Protein AF-0000000070783748 (afdb_homodimer)

Solvent-accessible surface area (backbone atoms only — not comparable to full-atom values): 42188 Å² total; per-residue (Å²): 139,89,70,96,73,90,89,76,92,73,92,82,89,91,77,92,77,88,89,78,91,78,78,80,72,80,79,80,81,73,82,75,85,83,78,79,72,76,80,73,76,73,76,75,72,74,82,68,81,72,72,71,76,71,72,65,71,73,69,68,69,67,64,60,71,68,70,72,66,63,48,68,62,53,62,58,68,60,25,49,51,22,44,52,49,21,51,51,25,51,51,48,35,44,50,44,36,57,57,34,33,66,60,41,56,55,61,86,59,29,52,49,64,55,36,52,64,60,71,77,44,71,72,36,85,67,29,42,57,51,20,51,50,38,37,50,50,47,49,49,51,39,53,56,52,47,71,30,31,60,60,33,39,55,53,48,23,52,50,24,42,50,56,17,52,53,36,44,52,32,39,52,36,25,60,33,29,44,50,53,55,56,41,86,82,64,71,61,60,81,73,64,88,81,46,62,68,61,50,50,52,51,37,54,43,23,59,75,35,69,59,29,60,87,66,64,34,48,38,71,43,38,73,41,45,37,30,63,66,40,34,52,29,49,51,43,40,52,51,47,53,69,64,36,43,61,86,48,49,69,60,44,48,52,44,48,50,41,29,52,52,20,48,51,17,34,52,38,31,37,69,44,51,58,42,17,45,51,51,19,48,49,55,46,51,50,51,52,25,52,51,48,26,36,51,34,35,73,74,56,67,43,86,44,95,61,34,41,66,51,70,44,90,59,33,68,59,48,43,68,73,44,66,66,45,59,50,68,82,76,43,43,61,46,66,87,62,87,78,65,63,71,74,62,68,47,60,34,69,78,73,76,74,81,70,80,78,72,74,76,75,78,73,84,117,135,83,86,82,81,77,83,72,88,73,87,85,79,82,88,76,85,72,86,77,78,83,69,79,76,79,79,80,79,67,80,73,82,82,77,85,72,78,81,73,76,74,77,75,72,77,85,68,81,73,71,71,76,72,71,62,71,72,69,65,69,67,64,60,72,68,70,72,66,63,48,70,64,54,61,58,68,58,26,49,50,22,42,50,49,20,52,50,25,52,53,48,33,44,49,43,36,57,58,34,33,67,61,40,57,54,62,87,60,28,51,49,64,54,36,52,65,62,74,77,43,72,74,37,84,66,30,40,57,51,20,52,50,39,37,50,50,47,51,49,53,40,52,56,51,46,71,30,33,59,60,34,39,54,54,47,25,51,50,24,42,50,54,16,51,52,36,44,52,34,42,51,36,25,58,33,30,44,48,54,56,55,41,87,82,66,72,62,59,81,75,63,89,82,46,63,70,61,49,51,52,50,37,52,42,23,60,74,34,68,59,29,60,88,65,64,34,46,39,71,42,36,74,41,44,38,30,62,66,40,35,53,29,50,51,44,41,52,50,46,55,70,64,36,43,62,86,47,50,67,61,46,48,52,44,49,50,42,30,51,51,20,50,51,18,34,51,38,32,36,69,43,50,59,44,17,46,52,51,20,50,50,54,47,52,49,52,52,24,51,51,48,24,37,52,35,33,71,74,56,66,43,85,44,95,59,34,40,65,51,71,44,89,60,33,68,60,47,42,67,74,43,66,66,44,60,50,68,82,75,42,43,61,46,66,86,62,87,78,64,64,71,73,61,67,48,61,34,68,78,73,78,73,81,71,82,78,73,73,74,76,78,71,86,116

InterPro domains:
  IPR025749 Sphingomyelin synthase-like domain [PF14360] (221-293)
  IPR045221 Sphingomyelin synthase-like [PTHR21290] (53-350)

Structure (mmCIF, N/CA/C/O backbone):
data_AF-0000000070783748-model_v1
#
loop_
_entity.id
_entity.type
_entity.pdbx_description
1 polymer 'Sphingomyelin synthase 2'
#
loop_
_atom_site.group_PDB
_atom_site.id
_atom_site.type_symbol
_atom_site.label_atom_id
_atom_site.label_alt_id
_atom_site.label_comp_id
_atom_site.label_asym_id
_atom_site.label_entity_id
_atom_site.label_seq_id
_atom_site.pdbx_PDB_ins_code
_atom_site.Cartn_x
_atom_site.Cartn_y
_atom_site.Cartn_z
_atom_site.occupancy
_atom_site.B_iso_or_equiv
_atom_site.auth_seq_id
_atom_site.auth_comp_id
_atom_site.auth_asym_id
_atom_site.auth_atom_id
_atom_site.pdbx_PDB_model_num
ATOM 1 N N . MET A 1 1 ? -62.812 -31.984 22.031 1 17 1 MET A N 1
ATOM 2 C CA . MET A 1 1 ? -62.844 -32.125 23.5 1 17 1 MET A CA 1
ATOM 3 C C . MET A 1 1 ? -62.562 -30.781 24.156 1 17 1 MET A C 1
ATOM 5 O O . MET A 1 1 ? -61.969 -29.875 23.531 1 17 1 MET A O 1
ATOM 9 N N . ASP A 1 2 ? -62.094 -30.828 25.5 1 16.88 2 ASP A N 1
ATOM 10 C CA . ASP A 1 2 ? -62.406 -30.359 26.844 1 16.88 2 ASP A CA 1
ATOM 11 C C . ASP A 1 2 ? -61.844 -28.969 27.094 1 16.88 2 ASP A C 1
ATOM 13 O O . ASP A 1 2 ? -61 -28.484 26.328 1 16.88 2 ASP A O 1
ATOM 17 N N . THR A 1 3 ? -61.281 -28.75 28.422 1 16.17 3 THR A N 1
ATOM 18 C CA . THR A 1 3 ? -61.438 -28.141 29.734 1 16.17 3 THR A CA 1
ATOM 19 C C . THR A 1 3 ? -60.438 -27.016 29.938 1 16.17 3 THR A C 1
ATOM 21 O O . THR A 1 3 ? -60.656 -26.125 30.766 1 16.17 3 THR A O 1
ATOM 24 N N . ILE A 1 4 ? -59.219 -27.016 29.5 1 17.45 4 ILE A N 1
ATOM 25 C CA . ILE A 1 4 ? -58.344 -26.734 30.625 1 17.45 4 ILE A CA 1
ATOM 26 C C . ILE A 1 4 ? -58.656 -25.344 31.172 1 17.45 4 ILE A C 1
ATOM 28 O O . ILE A 1 4 ? -58.688 -24.359 30.406 1 17.45 4 ILE A O 1
ATOM 32 N N . GLU A 1 5 ? -58.875 -24.922 32.594 1 15.82 5 GLU A N 1
ATOM 33 C CA . GLU A 1 5 ? -59.281 -24.391 33.875 1 15.82 5 GLU A CA 1
ATOM 34 C C . GLU A 1 5 ? -58.406 -23.219 34.312 1 15.82 5 GLU A C 1
ATOM 36 O O . GLU A 1 5 ? -58.875 -22.266 34.938 1 15.82 5 GLU A O 1
ATOM 41 N N . THR A 1 6 ? -57.094 -23.328 34.344 1 15.38 6 THR A N 1
ATOM 42 C CA . THR A 1 6 ? -56.531 -23.094 35.688 1 15.38 6 THR A CA 1
ATOM 43 C C . THR A 1 6 ? -56.844 -21.672 36.125 1 15.38 6 THR A C 1
ATOM 45 O O . THR A 1 6 ? -57.094 -20.781 35.312 1 15.38 6 THR A O 1
ATOM 48 N N . ALA A 1 7 ? -55.938 -21.062 37.25 1 15.86 7 ALA A N 1
ATOM 49 C CA . ALA A 1 7 ? -55.75 -20.75 38.688 1 15.86 7 ALA A CA 1
ATOM 50 C C . ALA A 1 7 ? -55.781 -19.25 38.906 1 15.86 7 ALA A C 1
ATOM 52 O O . ALA A 1 7 ? -55.125 -18.484 38.188 1 15.86 7 ALA A O 1
ATOM 53 N N . LYS A 1 8 ? -56.531 -18.688 39.969 1 17.33 8 LYS A N 1
ATOM 54 C CA . LYS A 1 8 ? -57.094 -17.688 40.875 1 17.33 8 LYS A CA 1
ATOM 55 C C . LYS A 1 8 ? -56.031 -17.078 41.75 1 17.33 8 LYS A C 1
ATOM 57 O O . LYS A 1 8 ? -56.312 -16.281 42.656 1 17.33 8 LYS A O 1
ATOM 62 N N . LEU A 1 9 ? -54.781 -17.406 41.719 1 15.7 9 LEU A N 1
ATOM 63 C CA . LEU A 1 9 ? -54.156 -17.281 43.031 1 15.7 9 LEU A CA 1
ATOM 64 C C . LEU A 1 9 ? -54.438 -15.898 43.625 1 15.7 9 LEU A C 1
ATOM 66 O O . LEU A 1 9 ? -54.312 -14.891 42.938 1 15.7 9 LEU A O 1
ATOM 70 N N . GLU A 1 10 ? -54.875 -15.688 45.062 1 15.94 10 GLU A N 1
ATOM 71 C CA . GLU A 1 10 ? -55.344 -15.062 46.281 1 15.94 10 GLU A CA 1
ATOM 72 C C . GLU A 1 10 ? -54.312 -14.094 46.875 1 15.94 10 GLU A C 1
ATOM 74 O O . GLU A 1 10 ? -54.656 -13.188 47.625 1 15.94 10 GLU A O 1
ATOM 79 N N . GLU A 1 11 ? -53.031 -14.383 46.969 1 16.33 11 GLU A N 1
ATOM 80 C CA . GLU A 1 11 ? -52.5 -14.227 48.344 1 16.33 11 GLU A CA 1
ATOM 81 C C . GLU A 1 11 ? -52.75 -12.82 48.844 1 16.33 11 GLU A C 1
ATOM 83 O O . GLU A 1 11 ? -52.844 -11.867 48.094 1 16.33 11 GLU A O 1
ATOM 88 N N . HIS A 1 12 ? -52.719 -12.602 50.312 1 16.48 12 HIS A N 1
ATOM 89 C CA . HIS A 1 12 ? -53.062 -12.133 51.656 1 16.48 12 HIS A CA 1
ATOM 90 C C . HIS A 1 12 ? -52.375 -10.797 51.938 1 16.48 12 HIS A C 1
ATOM 92 O O . HIS A 1 12 ? -53.031 -9.836 52.344 1 16.48 12 HIS A O 1
ATOM 98 N N . MET A 1 13 ? -51.219 -10.867 52.781 1 15.8 13 MET A N 1
ATOM 99 C CA . MET A 1 13 ? -51.188 -10.492 54.188 1 15.8 13 MET A CA 1
ATOM 100 C C . MET A 1 13 ? -51.031 -8.977 54.344 1 15.8 13 MET A C 1
ATOM 102 O O . MET A 1 13 ? -50.719 -8.281 53.375 1 15.8 13 MET A O 1
ATOM 106 N N . GLU A 1 14 ? -50 -8.508 55.312 1 16.17 14 GLU A N 1
ATOM 107 C CA . GLU A 1 14 ? -49.938 -8 56.688 1 16.17 14 GLU A CA 1
ATOM 108 C C . GLU A 1 14 ? -49.719 -6.492 56.719 1 16.17 14 GLU A C 1
ATOM 110 O O . GLU A 1 14 ? -49.312 -5.902 55.719 1 16.17 14 GLU A O 1
ATOM 115 N N . GLU A 1 15 ? -49.469 -5.852 58.094 1 16.39 15 GLU A N 1
ATOM 116 C CA . GLU A 1 15 ? -49.844 -4.895 59.125 1 16.39 15 GLU A CA 1
ATOM 117 C C . GLU A 1 15 ? -48.906 -3.691 59.156 1 16.39 15 GLU A C 1
ATOM 119 O O . GLU A 1 15 ? -49.281 -2.611 59.625 1 16.39 15 GLU A O 1
ATOM 124 N N . GLN A 1 16 ? -47.656 -3.732 58.781 1 16.8 16 GLN A N 1
ATOM 125 C CA . GLN A 1 16 ? -46.812 -3.146 59.812 1 16.8 16 GLN A CA 1
ATOM 126 C C . GLN A 1 16 ? -47.125 -1.661 60 1 16.8 16 GLN A C 1
ATOM 128 O O . GLN A 1 16 ? -47.344 -0.949 59 1 16.8 16 GLN A O 1
ATOM 133 N N . ASN A 1 17 ? -47.125 -1.056 61.312 1 16.53 17 ASN A N 1
ATOM 134 C CA . ASN A 1 17 ? -47.5 -0.061 62.312 1 16.53 17 ASN A CA 1
ATOM 135 C C . ASN A 1 17 ? -46.719 1.233 62.156 1 16.53 17 ASN A C 1
ATOM 137 O O . ASN A 1 17 ? -47.25 2.324 62.344 1 16.53 17 ASN A O 1
ATOM 141 N N . ASN A 1 18 ? -45.344 1.199 62.156 1 16.98 18 ASN A N 1
ATOM 142 C CA . ASN A 1 18 ? -44.688 1.984 63.219 1 16.98 18 ASN A CA 1
ATOM 143 C C . ASN A 1 18 ? -44.969 3.475 63.031 1 16.98 18 ASN A C 1
ATOM 145 O O . ASN A 1 18 ? -45.312 3.932 61.938 1 16.98 18 ASN A O 1
ATOM 149 N N . GLU A 1 19 ? -44.438 4.414 64.062 1 17.27 19 GLU A N 1
ATOM 150 C CA . GLU A 1 19 ? -44.594 5.43 65.125 1 17.27 19 GLU A CA 1
ATOM 151 C C . GLU A 1 19 ? -44.312 6.828 64.562 1 17.27 19 GLU A C 1
ATOM 153 O O . GLU A 1 19 ? -43.875 6.977 63.406 1 17.27 19 GLU A O 1
ATOM 158 N N . THR A 1 20 ? -43.375 7.641 65.312 1 17.27 20 THR A N 1
ATOM 159 C CA . THR A 1 20 ? -43.5 8.758 66.25 1 17.27 20 THR A CA 1
ATOM 160 C C . THR A 1 20 ? -43.031 10.062 65.562 1 17.27 20 THR A C 1
ATOM 162 O O . THR A 1 20 ? -43.656 11.109 65.812 1 17.27 20 THR A O 1
ATOM 165 N N . ALA A 1 21 ? -41.875 10.258 64.812 1 19.36 21 ALA A N 1
ATOM 166 C CA . ALA A 1 21 ? -41 11.273 65.375 1 19.36 21 ALA A CA 1
ATOM 167 C C . ALA A 1 21 ? -41.562 12.672 65.188 1 19.36 21 ALA A C 1
ATOM 169 O O . ALA A 1 21 ? -42.156 12.969 64.125 1 19.36 21 ALA A O 1
ATOM 170 N N . ASN A 1 22 ? -41.531 13.516 66.312 1 18.28 22 ASN A N 1
ATOM 171 C CA . ASN A 1 22 ? -41.906 14.742 67 1 18.28 22 ASN A CA 1
ATOM 172 C C . ASN A 1 22 ? -41.375 15.977 66.312 1 18.28 22 ASN A C 1
ATOM 174 O O . ASN A 1 22 ? -40.219 15.992 65.875 1 18.28 22 ASN A O 1
ATOM 178 N N . GLY A 1 23 ? -42.094 16.906 65.688 1 19.36 23 GLY A N 1
ATOM 179 C CA . GLY A 1 23 ? -42.125 18.125 64.938 1 19.36 23 GLY A CA 1
ATOM 180 C C . GLY A 1 23 ? -41.469 19.297 65.625 1 19.36 23 GLY A C 1
ATOM 181 O O . GLY A 1 23 ? -42.125 20.25 66.062 1 19.36 23 GLY A O 1
ATOM 182 N N . TYR A 1 24 ? -40.219 19.062 66.25 1 19.11 24 TYR A N 1
ATOM 183 C CA . TYR A 1 24 ? -39.781 20.109 67.125 1 19.11 24 TYR A CA 1
ATOM 184 C C . TYR A 1 24 ? -39.844 21.484 66.5 1 19.11 24 TYR A C 1
ATOM 186 O O . TYR A 1 24 ? -39.406 21.641 65.312 1 19.11 24 TYR A O 1
ATOM 194 N N . VAL A 1 25 ? -40.781 22.328 66.938 1 21.56 25 VAL A N 1
ATOM 195 C CA . VAL A 1 25 ? -41.312 23.656 66.688 1 21.56 25 VAL A CA 1
ATOM 196 C C . VAL A 1 25 ? -40.219 24.703 66.875 1 21.56 25 VAL A C 1
ATOM 198 O O . VAL A 1 25 ? -39.688 24.859 67.938 1 21.56 25 VAL A O 1
ATOM 201 N N . ARG A 1 26 ? -39.188 24.828 66.062 1 21.06 26 ARG A N 1
ATOM 202 C CA . ARG A 1 26 ? -38.062 25.719 66.375 1 21.06 26 ARG A CA 1
ATOM 203 C C . ARG A 1 26 ? -38.531 27.156 66.562 1 21.06 26 ARG A C 1
ATOM 205 O O . ARG A 1 26 ? -39.25 27.703 65.688 1 21.06 26 ARG A O 1
ATOM 212 N N . PRO A 1 27 ? -38.531 27.688 67.875 1 20.09 27 PRO A N 1
ATOM 213 C CA . PRO A 1 27 ? -39.094 28.938 68.438 1 20.09 27 PRO A CA 1
ATOM 214 C C . PRO A 1 27 ? -38.531 30.188 67.75 1 20.09 27 PRO A C 1
ATOM 216 O O . PRO A 1 27 ? -37.406 30.141 67.188 1 20.09 27 PRO A O 1
ATOM 219 N N . ALA A 1 28 ? -39.344 31.141 67.375 1 23.27 28 ALA A N 1
ATOM 220 C CA . ALA A 1 28 ? -39.406 32.406 66.625 1 23.27 28 ALA A CA 1
ATOM 221 C C . ALA A 1 28 ? -38.594 33.5 67.375 1 23.27 28 ALA A C 1
ATOM 223 O O . ALA A 1 28 ? -39 33.969 68.438 1 23.27 28 ALA A O 1
ATOM 224 N N . LEU A 1 29 ? -37.281 33.25 67.75 1 19.95 29 LEU A N 1
ATOM 225 C CA . LEU A 1 29 ? -36.688 34.125 68.75 1 19.95 29 LEU A CA 1
ATOM 226 C C . LEU A 1 29 ? -36.781 35.594 68.25 1 19.95 29 LEU A C 1
ATOM 228 O O . LEU A 1 29 ? -36.438 35.938 67.125 1 19.95 29 LEU A O 1
ATOM 232 N N . THR A 1 30 ? -37.625 36.438 68.938 1 23.3 30 THR A N 1
ATOM 233 C CA . THR A 1 30 ? -38.094 37.812 68.875 1 23.3 30 THR A CA 1
ATOM 234 C C . THR A 1 30 ? -36.969 38.781 69.125 1 23.3 30 THR A C 1
ATOM 236 O O . THR A 1 30 ? -37.188 40 69.188 1 23.3 30 THR A O 1
ATOM 239 N N . VAL A 1 31 ? -35.781 38.625 68.625 1 22.62 31 VAL A N 1
ATOM 240 C CA . VAL A 1 31 ? -34.719 39.406 69.25 1 22.62 31 VAL A CA 1
ATOM 241 C C . VAL A 1 31 ? -35.031 40.906 69.125 1 22.62 31 VAL A C 1
ATOM 243 O O . VAL A 1 31 ? -35.344 41.375 68 1 22.62 31 VAL A O 1
ATOM 246 N N . SER A 1 32 ? -35.312 41.656 70.188 1 21.94 32 SER A N 1
ATOM 247 C CA . SER A 1 32 ? -35.812 43 70.562 1 21.94 32 SER A CA 1
ATOM 248 C C . SER A 1 32 ? -34.781 44.062 70.188 1 21.94 32 SER A C 1
ATOM 250 O O . SER A 1 32 ? -35.031 45.25 70.375 1 21.94 32 SER A O 1
ATOM 252 N N . GLU A 1 33 ? -33.562 43.844 69.688 1 22.22 33 GLU A N 1
ATOM 253 C CA . GLU A 1 33 ? -32.562 44.75 70.25 1 22.22 33 GLU A CA 1
ATOM 254 C C . GLU A 1 33 ? -32.906 46.219 69.875 1 22.22 33 GLU A C 1
ATOM 256 O O . GLU A 1 33 ? -33.594 46.469 68.875 1 22.22 33 GLU A O 1
ATOM 261 N N . GLU A 1 34 ? -32.375 47.188 70.75 1 23.17 34 GLU A N 1
ATOM 262 C CA . GLU A 1 34 ? -32.438 48.562 71.312 1 23.17 34 GLU A CA 1
ATOM 263 C C . GLU A 1 34 ? -32.031 49.562 70.188 1 23.17 34 GLU A C 1
ATOM 265 O O . GLU A 1 34 ? -31.203 49.281 69.375 1 23.17 34 GLU A O 1
ATOM 270 N N . SER A 1 35 ? -32.781 50.688 70.062 1 25.08 35 SER A N 1
ATOM 271 C CA . SER A 1 35 ? -33.125 51.781 69.188 1 25.08 35 SER A CA 1
ATOM 272 C C . SER A 1 35 ? -32 52.812 69.188 1 25.08 35 SER A C 1
ATOM 274 O O . SER A 1 35 ? -32.188 53.938 68.688 1 25.08 35 SER A O 1
ATOM 276 N N . LYS A 1 36 ? -30.703 52.469 69.5 1 24.3 36 LYS A N 1
ATOM 277 C CA . LYS A 1 36 ? -29.938 53.656 69.875 1 24.3 36 LYS A CA 1
ATOM 278 C C . LYS A 1 36 ? -29.891 54.625 68.75 1 24.3 36 LYS A C 1
ATOM 280 O O . LYS A 1 36 ? -29.734 54.25 67.562 1 24.3 36 LYS A O 1
ATOM 285 N N . ASN A 1 37 ? -30.312 55.844 69 1 24.89 37 ASN A N 1
ATOM 286 C CA . ASN A 1 37 ? -30.703 57.062 68.312 1 24.89 37 ASN A CA 1
ATOM 287 C C . ASN A 1 37 ? -29.516 57.719 67.562 1 24.89 37 ASN A C 1
ATOM 289 O O . ASN A 1 37 ? -29.609 58.875 67.125 1 24.89 37 ASN A O 1
ATOM 293 N N . GLY A 1 38 ? -28.344 57.031 67.5 1 23.19 38 GLY A N 1
ATOM 294 C CA . GLY A 1 38 ? -27.219 57.938 67.312 1 23.19 38 GLY A CA 1
ATOM 295 C C . GLY A 1 38 ? -27.375 58.781 66.062 1 23.19 38 GLY A C 1
ATOM 296 O O . GLY A 1 38 ? -28.047 58.375 65.062 1 23.19 38 GLY A O 1
ATOM 297 N N . SER A 1 39 ? -27.359 60.094 66.188 1 26.5 39 SER A N 1
ATOM 298 C CA . SER A 1 39 ? -27.609 61.25 65.312 1 26.5 39 SER A CA 1
ATOM 299 C C . SER A 1 39 ? -26.672 61.25 64.125 1 26.5 39 SER A C 1
ATOM 301 O O . SER A 1 39 ? -25.453 61.344 64.25 1 26.5 39 SER A O 1
ATOM 303 N N . ASN A 1 40 ? -26.734 60.312 63.219 1 23.89 40 ASN A N 1
ATOM 304 C CA . ASN A 1 40 ? -25.812 60.062 62.125 1 23.89 40 ASN A CA 1
ATOM 305 C C . ASN A 1 40 ? -25.75 61.281 61.188 1 23.89 40 ASN A C 1
ATOM 307 O O . ASN A 1 40 ? -26.75 61.688 60.594 1 23.89 40 ASN A O 1
ATOM 311 N N . LYS A 1 41 ? -24.969 62.25 61.656 1 28.05 41 LYS A N 1
ATOM 312 C CA . LYS A 1 41 ? -24.75 63.438 60.844 1 28.05 41 LYS A CA 1
ATOM 313 C C . LYS A 1 41 ? -24.422 63.062 59.406 1 28.05 41 LYS A C 1
ATOM 315 O O . LYS A 1 41 ? -23.547 62.25 59.156 1 28.05 41 LYS A O 1
ATOM 320 N N . THR A 1 42 ? -25.406 63.219 58.531 1 27.8 42 THR A N 1
ATOM 321 C CA . THR A 1 42 ? -25.469 62.875 57.125 1 27.8 42 THR A CA 1
ATOM 322 C C . THR A 1 42 ? -24.438 63.656 56.312 1 27.8 42 THR A C 1
ATOM 324 O O . THR A 1 42 ? -24.5 64.875 56.25 1 27.8 42 THR A O 1
ATOM 327 N N . LYS A 1 43 ? -23.156 63.375 56.656 1 29.05 43 LYS A N 1
ATOM 328 C CA . LYS A 1 43 ? -22.172 64.125 55.875 1 29.05 43 LYS A CA 1
ATOM 329 C C . LYS A 1 43 ? -22.516 64.062 54.375 1 29.05 43 LYS A C 1
ATOM 331 O O . LYS A 1 43 ? -22.672 62.969 53.812 1 29.05 43 LYS A O 1
ATOM 336 N N . ALA A 1 44 ? -23.203 65.125 53.906 1 27.16 44 ALA A N 1
ATOM 337 C CA . ALA A 1 44 ? -23.656 65.438 52.531 1 27.16 44 ALA A CA 1
ATOM 338 C C . ALA A 1 44 ? -22.516 65.375 51.531 1 27.16 44 ALA A C 1
ATOM 340 O O . ALA A 1 44 ? -21.547 66.125 51.625 1 27.16 44 ALA A O 1
ATOM 341 N N . LEU A 1 45 ? -21.953 64.188 51.344 1 28.38 45 LEU A N 1
ATOM 342 C CA . LEU A 1 45 ? -20.891 64.062 50.344 1 28.38 45 LEU A CA 1
ATOM 343 C C . LEU A 1 45 ? -21.25 64.812 49.062 1 28.38 45 LEU A C 1
ATOM 345 O O . LEU A 1 45 ? -22.391 64.75 48.594 1 28.38 45 LEU A O 1
ATOM 349 N N . SER A 1 46 ? -20.547 65.938 48.781 1 28.95 46 SER A N 1
ATOM 350 C CA . SER A 1 46 ? -20.672 66.812 47.656 1 28.95 46 SER A CA 1
ATOM 351 C C . SER A 1 46 ? -20.906 66.062 46.375 1 28.95 46 SER A C 1
ATOM 353 O O . SER A 1 46 ? -20.516 64.938 46.25 1 28.95 46 SER A O 1
ATOM 355 N N . ASN A 1 47 ? -21.922 66.5 45.531 1 27.3 47 ASN A N 1
ATOM 356 C CA . ASN A 1 47 ? -22.516 66.062 44.281 1 27.3 47 ASN A CA 1
ATOM 357 C C . ASN A 1 47 ? -21.453 65.875 43.219 1 27.3 47 ASN A C 1
ATOM 359 O O . ASN A 1 47 ? -20.812 66.812 42.781 1 27.3 47 ASN A O 1
ATOM 363 N N . GLY A 1 48 ? -20.5 64.938 43.438 1 26.19 48 GLY A N 1
ATOM 364 C CA . GLY A 1 48 ? -19.5 64.688 42.406 1 26.19 48 GLY A CA 1
ATOM 365 C C . GLY A 1 48 ? -20.078 64.688 41 1 26.19 48 GLY A C 1
ATOM 366 O O . GLY A 1 48 ? -21.266 64.375 40.812 1 26.19 48 GLY A O 1
ATOM 367 N N . LEU A 1 49 ? -19.531 65.562 40.094 1 31.77 49 LEU A N 1
ATOM 368 C CA . LEU A 1 49 ? -19.859 65.812 38.688 1 31.77 49 LEU A CA 1
ATOM 369 C C . LEU A 1 49 ? -20.078 64.5 37.969 1 31.77 49 LEU A C 1
ATOM 371 O O . LEU A 1 49 ? -19.188 63.625 37.938 1 31.77 49 LEU A O 1
ATOM 375 N N . ARG A 1 50 ? -21.25 63.906 38.062 1 30.14 50 ARG A N 1
ATOM 376 C CA . ARG A 1 50 ? -21.625 62.75 37.281 1 30.14 50 ARG A CA 1
ATOM 377 C C . ARG A 1 50 ? -21.25 62.906 35.812 1 30.14 50 ARG A C 1
ATOM 379 O O . ARG A 1 50 ? -21.797 63.781 35.125 1 30.14 50 ARG A O 1
ATOM 386 N N . LYS A 1 51 ? -19.969 62.969 35.531 1 30.11 51 LYS A N 1
ATOM 387 C CA . LYS A 1 51 ? -19.641 62.969 34.094 1 30.11 51 LYS A CA 1
ATOM 388 C C . LYS A 1 51 ? -20.578 62.031 33.312 1 30.11 51 LYS A C 1
ATOM 390 O O . LYS A 1 51 ? -20.906 60.938 33.781 1 30.11 51 LYS A O 1
ATOM 395 N N . GLY A 1 52 ? -21.469 62.625 32.531 1 28.81 52 GLY A N 1
ATOM 396 C CA . GLY A 1 52 ? -22.406 62 31.594 1 28.81 52 GLY A CA 1
ATOM 397 C C . GLY A 1 52 ? -21.844 60.75 30.938 1 28.81 52 GLY A C 1
ATOM 398 O O . GLY A 1 52 ? -20.625 60.594 30.812 1 28.81 52 GLY A O 1
ATOM 399 N N . ALA A 1 53 ? -22.547 59.656 31.125 1 31.77 53 ALA A N 1
ATOM 400 C CA . ALA A 1 53 ? -22.281 58.375 30.5 1 31.77 53 ALA A CA 1
ATOM 401 C C . ALA A 1 53 ? -21.906 58.531 29.031 1 31.77 53 ALA A C 1
ATOM 403 O O . ALA A 1 53 ? -22.719 59 28.234 1 31.77 53 ALA A O 1
ATOM 404 N N . LYS A 1 54 ? -20.672 58.969 28.844 1 34.09 54 LYS A N 1
ATOM 405 C CA . LYS A 1 54 ? -20.328 58.906 27.422 1 34.09 54 LYS A CA 1
ATOM 406 C C . LYS A 1 54 ? -20.906 57.656 26.766 1 34.09 54 LYS A C 1
ATOM 408 O O . LYS A 1 54 ? -20.703 56.562 27.25 1 34.09 54 LYS A O 1
ATOM 413 N N . LYS A 1 55 ? -22.094 57.844 26.141 1 33.84 55 LYS A N 1
ATOM 414 C CA . LYS A 1 55 ? -22.656 56.844 25.25 1 33.84 55 LYS A CA 1
ATOM 415 C C . LYS A 1 55 ? -21.562 56.188 24.406 1 33.84 55 LYS A C 1
ATOM 417 O O . LYS A 1 55 ? -20.906 56.875 23.609 1 33.84 55 LYS A O 1
ATOM 422 N N . PHE A 1 56 ? -20.812 55.344 25 1 33.59 56 PHE A N 1
ATOM 423 C CA . PHE A 1 56 ? -19.953 54.562 24.094 1 33.59 56 PHE A CA 1
ATOM 424 C C . PHE A 1 56 ? -20.688 54.219 22.812 1 33.59 56 PHE A C 1
ATOM 426 O O . PHE A 1 56 ? -21.891 53.938 22.844 1 33.59 56 PHE A O 1
ATOM 433 N N . PRO A 1 57 ? -20.312 54.875 21.734 1 35.75 57 PRO A N 1
ATOM 434 C CA . PRO A 1 57 ? -21 54.5 20.5 1 35.75 57 PRO A CA 1
ATOM 435 C C . PRO A 1 57 ? -21.391 53.031 20.484 1 35.75 57 PRO A C 1
ATOM 437 O O . PRO A 1 57 ? -20.75 52.188 21.141 1 35.75 57 PRO A O 1
ATOM 440 N N . ASP A 1 58 ? -22.688 52.812 20.375 1 35.41 58 ASP A N 1
ATOM 441 C CA . ASP A 1 58 ? -23.203 51.469 20.141 1 35.41 58 ASP A CA 1
ATOM 442 C C . ASP A 1 58 ? -22.234 50.656 19.281 1 35.41 58 ASP A C 1
ATOM 444 O O . ASP A 1 58 ? -21.844 51.062 18.188 1 35.41 58 ASP A O 1
ATOM 448 N N . TYR A 1 59 ? -21.219 50.125 19.969 1 34.84 59 TYR A N 1
ATOM 449 C CA . TYR A 1 59 ? -20.516 49.125 19.172 1 34.84 59 TYR A CA 1
ATOM 450 C C . TYR A 1 59 ? -21.484 48.375 18.266 1 34.84 59 TYR A C 1
ATOM 452 O O . TYR A 1 59 ? -22.469 47.812 18.734 1 34.84 59 TYR A O 1
ATOM 460 N N . ILE A 1 60 ? -21.859 49.094 17.156 1 35.88 60 ILE A N 1
ATOM 461 C CA . ILE A 1 60 ? -22.562 48.25 16.188 1 35.88 60 ILE A CA 1
ATOM 462 C C . ILE A 1 60 ? -21.969 46.844 16.203 1 35.88 60 ILE A C 1
ATOM 464 O O . ILE A 1 60 ? -20.781 46.656 15.961 1 35.88 60 ILE A O 1
ATOM 468 N N . GLN A 1 61 ? -22.469 46.094 17.188 1 35.62 61 GLN A N 1
ATOM 469 C CA . GLN A 1 61 ? -22.188 44.688 16.953 1 35.62 61 GLN A CA 1
ATOM 470 C C . GLN A 1 61 ? -22.188 44.344 15.461 1 35.62 61 GLN A C 1
ATOM 472 O O . GLN A 1 61 ? -23.234 44.406 14.805 1 35.62 61 GLN A O 1
ATOM 477 N N . ILE A 1 62 ? -21.219 44.969 14.75 1 37.31 62 ILE A N 1
ATOM 478 C CA . ILE A 1 62 ? -21.109 44.312 13.445 1 37.31 62 ILE A CA 1
ATOM 479 C C . ILE A 1 62 ? -21.359 42.812 13.594 1 37.31 62 ILE A C 1
ATOM 481 O O . ILE A 1 62 ? -20.578 42.125 14.258 1 37.31 62 ILE A O 1
ATOM 485 N N . SER A 1 63 ? -22.625 42.531 13.789 1 35.22 63 SER A N 1
ATOM 486 C CA . SER A 1 63 ? -22.859 41.094 13.578 1 35.22 63 SER A CA 1
ATOM 487 C C . SER A 1 63 ? -21.953 40.531 12.477 1 35.22 63 SER A C 1
ATOM 489 O O . SER A 1 63 ? -22.016 41 11.336 1 35.22 63 SER A O 1
ATOM 491 N N . MET A 1 64 ? -20.672 40.469 12.734 1 38.5 64 MET A N 1
ATOM 492 C CA . MET A 1 64 ? -20.047 39.625 11.703 1 38.5 64 MET A CA 1
ATOM 493 C C . MET A 1 64 ? -21.047 38.656 11.117 1 38.5 64 MET A C 1
ATOM 495 O O . MET A 1 64 ? -21.812 38 11.859 1 38.5 64 MET A O 1
ATOM 499 N N . PRO A 1 65 ? -21.594 39.031 9.969 1 38.38 65 PRO A N 1
ATOM 500 C CA . PRO A 1 65 ? -22.469 37.938 9.492 1 38.38 65 PRO A CA 1
ATOM 501 C C . PRO A 1 65 ? -22.016 36.562 9.938 1 38.38 65 PRO A C 1
ATOM 503 O O . PRO A 1 65 ? -20.812 36.25 9.898 1 38.38 65 PRO A O 1
ATOM 506 N N . THR A 1 66 ? -22.422 36.125 11.125 1 41.59 66 THR A N 1
ATOM 507 C CA . THR A 1 66 ? -22.297 34.688 11.227 1 41.59 66 THR A CA 1
ATOM 508 C C . THR A 1 66 ? -22.312 34.031 9.844 1 41.59 66 THR A C 1
ATOM 510 O O . THR A 1 66 ? -23.328 34.062 9.148 1 41.59 66 THR A O 1
ATOM 513 N N . ASP A 1 67 ? -21.531 34.406 8.922 1 43.53 67 ASP A N 1
ATOM 514 C CA . ASP A 1 67 ? -21.578 33.594 7.711 1 43.53 67 ASP A CA 1
ATOM 515 C C . ASP A 1 67 ? -22.156 32.219 8 1 43.53 67 ASP A C 1
ATOM 517 O O . ASP A 1 67 ? -21.469 31.328 8.531 1 43.53 67 ASP A O 1
ATOM 521 N N . SER A 1 68 ? -23.297 32.094 8.477 1 45.06 68 SER A N 1
ATOM 522 C CA . SER A 1 68 ? -24.188 30.938 8.688 1 45.06 68 SER A CA 1
ATOM 523 C C . SER A 1 68 ? -24 29.891 7.594 1 45.06 68 SER A C 1
ATOM 525 O O . SER A 1 68 ? -24.922 29.141 7.285 1 45.06 68 SER A O 1
ATOM 527 N N . ARG A 1 69 ? -23.109 30.109 6.703 1 52.97 69 ARG A N 1
ATOM 528 C CA . ARG A 1 69 ? -22.953 29.094 5.672 1 52.97 69 ARG A CA 1
ATOM 529 C C . ARG A 1 69 ? -22.734 27.719 6.293 1 52.97 69 ARG A C 1
ATOM 531 O O . ARG A 1 69 ? -21.969 27.578 7.246 1 52.97 69 ARG A O 1
ATOM 538 N N . ASN A 1 70 ? -23.688 26.875 6.066 1 63.81 70 ASN A N 1
ATOM 539 C CA . ASN A 1 70 ? -23.719 25.484 6.539 1 63.81 70 ASN A CA 1
ATOM 540 C C . ASN A 1 70 ? -22.359 24.812 6.383 1 63.81 70 ASN A C 1
ATOM 542 O O . ASN A 1 70 ? -21.828 24.719 5.273 1 63.81 70 ASN A O 1
ATOM 546 N N . LYS A 1 71 ? -21.688 24.75 7.492 1 77.06 71 LYS A N 1
ATOM 547 C CA . LYS A 1 71 ? -20.359 24.156 7.578 1 77.06 71 LYS A CA 1
ATOM 548 C C . LYS A 1 71 ? -20.344 22.75 7.016 1 77.06 71 LYS A C 1
ATOM 550 O O . LYS A 1 71 ? -19.312 22.266 6.547 1 77.06 71 LYS A O 1
ATOM 555 N N . LEU A 1 72 ? -21.5 22.141 6.934 1 84.56 72 LEU A N 1
ATOM 556 C CA . LEU A 1 72 ? -21.594 20.766 6.453 1 84.56 72 LEU A CA 1
ATOM 557 C C . LEU A 1 72 ? -22.75 20.609 5.469 1 84.56 72 LEU A C 1
ATOM 559 O O . LEU A 1 72 ? -23.75 19.969 5.773 1 84.56 72 LEU A O 1
ATOM 563 N N . PRO A 1 73 ? -22.547 21.25 4.32 1 85.75 73 PRO A N 1
ATOM 564 C CA . PRO A 1 73 ? -23.594 21.109 3.318 1 85.75 73 PRO A CA 1
ATOM 565 C C . PRO A 1 73 ? -23.781 19.672 2.84 1 85.75 73 PRO A C 1
ATOM 567 O O . PRO A 1 73 ? -22.797 18.969 2.592 1 85.75 73 PRO A O 1
ATOM 570 N N . LEU A 1 74 ? -24.984 19.141 2.736 1 82.19 74 LEU A N 1
ATOM 571 C CA . LEU A 1 74 ? -25.25 17.75 2.387 1 82.19 74 LEU A CA 1
ATOM 572 C C . LEU A 1 74 ? -25.016 17.516 0.901 1 82.19 74 LEU A C 1
ATOM 574 O O . LEU A 1 74 ? -24.531 16.438 0.51 1 82.19 74 LEU A O 1
ATOM 578 N N . GLU A 1 75 ? -24.953 18.375 -0.001 1 90.12 75 GLU A N 1
ATOM 579 C CA . GLU A 1 75 ? -24.734 18.328 -1.445 1 90.12 75 GLU A CA 1
ATOM 580 C C . GLU A 1 75 ? -24.922 16.906 -1.981 1 90.12 75 GLU A C 1
ATOM 582 O O . GLU A 1 75 ? -23.953 16.25 -2.375 1 90.12 75 GLU A O 1
ATOM 587 N N . TRP A 1 76 ? -26.156 16.391 -2.271 1 93.06 76 TRP A N 1
ATOM 588 C CA . TRP A 1 76 ? -26.5 15.023 -2.645 1 93.06 76 TRP A CA 1
ATOM 589 C C . TRP A 1 76 ? -26.047 14.711 -4.066 1 93.06 76 TRP A C 1
ATOM 591 O O . TRP A 1 76 ? -25.797 13.555 -4.398 1 93.06 76 TRP A O 1
ATOM 601 N N . TRP A 1 77 ? -25.938 15.711 -4.891 1 94.19 77 TRP A N 1
ATOM 602 C CA . TRP A 1 77 ? -25.5 15.453 -6.258 1 94.19 77 TRP A CA 1
ATOM 603 C C . TRP A 1 77 ? -24.062 14.938 -6.293 1 94.19 77 TRP A C 1
ATOM 605 O O . TRP A 1 77 ? -23.719 14.078 -7.109 1 94.19 77 TRP A O 1
ATOM 615 N N . LYS A 1 78 ? -23.234 15.438 -5.398 1 96 78 LYS A N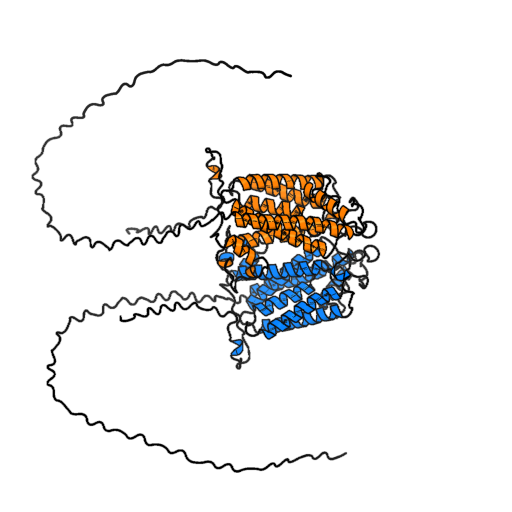 1
ATOM 616 C CA . LYS A 1 78 ? -21.859 14.938 -5.297 1 96 78 LYS A CA 1
ATOM 617 C C . LYS A 1 78 ? -21.844 13.492 -4.805 1 96 78 LYS A C 1
ATOM 619 O O . LYS A 1 78 ? -21 12.695 -5.23 1 96 78 LYS A O 1
ATOM 624 N N . THR A 1 79 ? -22.75 13.188 -3.896 1 95.94 79 THR A N 1
ATOM 625 C CA . THR A 1 79 ? -22.875 11.812 -3.418 1 95.94 79 THR A CA 1
ATOM 626 C C . THR A 1 79 ? -23.281 10.883 -4.555 1 95.94 79 THR A C 1
ATOM 628 O O . THR A 1 79 ? -22.797 9.758 -4.645 1 95.94 79 THR A O 1
ATOM 631 N N . GLY A 1 80 ? -24.188 11.414 -5.41 1 96.56 80 GLY A N 1
ATOM 632 C CA . GLY A 1 80 ? -24.562 10.648 -6.586 1 96.56 80 GLY A CA 1
ATOM 633 C C . GLY A 1 80 ? -23.391 10.352 -7.512 1 96.56 80 GLY A C 1
ATOM 634 O O . GLY A 1 80 ? -23.266 9.234 -8.016 1 96.56 80 GLY A O 1
ATOM 635 N N . VAL A 1 81 ? -22.531 11.25 -7.707 1 97.38 81 VAL A N 1
ATOM 636 C CA . VAL A 1 81 ? -21.344 11.062 -8.547 1 97.38 81 VAL A CA 1
ATOM 637 C C . VAL A 1 81 ? -20.438 10.008 -7.93 1 97.38 81 VAL A C 1
ATOM 639 O O . VAL A 1 81 ? -19.922 9.133 -8.633 1 97.38 81 VAL A O 1
ATOM 642 N N . ALA A 1 82 ? -20.203 10.133 -6.613 1 97.88 82 ALA A N 1
ATOM 643 C CA . ALA A 1 82 ? -19.391 9.141 -5.922 1 97.88 82 ALA A CA 1
ATOM 644 C C . ALA A 1 82 ? -20 7.75 -6.035 1 97.88 82 ALA A C 1
ATOM 646 O O . ALA A 1 82 ? -19.281 6.758 -6.176 1 97.88 82 ALA A O 1
ATOM 647 N N . PHE A 1 83 ? -21.344 7.715 -5.984 1 97.38 83 PHE A N 1
ATOM 648 C CA . PHE A 1 83 ? -22.047 6.445 -6.098 1 97.38 83 PHE A CA 1
ATOM 649 C C . PHE A 1 83 ? -21.859 5.84 -7.48 1 97.38 83 PHE A C 1
ATOM 651 O O . PHE A 1 83 ? -21.562 4.645 -7.609 1 97.38 83 PHE A O 1
ATOM 658 N N . VAL A 1 84 ? -21.969 6.598 -8.477 1 97.88 84 VAL A N 1
ATOM 659 C CA . VAL A 1 84 ? -21.766 6.133 -9.844 1 97.88 84 VAL A CA 1
ATOM 660 C C . VAL A 1 84 ? -20.328 5.664 -10.031 1 97.88 84 VAL A C 1
ATOM 662 O O . VAL A 1 84 ? -20.078 4.641 -10.672 1 97.88 84 VAL A O 1
ATOM 665 N N . TYR A 1 85 ? -19.375 6.398 -9.477 1 97.94 85 TYR A N 1
ATOM 666 C CA . TYR A 1 85 ? -17.969 6.016 -9.516 1 97.94 85 TYR A CA 1
ATOM 667 C C . TYR A 1 85 ? -17.75 4.652 -8.859 1 97.94 85 TYR A C 1
ATOM 669 O O . TYR A 1 85 ? -17.062 3.791 -9.414 1 97.94 85 TYR A O 1
ATOM 677 N N . ALA A 1 86 ? -18.359 4.457 -7.73 1 97.31 86 ALA A N 1
ATOM 678 C CA . ALA A 1 86 ? -18.219 3.195 -7.012 1 97.31 86 ALA A CA 1
ATOM 679 C C . ALA A 1 86 ? -18.844 2.045 -7.797 1 97.31 86 ALA A C 1
ATOM 681 O O . ALA A 1 86 ? -18.234 0.983 -7.945 1 97.31 86 ALA A O 1
ATOM 682 N N . VAL A 1 87 ? -20.047 2.26 -8.336 1 95.69 87 VAL A N 1
ATOM 683 C CA . VAL A 1 87 ? -20.75 1.227 -9.086 1 95.69 87 VAL A CA 1
ATOM 684 C C . VAL A 1 87 ? -19.969 0.894 -10.359 1 95.69 87 VAL A C 1
ATOM 686 O O . VAL A 1 87 ? -19.828 -0.277 -10.719 1 95.69 87 VAL A O 1
ATOM 689 N N . PHE A 1 88 ? -19.469 1.851 -10.984 1 96.44 88 PHE A N 1
ATOM 690 C CA . PHE A 1 88 ? -18.672 1.641 -12.188 1 96.44 88 PHE A CA 1
ATOM 691 C C . PHE A 1 88 ? -17.469 0.764 -11.891 1 96.44 88 PHE A C 1
ATOM 693 O O . PHE A 1 88 ? -17.188 -0.183 -12.633 1 96.44 88 PHE A O 1
ATOM 700 N N . ASN A 1 89 ? -16.781 1.104 -10.828 1 96.06 89 ASN A N 1
ATOM 701 C CA . ASN A 1 89 ? -15.586 0.336 -10.492 1 96.06 89 ASN A CA 1
ATOM 702 C C . ASN A 1 89 ? -15.938 -1.066 -10.008 1 96.06 89 ASN A C 1
ATOM 704 O O . ASN A 1 89 ? -15.172 -2.01 -10.211 1 96.06 89 ASN A O 1
ATOM 708 N N . LEU A 1 90 ? -17.078 -1.217 -9.406 1 92.62 90 LEU A N 1
ATOM 709 C CA . LEU A 1 90 ? -17.531 -2.551 -9.023 1 92.62 90 LEU A CA 1
ATOM 710 C C . LEU A 1 90 ? -17.844 -3.398 -10.25 1 92.62 90 LEU A C 1
ATOM 712 O O . LEU A 1 90 ? -17.453 -4.57 -10.32 1 92.62 90 LEU A O 1
ATOM 716 N N . ILE A 1 91 ? -18.469 -2.803 -11.203 1 92.5 91 ILE A N 1
ATOM 717 C CA . ILE A 1 91 ? -18.766 -3.486 -12.461 1 92.5 91 ILE A CA 1
ATOM 718 C C . ILE A 1 91 ? -17.453 -3.805 -13.18 1 92.5 91 ILE A C 1
ATOM 720 O O . ILE A 1 91 ? -17.281 -4.914 -13.695 1 92.5 91 ILE A O 1
ATOM 724 N N . LEU A 1 92 ? -16.578 -2.881 -13.195 1 94.5 92 LEU A N 1
ATOM 725 C CA . LEU A 1 92 ? -15.273 -3.1 -13.812 1 94.5 92 LEU A CA 1
ATOM 726 C C . LEU A 1 92 ? -14.547 -4.273 -13.164 1 94.5 92 LEU A C 1
ATOM 728 O O . LEU A 1 92 ? -13.867 -5.047 -13.844 1 94.5 92 LEU A O 1
ATOM 732 N N . THR A 1 93 ? -14.664 -4.352 -11.906 1 92.69 93 THR A N 1
ATOM 733 C CA . THR A 1 93 ? -14.039 -5.457 -11.188 1 92.69 93 THR A CA 1
ATOM 734 C C . THR A 1 93 ? -14.617 -6.793 -11.648 1 92.69 93 THR A C 1
ATOM 736 O O . THR A 1 93 ? -13.883 -7.766 -11.828 1 92.69 93 THR A O 1
ATOM 739 N N . THR A 1 94 ? -15.906 -6.855 -11.852 1 90.31 94 THR A N 1
ATOM 740 C CA . THR A 1 94 ? -16.516 -8.086 -12.328 1 90.31 94 THR A CA 1
ATOM 741 C C . THR A 1 94 ? -16.047 -8.422 -13.742 1 90.31 94 THR A C 1
ATOM 743 O O . THR A 1 94 ? -15.797 -9.586 -14.055 1 90.31 94 THR A O 1
ATOM 746 N N . VAL A 1 95 ? -15.906 -7.434 -14.547 1 91.5 95 VAL A N 1
ATOM 747 C CA . VAL A 1 95 ? -15.375 -7.633 -15.891 1 91.5 95 VAL A CA 1
ATOM 748 C C . VAL A 1 95 ? -13.938 -8.148 -15.812 1 91.5 95 VAL A C 1
ATOM 750 O O . VAL A 1 95 ? -13.57 -9.094 -16.5 1 91.5 95 VAL A O 1
ATOM 753 N N . MET A 1 96 ? -13.211 -7.543 -14.938 1 92.44 96 MET A N 1
ATOM 754 C CA . MET A 1 96 ? -11.805 -7.906 -14.812 1 92.44 96 MET A CA 1
ATOM 755 C C . MET A 1 96 ? -11.656 -9.336 -14.305 1 92.44 96 MET A C 1
ATOM 757 O O . MET A 1 96 ? -10.766 -10.07 -14.75 1 92.44 96 MET A O 1
ATOM 761 N N . ILE A 1 97 ? -12.453 -9.695 -13.375 1 90.38 97 ILE A N 1
ATOM 762 C CA . ILE A 1 97 ? -12.398 -11.062 -12.859 1 90.38 97 ILE A CA 1
ATOM 763 C C . ILE A 1 97 ? -12.664 -12.055 -13.992 1 90.38 97 ILE A C 1
ATOM 765 O O . ILE A 1 97 ? -12.023 -13.102 -14.078 1 90.38 97 ILE A O 1
ATOM 769 N N . THR A 1 98 ? -13.594 -11.75 -14.883 1 89.12 98 THR A N 1
ATOM 770 C CA . THR A 1 98 ? -13.914 -12.617 -16.016 1 89.12 98 THR A CA 1
ATOM 771 C C . THR A 1 98 ? -12.734 -12.688 -16.984 1 89.12 98 THR A C 1
ATOM 773 O O . THR A 1 98 ? -12.422 -13.758 -17.5 1 89.12 98 THR A O 1
ATOM 776 N N . VAL A 1 99 ? -12.156 -11.57 -17.188 1 90.12 99 VAL A N 1
ATOM 777 C CA . VAL A 1 99 ? -11.023 -11.523 -18.109 1 90.12 99 VAL A CA 1
ATOM 778 C C . VAL A 1 99 ? -9.852 -12.297 -17.516 1 90.12 99 VAL A C 1
ATOM 780 O O . VAL A 1 99 ? -9.195 -13.07 -18.219 1 90.12 99 VAL A O 1
ATOM 783 N N . VAL A 1 100 ? -9.578 -12.156 -16.25 1 91.88 100 VAL A N 1
ATOM 784 C CA . VAL A 1 100 ? -8.438 -12.781 -15.594 1 91.88 100 VAL A CA 1
ATOM 785 C C . VAL A 1 100 ? -8.688 -14.281 -15.445 1 91.88 100 VAL A C 1
ATOM 787 O O . VAL A 1 100 ? -7.75 -15.086 -15.523 1 91.88 100 VAL A O 1
ATOM 790 N N . HIS A 1 101 ? -9.914 -14.656 -15.281 1 89.94 101 HIS A N 1
ATOM 791 C CA . HIS A 1 101 ? -10.266 -16.062 -15.195 1 89.94 101 HIS A CA 1
ATOM 792 C C . HIS A 1 101 ? -9.75 -16.828 -16.422 1 89.94 101 HIS A C 1
ATOM 794 O O . HIS A 1 101 ? -9.297 -17.969 -16.297 1 89.94 101 HIS A O 1
ATOM 800 N N . GLU A 1 102 ? -9.789 -16.188 -17.547 1 89.38 102 GLU A N 1
ATOM 801 C CA . GLU A 1 102 ? -9.336 -16.844 -18.781 1 89.38 102 GLU A CA 1
ATOM 802 C C . GLU A 1 102 ? -7.82 -16.984 -18.797 1 89.38 102 GLU A C 1
ATOM 804 O O . GLU A 1 102 ? -7.281 -17.797 -19.562 1 89.38 102 GLU A O 1
ATOM 809 N N . ARG A 1 103 ? -7.199 -16.344 -17.922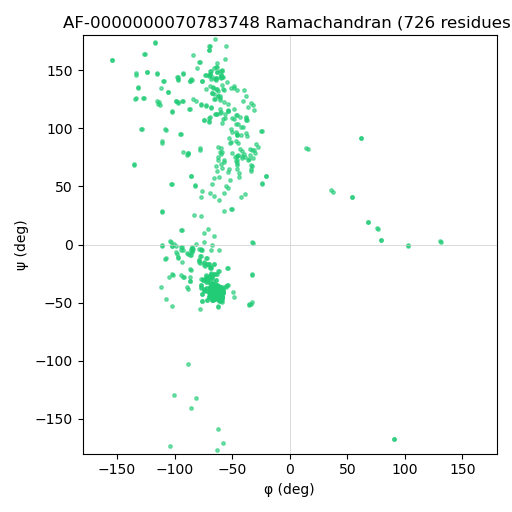 1 90.38 103 ARG A N 1
ATOM 810 C CA . ARG A 1 103 ? -5.742 -16.344 -17.938 1 90.38 103 ARG A CA 1
ATOM 811 C C . ARG A 1 103 ? -5.184 -17.188 -16.797 1 90.38 103 ARG A C 1
ATOM 813 O O . ARG A 1 103 ? -3.984 -17.469 -16.75 1 90.38 103 ARG A O 1
ATOM 820 N N . VAL A 1 104 ? -5.961 -17.578 -15.883 1 90.5 104 VAL A N 1
ATOM 821 C CA . VAL A 1 104 ? -5.512 -18.375 -14.75 1 90.5 104 VAL A CA 1
ATOM 822 C C . VAL A 1 104 ? -5.039 -19.75 -15.242 1 90.5 104 VAL A C 1
ATOM 824 O O . VAL A 1 104 ? -5.758 -20.438 -15.969 1 90.5 104 VAL A O 1
ATOM 827 N N . PRO A 1 105 ? -3.85 -20.062 -14.891 1 87.62 105 PRO A N 1
ATOM 828 C CA . PRO A 1 105 ? -3.367 -21.391 -15.32 1 87.62 105 PRO A CA 1
ATOM 829 C C . PRO A 1 105 ? -4.09 -22.531 -14.617 1 87.62 105 PRO A C 1
ATOM 831 O O . PRO A 1 105 ? -4.547 -22.375 -13.484 1 87.62 105 PRO A O 1
ATOM 834 N N . PRO A 1 106 ? -4.168 -23.625 -15.398 1 86.81 106 PRO A N 1
ATOM 835 C CA . PRO A 1 106 ? -4.746 -24.812 -14.742 1 86.81 106 PRO A CA 1
ATOM 836 C C . PRO A 1 106 ? -3.951 -25.25 -13.516 1 86.81 106 PRO A C 1
ATOM 838 O O . PRO A 1 106 ? -2.721 -25.156 -13.508 1 86.81 106 PRO A O 1
ATOM 841 N N . LYS A 1 107 ? -4.648 -25.703 -12.539 1 85.06 107 LYS A N 1
ATOM 842 C CA . LYS A 1 107 ? -4.043 -26.078 -11.266 1 85.06 107 LYS A CA 1
ATOM 843 C C . LYS A 1 107 ? -3.035 -27.203 -11.438 1 85.06 107 LYS A C 1
ATOM 845 O O . LYS A 1 107 ? -2.129 -27.375 -10.617 1 85.06 107 LYS A O 1
ATOM 850 N N . GLU A 1 108 ? -3.193 -27.953 -12.523 1 84.12 108 GLU A N 1
ATOM 851 C CA . GLU A 1 108 ? -2.283 -29.062 -12.797 1 84.12 108 GLU A CA 1
ATOM 852 C C . GLU A 1 108 ? -0.947 -28.562 -13.336 1 84.12 108 GLU A C 1
ATOM 854 O O . GLU A 1 108 ? 0.099 -29.156 -13.07 1 84.12 108 GLU A O 1
ATOM 859 N N . LEU A 1 109 ? -0.997 -27.469 -14 1 83.69 109 LEU A N 1
ATOM 860 C CA . LEU A 1 109 ? 0.214 -26.906 -14.586 1 83.69 109 LEU A CA 1
ATOM 861 C C . LEU A 1 109 ? 0.919 -25.984 -13.602 1 83.69 109 LEU A C 1
ATOM 863 O O . LEU A 1 109 ? 2.15 -25.953 -13.547 1 83.69 109 LEU A O 1
ATOM 867 N N . SER A 1 110 ? 0.1 -25.281 -12.891 1 86.06 110 SER A N 1
ATOM 868 C CA . SER A 1 110 ? 0.637 -24.375 -11.883 1 86.06 110 SER A CA 1
ATOM 869 C C . SER A 1 110 ? -0.025 -24.594 -10.531 1 86.06 110 SER A C 1
ATOM 871 O O . SER A 1 110 ? -1.062 -24 -10.234 1 86.06 110 SER A O 1
ATOM 873 N N . PRO A 1 111 ? 0.699 -25.312 -9.758 1 89.31 111 PRO A N 1
ATOM 874 C CA . PRO A 1 111 ? 0.154 -25.562 -8.422 1 89.31 111 PRO A CA 1
ATOM 875 C C . PRO A 1 111 ? 0.138 -24.312 -7.543 1 89.31 111 PRO A C 1
ATOM 877 O O . PRO A 1 111 ? 0.725 -23.297 -7.906 1 89.31 111 PRO A O 1
ATOM 880 N N . PRO A 1 112 ? -0.617 -24.469 -6.406 1 91.88 112 PRO A N 1
ATOM 881 C CA . PRO A 1 112 ? -0.673 -23.312 -5.5 1 91.88 112 PRO A CA 1
ATOM 882 C C . PRO A 1 112 ? 0.707 -22.891 -5.012 1 91.88 112 PRO A C 1
ATOM 884 O O . PRO A 1 112 ? 1.579 -23.719 -4.785 1 91.88 112 PRO A O 1
ATOM 887 N N . LEU A 1 113 ? 0.879 -21.641 -4.867 1 93 113 LEU A N 1
ATOM 888 C CA . LEU A 1 113 ? 2.141 -21.047 -4.426 1 93 113 LEU A CA 1
ATOM 889 C C . LEU A 1 113 ? 2.412 -21.391 -2.961 1 93 113 LEU A C 1
ATOM 891 O O . LEU A 1 113 ? 1.478 -21.578 -2.178 1 93 113 LEU A O 1
ATOM 895 N N . PRO A 1 114 ? 3.691 -21.531 -2.674 1 93.5 114 PRO A N 1
ATOM 896 C CA . PRO A 1 114 ? 4.023 -21.734 -1.262 1 93.5 114 PRO A CA 1
ATOM 897 C C . PRO A 1 114 ? 3.621 -20.547 -0.388 1 93.5 114 PRO A C 1
ATOM 899 O O . PRO A 1 114 ? 3.969 -19.406 -0.696 1 93.5 114 PRO A O 1
ATOM 902 N N . ASP A 1 115 ? 2.881 -20.844 0.669 1 95.56 115 ASP A N 1
ATOM 903 C CA . ASP A 1 115 ? 2.396 -19.844 1.627 1 95.56 115 ASP A CA 1
ATOM 904 C C . ASP A 1 115 ? 2.668 -20.297 3.062 1 95.56 115 ASP A C 1
ATOM 906 O O . ASP A 1 115 ? 2.393 -21.438 3.426 1 95.56 115 ASP A O 1
ATOM 910 N N . LYS A 1 116 ? 3.16 -19.359 3.826 1 95.19 116 LYS A N 1
ATOM 911 C CA . LYS A 1 116 ? 3.582 -19.688 5.184 1 95.19 116 LYS A CA 1
ATOM 912 C C . LYS A 1 116 ? 2.385 -20.047 6.062 1 95.19 116 LYS A C 1
ATOM 914 O O . LYS A 1 116 ? 2.465 -20.938 6.902 1 95.19 116 LYS A O 1
ATOM 919 N N . PHE A 1 117 ? 1.308 -19.391 5.898 1 95.31 117 PHE A N 1
ATOM 920 C CA . PHE A 1 117 ? 0.108 -19.688 6.676 1 95.31 117 PHE A CA 1
ATOM 921 C C . PHE A 1 117 ? -0.434 -21.062 6.32 1 95.31 117 PHE A C 1
ATOM 923 O O . PHE A 1 117 ? -0.86 -21.812 7.203 1 95.31 117 PHE A O 1
ATOM 930 N N . PHE A 1 118 ? -0.376 -21.375 5.07 1 94.19 118 PHE A N 1
ATOM 931 C CA . PHE A 1 118 ? -0.865 -22.672 4.594 1 94.19 118 PHE A CA 1
ATOM 932 C C . PHE A 1 118 ? -0.013 -23.797 5.141 1 94.19 118 PHE A C 1
ATOM 934 O O . PHE A 1 118 ? -0.488 -24.938 5.27 1 94.19 118 PHE A O 1
ATOM 941 N N . ASP A 1 119 ? 1.224 -23.516 5.469 1 93.88 119 ASP A N 1
ATOM 942 C CA . ASP A 1 119 ? 2.133 -24.531 6.004 1 93.88 119 ASP A CA 1
ATOM 943 C C . ASP A 1 119 ? 1.745 -24.922 7.43 1 93.88 119 ASP A C 1
ATOM 945 O O . ASP A 1 119 ? 1.963 -26.062 7.848 1 93.88 119 ASP A O 1
ATOM 949 N N . TYR A 1 120 ? 1.15 -24.016 8.117 1 94.38 120 TYR A N 1
ATOM 950 C CA . TYR A 1 120 ? 0.901 -24.25 9.531 1 94.38 120 TYR A CA 1
ATOM 951 C C . TYR A 1 120 ? -0.552 -24.641 9.773 1 94.38 120 TYR A C 1
ATOM 953 O O . TYR A 1 120 ? -0.866 -25.312 10.766 1 94.38 120 TYR A O 1
ATOM 961 N N . ILE A 1 121 ? -1.423 -24.234 8.898 1 94.31 121 ILE A N 1
ATOM 962 C CA . ILE A 1 121 ? -2.85 -24.438 9.117 1 94.31 121 ILE A CA 1
ATOM 963 C C . ILE A 1 121 ? -3.465 -25.125 7.895 1 94.31 121 ILE A C 1
ATOM 965 O O . ILE A 1 121 ? -3.377 -24.609 6.777 1 94.31 121 ILE A O 1
ATOM 969 N N . ASP A 1 122 ? -4.105 -26.203 8.203 1 94.94 122 ASP A N 1
ATOM 970 C CA . ASP A 1 122 ? -4.797 -26.922 7.133 1 94.94 122 ASP A CA 1
ATOM 971 C C . ASP A 1 122 ? -6.117 -26.234 6.785 1 94.94 122 ASP A C 1
ATOM 973 O O . ASP A 1 122 ? -6.707 -25.547 7.625 1 94.94 122 ASP A O 1
ATOM 977 N N . ARG A 1 123 ? -6.559 -26.5 5.594 1 95.12 123 ARG A N 1
ATOM 978 C CA . ARG A 1 123 ? -7.777 -25.875 5.098 1 95.12 123 ARG A CA 1
ATOM 979 C C . ARG A 1 123 ? -9 -26.344 5.875 1 95.12 123 ARG A C 1
ATOM 981 O O . ARG A 1 123 ? -9.117 -27.531 6.172 1 95.12 123 ARG A O 1
ATOM 988 N N . VAL A 1 124 ? -9.836 -25.422 6.215 1 94.88 124 VAL A N 1
ATOM 989 C CA . VAL A 1 124 ? -11.133 -25.703 6.82 1 94.88 124 VAL A CA 1
ATOM 990 C C . VAL A 1 124 ? -12.258 -25.281 5.867 1 94.88 124 VAL A C 1
ATOM 992 O O . VAL A 1 124 ? -12.414 -24.094 5.566 1 94.88 124 VAL A O 1
ATOM 995 N N . GLU A 1 125 ? -13.109 -26.125 5.449 1 90.94 125 GLU A N 1
ATOM 996 C CA . GLU A 1 125 ? -14.086 -25.938 4.375 1 90.94 125 GLU A CA 1
ATOM 997 C C . GLU A 1 125 ? -15.125 -24.891 4.758 1 90.94 125 GLU A C 1
ATOM 999 O O . GLU A 1 125 ? -15.523 -24.078 3.926 1 90.94 125 GLU A O 1
ATOM 1004 N N . TRP A 1 126 ? -15.586 -24.891 6.008 1 91.62 126 TRP A N 1
ATOM 1005 C CA . TRP A 1 126 ? -16.672 -24.016 6.402 1 91.62 126 TRP A CA 1
ATOM 1006 C C . TRP A 1 126 ? -16.156 -22.625 6.754 1 91.62 126 TRP A C 1
ATOM 1008 O O . TRP A 1 126 ? -16.953 -21.688 6.965 1 91.62 126 TRP A O 1
ATOM 1018 N N . ALA A 1 127 ? -14.914 -22.406 6.738 1 94.62 127 ALA A N 1
ATOM 1019 C CA . ALA A 1 127 ? -14.312 -21.156 7.207 1 94.62 127 ALA A CA 1
ATOM 1020 C C . ALA A 1 127 ? -14.672 -19.984 6.289 1 94.62 127 ALA A C 1
ATOM 1022 O O . ALA A 1 127 ? -14.969 -18.891 6.758 1 94.62 127 ALA A O 1
ATOM 1023 N N . PHE A 1 128 ? -14.633 -20.234 5.023 1 91.56 128 PHE A N 1
ATOM 1024 C CA . PHE A 1 128 ? -14.891 -19.141 4.09 1 91.56 128 PHE A CA 1
ATOM 1025 C C . PHE A 1 128 ? -16.344 -18.688 4.188 1 91.56 128 PHE A C 1
ATOM 1027 O O . PHE A 1 128 ? -16.641 -17.5 4.039 1 91.56 128 PHE A O 1
ATOM 1034 N N . SER A 1 129 ? -17.281 -19.594 4.434 1 92.38 129 SER A N 1
ATOM 1035 C CA . SER A 1 129 ? -18.672 -19.234 4.621 1 92.38 129 SER A CA 1
ATOM 1036 C C . SER A 1 129 ? -18.859 -18.328 5.836 1 92.38 129 SER A C 1
ATOM 1038 O O . SER A 1 129 ? -19.672 -17.406 5.809 1 92.38 129 SER A O 1
ATOM 1040 N N . VAL A 1 130 ? -18.156 -18.562 6.867 1 94.88 130 VAL A N 1
ATOM 1041 C CA . VAL A 1 130 ? -18.188 -17.734 8.062 1 94.88 130 VAL A CA 1
ATOM 1042 C C . VAL A 1 130 ? -17.703 -16.328 7.727 1 94.88 130 VAL A C 1
ATOM 1044 O O . VAL A 1 130 ? -18.25 -15.336 8.203 1 94.88 130 VAL A O 1
ATOM 1047 N N . SER A 1 131 ? -16.625 -16.25 6.91 1 95.19 131 SER A N 1
ATOM 1048 C CA . SER A 1 131 ? -16.125 -14.945 6.496 1 95.19 131 SER A CA 1
ATOM 1049 C C . SER A 1 131 ? -17.188 -14.156 5.73 1 95.19 131 SER A C 1
ATOM 1051 O O . SER A 1 131 ? -17.406 -12.977 5.996 1 95.19 131 SER A O 1
ATOM 1053 N N . GLU A 1 132 ? -17.891 -14.797 4.848 1 94.12 132 GLU A N 1
ATOM 1054 C CA . GLU A 1 132 ? -18.906 -14.125 4.035 1 94.12 132 GLU A CA 1
ATOM 1055 C C . GLU A 1 132 ? -20.094 -13.695 4.879 1 94.12 132 GLU A C 1
ATOM 1057 O O . GLU A 1 132 ? -20.641 -12.602 4.691 1 94.12 132 GLU A O 1
ATOM 1062 N N . ILE A 1 133 ? -20.484 -14.539 5.781 1 95.69 133 ILE A N 1
ATOM 1063 C CA . ILE A 1 133 ? -21.594 -14.211 6.668 1 95.69 133 ILE A CA 1
ATOM 1064 C C . ILE A 1 133 ? -21.219 -13.008 7.531 1 95.69 133 ILE A C 1
ATOM 1066 O O . ILE A 1 133 ? -22.016 -12.07 7.676 1 95.69 133 ILE A O 1
ATOM 1070 N N . ASN A 1 134 ? -20.016 -13.078 8.078 1 97.31 134 ASN A N 1
ATOM 1071 C CA . ASN A 1 134 ? -19.562 -11.938 8.852 1 97.31 134 ASN A CA 1
ATOM 1072 C C . ASN A 1 134 ? -19.547 -10.656 8.016 1 97.31 134 ASN A C 1
ATOM 1074 O O . ASN A 1 134 ? -19.906 -9.586 8.508 1 97.31 134 ASN A O 1
ATOM 1078 N N . GLY A 1 135 ? -19.125 -10.82 6.766 1 96.38 135 GLY A N 1
ATOM 1079 C CA . GLY A 1 135 ? -19.141 -9.68 5.867 1 96.38 135 GLY A CA 1
ATOM 1080 C C . GLY A 1 135 ? -20.531 -9.117 5.629 1 96.38 135 GLY A C 1
ATOM 1081 O O . GLY A 1 135 ? -20.734 -7.902 5.676 1 96.38 135 GLY A O 1
ATOM 1082 N N . ILE A 1 136 ? -21.484 -9.961 5.457 1 95.69 136 ILE A N 1
ATOM 1083 C CA . ILE A 1 136 ? -22.859 -9.547 5.207 1 95.69 136 ILE A CA 1
ATOM 1084 C C . ILE A 1 136 ? -23.422 -8.859 6.449 1 95.69 136 ILE A C 1
ATOM 1086 O O . ILE A 1 136 ? -24.094 -7.828 6.344 1 95.69 136 ILE A O 1
ATOM 1090 N N . ILE A 1 137 ? -23.125 -9.391 7.559 1 97.5 137 ILE A N 1
ATOM 1091 C CA . ILE A 1 137 ? -23.609 -8.82 8.812 1 97.5 137 ILE A CA 1
ATOM 1092 C C . ILE A 1 137 ? -23.016 -7.426 9 1 97.5 137 ILE A C 1
ATOM 1094 O O . ILE A 1 137 ? -23.734 -6.477 9.328 1 97.5 137 ILE A O 1
ATOM 1098 N N . LEU A 1 138 ? -21.734 -7.309 8.773 1 98.19 138 LEU A N 1
ATOM 1099 C CA . LEU A 1 138 ? -21.078 -6.023 8.953 1 98.19 138 LEU A CA 1
ATOM 1100 C C . LEU A 1 138 ? -21.625 -4.988 7.973 1 98.19 138 LEU A C 1
ATOM 1102 O O . LEU A 1 138 ? -21.859 -3.84 8.352 1 98.19 138 LEU A O 1
ATOM 1106 N N . VAL A 1 139 ? -21.781 -5.438 6.746 1 97.31 139 VAL A N 1
ATOM 1107 C CA . VAL A 1 139 ? -22.328 -4.531 5.742 1 97.31 139 VAL A CA 1
ATOM 1108 C C . VAL A 1 139 ? -23.75 -4.125 6.133 1 97.31 139 VAL A C 1
ATOM 1110 O O . VAL A 1 139 ? -24.125 -2.953 6.012 1 97.31 139 VAL A O 1
ATOM 1113 N N . GLY A 1 140 ? -24.531 -5.105 6.629 1 97.44 140 GLY A N 1
ATOM 1114 C CA . GLY A 1 140 ? -25.875 -4.801 7.102 1 97.44 140 GLY A CA 1
ATOM 1115 C C . GLY A 1 140 ? -25.891 -3.809 8.25 1 97.44 140 GLY A C 1
ATOM 1116 O O . GLY A 1 140 ? -26.672 -2.854 8.234 1 97.44 140 GLY A O 1
ATOM 1117 N N . LEU A 1 141 ? -25.078 -4.008 9.172 1 97.12 141 LEU A N 1
ATOM 1118 C CA . LEU A 1 141 ? -24.969 -3.096 10.305 1 97.12 141 LEU A CA 1
ATOM 1119 C C . LEU A 1 141 ? -24.562 -1.704 9.844 1 97.12 141 LEU A C 1
ATOM 1121 O O . LEU A 1 141 ? -25.094 -0.7 10.32 1 97.12 141 LEU A O 1
ATOM 1125 N N . TRP A 1 142 ? -23.625 -1.641 8.938 1 96.75 142 TRP A N 1
ATOM 1126 C CA . TRP A 1 142 ? -23.156 -0.362 8.414 1 96.75 142 TRP A CA 1
ATOM 1127 C C . TRP A 1 142 ? -24.281 0.375 7.691 1 96.75 142 TRP A C 1
ATOM 1129 O O . TRP A 1 142 ? -24.453 1.58 7.883 1 96.75 142 TRP A O 1
ATOM 1139 N N . ILE A 1 143 ? -25.047 -0.357 6.867 1 96.5 143 ILE A N 1
ATOM 1140 C CA . ILE A 1 143 ? -26.125 0.266 6.113 1 96.5 143 ILE A CA 1
ATOM 1141 C C . ILE A 1 143 ? -27.172 0.833 7.078 1 96.5 143 ILE A C 1
ATOM 1143 O O . ILE A 1 143 ? -27.656 1.954 6.895 1 96.5 143 ILE A O 1
ATOM 1147 N N . ILE A 1 144 ? -27.5 0.143 8.102 1 95.19 144 ILE A N 1
ATOM 1148 C CA . ILE A 1 144 ? -28.453 0.604 9.102 1 95.19 144 ILE A CA 1
ATOM 1149 C C . ILE A 1 144 ? -27.906 1.838 9.812 1 95.19 144 ILE A C 1
ATOM 1151 O O . ILE A 1 144 ? -28.609 2.84 9.969 1 95.19 144 ILE A O 1
ATOM 1155 N N . GLN A 1 145 ? -26.672 1.781 10.203 1 93.88 145 GLN A N 1
ATOM 1156 C CA . GLN A 1 145 ? -26.031 2.914 10.859 1 93.88 145 GLN A CA 1
ATOM 1157 C C . GLN A 1 145 ? -25.984 4.129 9.938 1 93.88 145 GLN A C 1
ATOM 1159 O O . GLN A 1 145 ? -26.25 5.254 10.375 1 93.88 145 GLN A O 1
ATOM 1164 N N . TRP A 1 146 ? -25.625 3.889 8.711 1 94.06 146 TRP A N 1
ATOM 1165 C CA . TRP A 1 146 ? -25.5 4.961 7.73 1 94.06 146 TRP A CA 1
ATOM 1166 C C . TRP A 1 146 ? -26.844 5.66 7.527 1 94.06 146 TRP A C 1
ATOM 1168 O O . TRP A 1 146 ? -26.906 6.887 7.426 1 94.06 146 TRP A O 1
ATOM 1178 N N . LEU A 1 147 ? -27.969 4.945 7.535 1 91.81 147 LEU A N 1
ATOM 1179 C CA . LEU A 1 147 ? -29.297 5.5 7.305 1 91.81 147 LEU A CA 1
ATOM 1180 C C . LEU A 1 147 ? -29.719 6.402 8.461 1 91.81 147 LEU A C 1
ATOM 1182 O O . LEU A 1 147 ? -30.5 7.34 8.273 1 91.81 147 LEU A O 1
ATOM 1186 N N . PHE A 1 148 ? -29.109 6.266 9.578 1 90 148 PHE A N 1
ATOM 1187 C CA . PHE A 1 148 ? -29.516 7.027 10.75 1 90 148 PHE A CA 1
ATOM 1188 C C . PHE A 1 148 ? -28.562 8.195 10.992 1 90 148 PHE A C 1
ATOM 1190 O O . PHE A 1 148 ? -28.781 9 11.906 1 90 148 PHE A O 1
ATOM 1197 N N . LEU A 1 149 ? -27.578 8.336 10.219 1 89.88 149 LEU A N 1
ATOM 1198 C CA . LEU A 1 149 ? -26.625 9.438 10.391 1 89.88 149 LEU A CA 1
ATOM 1199 C C . LEU A 1 149 ? -27.219 10.75 9.898 1 89.88 149 LEU A C 1
ATOM 1201 O O . LEU A 1 149 ? -27.922 10.773 8.875 1 89.88 149 LEU A O 1
ATOM 1205 N N . ARG A 1 150 ? -26.969 11.82 10.594 1 86.94 150 ARG A N 1
ATOM 1206 C CA . ARG A 1 150 ? -27.453 13.141 10.203 1 86.94 150 ARG A CA 1
ATOM 1207 C C . ARG A 1 150 ? -26.812 13.602 8.906 1 86.94 150 ARG A C 1
ATOM 1209 O O . ARG A 1 150 ? -27.5 14.078 7.996 1 86.94 150 ARG A O 1
ATOM 1216 N N . TYR A 1 151 ? -25.547 13.391 8.828 1 91.31 151 TYR A N 1
ATOM 1217 C CA . TYR A 1 151 ? -24.797 13.828 7.656 1 91.31 151 TYR A CA 1
ATOM 1218 C C . TYR A 1 151 ? -24.484 12.656 6.742 1 91.31 151 TYR A C 1
ATOM 1220 O O . TYR A 1 151 ? -23.344 12.484 6.316 1 91.31 151 TYR A O 1
ATOM 1228 N N . LYS A 1 152 ? -25.516 11.953 6.426 1 92.19 152 LYS A N 1
ATOM 1229 C CA . LYS A 1 152 ? -25.359 10.703 5.684 1 92.19 152 LYS A CA 1
ATOM 1230 C C . LYS A 1 152 ? -24.875 10.961 4.266 1 92.19 152 LYS A C 1
ATOM 1232 O O . LYS A 1 152 ? -24.172 10.133 3.68 1 92.19 152 LYS A O 1
ATOM 1237 N N . SER A 1 153 ? -25.156 12.117 3.74 1 93.5 153 SER A N 1
ATOM 1238 C CA . SER A 1 153 ? -24.703 12.414 2.383 1 93.5 153 SER A CA 1
ATOM 1239 C C . SER A 1 153 ? -23.188 12.516 2.316 1 93.5 153 SER A C 1
ATOM 1241 O O . SER A 1 153 ? -22.547 11.945 1.425 1 93.5 153 SER A O 1
ATOM 1243 N N . ILE A 1 154 ? -22.547 13.164 3.279 1 95 154 ILE A N 1
ATOM 1244 C CA . ILE A 1 154 ? -21.109 13.367 3.312 1 95 154 ILE A CA 1
ATOM 1245 C C . ILE A 1 154 ? -20.406 12.039 3.578 1 95 154 ILE A C 1
ATOM 1247 O O . ILE A 1 154 ? -19.453 11.68 2.885 1 95 154 ILE A O 1
ATOM 1251 N N . ILE A 1 155 ? -20.938 11.32 4.535 1 95.38 155 ILE A N 1
ATOM 1252 C CA . ILE A 1 155 ? -20.328 10.062 4.922 1 95.38 155 ILE A CA 1
ATOM 1253 C C . ILE A 1 155 ? -20.5 9.031 3.805 1 95.38 155 ILE A C 1
ATOM 1255 O O . ILE A 1 155 ? -19.578 8.25 3.527 1 95.38 155 ILE A O 1
ATOM 1259 N N . GLY A 1 156 ? -21.672 9.047 3.203 1 96.25 156 GLY A N 1
ATOM 1260 C CA . GLY A 1 156 ? -21.875 8.18 2.055 1 96.25 156 GLY A CA 1
ATOM 1261 C C . GLY A 1 156 ? -20.922 8.469 0.909 1 96.25 156 GLY A C 1
ATOM 1262 O O . GLY A 1 156 ? -20.391 7.551 0.281 1 96.25 156 GLY A O 1
ATOM 1263 N N . ARG A 1 157 ? -20.688 9.703 0.645 1 96.69 157 ARG A N 1
ATOM 1264 C CA . ARG A 1 157 ? -19.766 10.125 -0.396 1 96.69 157 ARG A CA 1
ATOM 1265 C C . ARG A 1 157 ? -18.359 9.609 -0.116 1 96.69 157 ARG A C 1
ATOM 1267 O O . ARG A 1 157 ? -17.688 9.102 -1.017 1 96.69 157 ARG A O 1
ATOM 1274 N N . ARG A 1 158 ? -17.953 9.734 1.092 1 97.44 158 ARG A N 1
ATOM 1275 C CA . ARG A 1 158 ? -16.625 9.25 1.494 1 97.44 158 ARG A CA 1
ATOM 1276 C C . ARG A 1 158 ? -16.531 7.738 1.314 1 97.44 158 ARG A C 1
ATOM 1278 O O . ARG A 1 158 ? -15.531 7.234 0.792 1 97.44 158 ARG A O 1
ATOM 1285 N N . PHE A 1 159 ? -17.562 7.066 1.73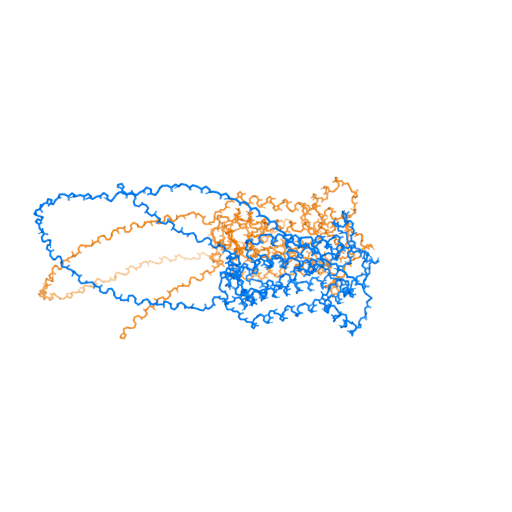1 1 98.12 159 PHE A N 1
ATOM 1286 C CA . PHE A 1 159 ? -17.578 5.609 1.641 1 98.12 159 PHE A CA 1
ATOM 1287 C C . PHE A 1 159 ? -17.516 5.156 0.186 1 98.12 159 PHE A C 1
ATOM 1289 O O . PHE A 1 159 ? -16.703 4.297 -0.172 1 98.12 159 PHE A O 1
ATOM 1296 N N . PHE A 1 160 ? -18.297 5.754 -0.66 1 98.31 160 PHE A N 1
ATOM 1297 C CA . PHE A 1 160 ? -18.391 5.371 -2.064 1 98.31 160 PHE A CA 1
ATOM 1298 C C . PHE A 1 160 ? -17.078 5.688 -2.789 1 98.31 160 PHE A C 1
ATOM 1300 O O . PHE A 1 160 ? -16.625 4.898 -3.615 1 98.31 160 PHE A O 1
ATOM 1307 N N . PHE A 1 161 ? -16.516 6.77 -2.502 1 98.31 161 PHE A N 1
ATOM 1308 C CA . PHE A 1 161 ? -15.273 7.129 -3.166 1 98.31 161 PHE A CA 1
ATOM 1309 C C . PHE A 1 161 ? -14.148 6.184 -2.762 1 98.31 161 PHE A C 1
ATOM 1311 O O . PHE A 1 161 ? -13.391 5.719 -3.611 1 98.31 161 PHE A O 1
ATOM 1318 N N . ILE A 1 162 ? -14.039 5.883 -1.485 1 98.5 162 ILE A N 1
ATOM 1319 C CA . ILE A 1 162 ? -12.953 5.043 -0.986 1 98.5 162 ILE A CA 1
ATOM 1320 C C . ILE A 1 162 ? -13.125 3.619 -1.511 1 98.5 162 ILE A C 1
ATOM 1322 O O . ILE A 1 162 ? -12.172 3.016 -2.008 1 98.5 162 ILE A O 1
ATOM 1326 N N . ILE A 1 163 ? -14.352 3.072 -1.394 1 98.31 163 ILE A N 1
ATOM 1327 C CA . ILE A 1 163 ? -14.578 1.712 -1.869 1 98.31 163 ILE A CA 1
ATOM 1328 C C . ILE A 1 163 ? -14.336 1.646 -3.375 1 98.31 163 ILE A C 1
ATOM 1330 O O . ILE A 1 163 ? -13.75 0.68 -3.875 1 98.31 163 ILE A O 1
ATOM 1334 N N . GLY A 1 164 ? -14.797 2.678 -4.117 1 98.12 164 GLY A N 1
ATOM 1335 C CA . GLY A 1 164 ? -14.539 2.727 -5.551 1 98.12 164 GLY A CA 1
ATOM 1336 C C . GLY A 1 164 ? -13.062 2.756 -5.895 1 98.12 164 GLY A C 1
ATOM 1337 O O . GLY A 1 164 ? -12.625 2.072 -6.82 1 98.12 164 GLY A O 1
ATOM 1338 N N . THR A 1 165 ? -12.281 3.545 -5.211 1 98.38 165 THR A N 1
ATOM 1339 C CA . THR A 1 165 ? -10.844 3.662 -5.457 1 98.38 165 THR A CA 1
ATOM 1340 C C . THR A 1 165 ? -10.133 2.355 -5.125 1 98.38 165 THR A C 1
ATOM 1342 O O . THR A 1 165 ? -9.227 1.936 -5.848 1 98.38 165 THR A O 1
ATOM 1345 N N . LEU A 1 166 ? -10.531 1.729 -4.02 1 98.25 166 LEU A N 1
ATOM 1346 C CA . LEU A 1 166 ? -9.938 0.457 -3.627 1 98.25 166 LEU A CA 1
ATOM 1347 C C . LEU A 1 166 ? -10.188 -0.612 -4.684 1 98.25 166 LEU A C 1
ATOM 1349 O O . LEU A 1 166 ? -9.281 -1.376 -5.027 1 98.25 166 LEU A O 1
ATOM 1353 N N . TYR A 1 167 ? -11.352 -0.647 -5.25 1 97.06 167 TYR A N 1
ATOM 1354 C CA . TYR A 1 167 ? -11.672 -1.649 -6.262 1 97.06 167 TYR A CA 1
ATOM 1355 C C . TYR A 1 167 ? -11.008 -1.309 -7.59 1 97.06 167 TYR A C 1
ATOM 1357 O O . TYR A 1 167 ? -10.68 -2.201 -8.375 1 97.06 167 TYR A O 1
ATOM 1365 N N . LEU A 1 168 ? -10.828 -0.052 -7.848 1 97.69 168 LEU A N 1
ATOM 1366 C CA . LEU A 1 168 ? -10.031 0.324 -9.016 1 97.69 168 LEU A CA 1
ATOM 1367 C C . LEU A 1 168 ? -8.609 -0.212 -8.898 1 97.69 168 LEU A C 1
ATOM 1369 O O . LEU A 1 168 ? -8.078 -0.781 -9.852 1 97.69 168 LEU A O 1
ATOM 1373 N N . TYR A 1 169 ? -8.023 0.033 -7.715 1 97.69 169 TYR A N 1
ATOM 1374 C CA . TYR A 1 169 ? -6.688 -0.489 -7.473 1 97.69 169 TYR A CA 1
ATOM 1375 C C . TYR A 1 169 ? -6.656 -2.006 -7.617 1 97.69 169 TYR A C 1
ATOM 1377 O O . TYR A 1 169 ? -5.695 -2.564 -8.148 1 97.69 169 TYR A O 1
ATOM 1385 N N . ARG A 1 170 ? -7.625 -2.637 -7.145 1 96.25 170 ARG A N 1
ATOM 1386 C CA . ARG A 1 170 ? -7.73 -4.09 -7.25 1 96.25 170 ARG A CA 1
ATOM 1387 C C . ARG A 1 170 ? -7.773 -4.531 -8.711 1 96.25 170 ARG A C 1
ATOM 1389 O O . ARG A 1 170 ? -7.137 -5.516 -9.086 1 96.25 170 ARG A O 1
ATOM 1396 N N . CYS A 1 171 ? -8.508 -3.809 -9.555 1 95.69 171 CYS A N 1
ATOM 1397 C CA . CYS A 1 171 ? -8.594 -4.113 -10.977 1 95.69 171 CYS A CA 1
ATOM 1398 C C . CYS A 1 171 ? -7.215 -4.062 -11.625 1 95.69 171 CYS A C 1
ATOM 1400 O O . CYS A 1 171 ? -6.863 -4.938 -12.422 1 95.69 171 CYS A O 1
ATOM 1402 N N . ILE A 1 172 ? -6.461 -3.18 -11.195 1 96.25 172 ILE A N 1
ATOM 1403 C CA . ILE A 1 172 ? -5.137 -2.998 -11.781 1 96.25 172 ILE A CA 1
ATOM 1404 C C . ILE A 1 172 ? -4.227 -4.152 -11.359 1 96.25 172 ILE A C 1
ATOM 1406 O O . ILE A 1 172 ? -3.576 -4.773 -12.203 1 96.25 172 ILE A O 1
ATOM 1410 N N . THR A 1 173 ? -4.203 -4.473 -10.141 1 95.88 173 THR A N 1
ATOM 1411 C CA . THR A 1 173 ? -3.279 -5.484 -9.641 1 95.88 173 THR A CA 1
ATOM 1412 C C . THR A 1 173 ? -3.66 -6.871 -10.164 1 95.88 173 THR A C 1
ATOM 1414 O O . THR A 1 173 ? -2.789 -7.688 -10.461 1 95.88 173 THR A O 1
ATOM 1417 N N . MET A 1 174 ? -4.941 -7.105 -10.273 1 94.88 174 MET A N 1
ATOM 1418 C CA . MET A 1 174 ? -5.383 -8.398 -10.789 1 94.88 174 MET A CA 1
ATOM 1419 C C . MET A 1 174 ? -5.047 -8.539 -12.266 1 94.88 174 MET A C 1
ATOM 1421 O O . MET A 1 174 ? -4.715 -9.633 -12.734 1 94.88 174 MET A O 1
ATOM 1425 N N . TYR A 1 175 ? -5.098 -7.461 -12.938 1 94.62 175 TYR A N 1
ATOM 1426 C CA . TYR A 1 175 ? -4.953 -7.488 -14.391 1 94.62 175 TYR A CA 1
ATOM 1427 C C . TYR A 1 175 ? -3.494 -7.656 -14.797 1 94.62 175 TYR A C 1
ATOM 1429 O O . TYR A 1 175 ? -3.184 -8.383 -15.742 1 94.62 175 TYR A O 1
ATOM 1437 N N . VAL A 1 176 ? -2.629 -7.055 -14.07 1 95.75 176 VAL A N 1
ATOM 1438 C CA . VAL A 1 176 ? -1.247 -6.973 -14.523 1 95.75 176 VAL A CA 1
ATOM 1439 C C . VAL A 1 176 ? -0.551 -8.312 -14.305 1 95.75 176 VAL A C 1
ATOM 1441 O O . VAL A 1 176 ? 0.233 -8.758 -15.148 1 95.75 176 VAL A O 1
ATOM 1444 N N . THR A 1 177 ? -0.759 -8.953 -13.195 1 95.31 177 THR A N 1
ATOM 1445 C CA . THR A 1 177 ? -0.18 -10.266 -12.906 1 95.31 177 THR A CA 1
ATOM 1446 C C . THR A 1 177 ? -1.233 -11.203 -12.328 1 95.31 177 THR A C 1
ATOM 1448 O O . THR A 1 177 ? -1.862 -10.898 -11.312 1 95.31 177 THR A O 1
ATOM 1451 N N . THR A 1 178 ? -1.39 -12.344 -12.945 1 93.62 178 THR A N 1
ATOM 1452 C CA . THR A 1 178 ? -2.395 -13.305 -12.516 1 93.62 178 THR A CA 1
ATOM 1453 C C . THR A 1 178 ? -1.766 -14.398 -11.656 1 93.62 178 THR A C 1
ATOM 1455 O O . THR A 1 178 ? -0.821 -15.062 -12.078 1 93.62 178 THR A O 1
ATOM 1458 N N . LEU A 1 179 ? -2.256 -14.586 -10.461 1 92.69 179 LEU A N 1
ATOM 1459 C CA . LEU A 1 179 ? -1.794 -15.633 -9.555 1 92.69 179 LEU A CA 1
ATOM 1460 C C . LEU A 1 179 ? -2.641 -16.891 -9.703 1 92.69 179 LEU A C 1
ATOM 1462 O O . LEU A 1 179 ? -3.828 -16.812 -10.031 1 92.69 179 LEU A O 1
ATOM 1466 N N . PRO A 1 180 ? -1.99 -18.031 -9.516 1 92.88 180 PRO A N 1
ATOM 1467 C CA . PRO A 1 180 ? -2.785 -19.25 -9.523 1 92.88 180 PRO A CA 1
ATOM 1468 C C . PRO A 1 180 ? -3.709 -19.375 -8.312 1 92.88 180 PRO A C 1
ATOM 1470 O O . PRO A 1 180 ? -3.633 -18.562 -7.395 1 92.88 180 PRO A O 1
ATOM 1473 N N . VAL A 1 181 ? -4.562 -20.328 -8.367 1 91.81 181 VAL A N 1
ATOM 1474 C CA . VAL A 1 181 ? -5.516 -20.531 -7.277 1 91.81 181 VAL A CA 1
ATOM 1475 C C . VAL A 1 181 ? -4.781 -20.984 -6.023 1 91.81 181 VAL A C 1
ATOM 1477 O O . VAL A 1 181 ? -3.816 -21.75 -6.109 1 91.81 181 VAL A O 1
ATOM 1480 N N . PRO A 1 182 ? -5.129 -20.625 -4.859 1 91.81 182 PRO A N 1
ATOM 1481 C CA . PRO A 1 182 ? -4.426 -20.906 -3.607 1 91.81 182 PRO A CA 1
ATOM 1482 C C . PRO A 1 182 ? -4.676 -22.328 -3.109 1 91.81 182 PRO A C 1
ATOM 1484 O O . PRO A 1 182 ? -4.051 -22.766 -2.141 1 91.81 182 PRO A O 1
ATOM 1487 N N . GLY A 1 183 ? -5.484 -23.078 -3.744 1 89.25 183 GLY A N 1
ATOM 1488 C CA . GLY A 1 183 ? -5.758 -24.438 -3.311 1 89.25 183 GLY A CA 1
ATOM 1489 C C . GLY A 1 183 ? -6.203 -25.344 -4.438 1 89.25 183 GLY A C 1
ATOM 1490 O O . GLY A 1 183 ? -6.812 -24.891 -5.406 1 89.25 183 GLY A O 1
ATOM 1491 N N . MET A 1 184 ? -6.008 -26.609 -4.145 1 87.19 184 MET A N 1
ATOM 1492 C CA . MET A 1 184 ? -6.398 -27.609 -5.137 1 87.19 184 MET A CA 1
ATOM 1493 C C . MET A 1 184 ? -7.902 -27.844 -5.098 1 87.19 184 MET A C 1
ATOM 1495 O O . MET A 1 184 ? -8.469 -28.422 -6.031 1 87.19 184 MET A O 1
ATOM 1499 N N . HIS A 1 185 ? -8.562 -27.375 -4.078 1 84.31 185 HIS A N 1
ATOM 1500 C CA . HIS A 1 185 ? -9.992 -27.609 -3.896 1 84.31 185 HIS A CA 1
ATOM 1501 C C . HIS A 1 185 ? -10.82 -26.703 -4.797 1 84.31 185 HIS A C 1
ATOM 1503 O O . HIS A 1 185 ? -12.023 -26.906 -4.965 1 84.31 185 HIS A O 1
ATOM 1509 N N . PHE A 1 186 ? -10.195 -25.75 -5.422 1 84.75 186 PHE A N 1
ATOM 1510 C CA . PHE A 1 186 ? -10.922 -24.797 -6.262 1 84.75 186 PHE A CA 1
ATOM 1511 C C . PHE A 1 186 ? -11.492 -25.484 -7.492 1 84.75 186 PHE A C 1
ATOM 1513 O O . PHE A 1 186 ? -10.852 -26.359 -8.078 1 84.75 186 PHE A O 1
ATOM 1520 N N . GLN A 1 187 ? -12.781 -25.219 -7.684 1 81.56 187 GLN A N 1
ATOM 1521 C CA . GLN A 1 187 ? -13.422 -25.641 -8.922 1 81.56 187 GLN A CA 1
ATOM 1522 C C . GLN A 1 187 ? -13.711 -24.438 -9.828 1 81.56 187 GLN A C 1
ATOM 1524 O O . GLN A 1 187 ? -14.672 -23.703 -9.602 1 81.56 187 GLN A O 1
ATOM 1529 N N . CYS A 1 188 ? -12.836 -24.266 -10.758 1 82.12 188 CYS A N 1
ATOM 1530 C CA . CYS A 1 188 ? -12.953 -23.109 -11.648 1 82.12 188 CYS A CA 1
ATOM 1531 C C . CYS A 1 188 ? -13.891 -23.406 -12.812 1 82.12 188 CYS A C 1
ATOM 1533 O O . CYS A 1 188 ? -13.891 -24.516 -13.344 1 82.12 188 CYS A O 1
ATOM 1535 N N . ALA A 1 189 ? -14.641 -22.453 -13.18 1 81.94 189 ALA A N 1
ATOM 1536 C CA . ALA A 1 189 ? -15.531 -22.578 -14.328 1 81.94 189 ALA A CA 1
ATOM 1537 C C . ALA A 1 189 ? -14.742 -22.797 -15.609 1 81.94 189 ALA A C 1
ATOM 1539 O O . ALA A 1 189 ? -13.594 -22.375 -15.719 1 81.94 189 ALA A O 1
ATOM 1540 N N . PRO A 1 190 ? -15.383 -23.516 -16.469 1 84.12 190 PRO A N 1
ATOM 1541 C CA . PRO A 1 190 ? -14.695 -23.734 -17.75 1 84.12 190 PRO A CA 1
ATOM 1542 C C . PRO A 1 190 ? -14.375 -22.438 -18.484 1 84.12 190 PRO A C 1
ATOM 1544 O O . PRO A 1 190 ? -15.094 -21.453 -18.344 1 84.12 190 PRO A O 1
ATOM 1547 N N . LYS A 1 191 ? -13.297 -22.469 -19.234 1 87 191 LYS A N 1
ATOM 1548 C CA . LYS A 1 191 ? -12.883 -21.312 -20 1 87 191 LYS A CA 1
ATOM 1549 C C . LYS A 1 191 ? -13.797 -21.094 -21.203 1 87 191 LYS A C 1
ATOM 1551 O O . LYS A 1 191 ? -14.336 -22.047 -21.766 1 87 191 LYS A O 1
ATOM 1556 N N . LEU A 1 192 ? -14.031 -19.906 -21.562 1 84.94 192 LEU A N 1
ATOM 1557 C CA . LEU A 1 192 ? -14.977 -19.578 -22.625 1 84.94 192 LEU A CA 1
ATOM 1558 C C . LEU A 1 192 ? -14.25 -19.297 -23.922 1 84.94 192 LEU A C 1
ATOM 1560 O O . LEU A 1 192 ? -14.859 -19.312 -25 1 84.94 192 LEU A O 1
ATOM 1564 N N . ASN A 1 193 ? -13.016 -19.375 -23.969 1 80.12 193 ASN A N 1
ATOM 1565 C CA . ASN A 1 193 ? -12.164 -19.25 -25.156 1 80.12 193 ASN A CA 1
ATOM 1566 C C . ASN A 1 193 ? -12.711 -18.219 -26.141 1 80.12 193 ASN A C 1
ATOM 1568 O O . ASN A 1 193 ? -12.859 -18.5 -27.328 1 80.12 193 ASN A O 1
ATOM 1572 N N . GLY A 1 194 ? -13.133 -17 -25.734 1 76.75 194 GLY A N 1
ATOM 1573 C CA . GLY A 1 194 ? -13.445 -15.906 -26.641 1 76.75 194 GLY A CA 1
ATOM 1574 C C . GLY A 1 194 ? -14.938 -15.711 -26.844 1 76.75 194 GLY A C 1
ATOM 1575 O O . GLY A 1 194 ? -15.352 -14.875 -27.656 1 76.75 194 GLY A O 1
ATOM 1576 N N . ASP A 1 195 ? -15.773 -16.484 -26.266 1 86.19 195 ASP A N 1
ATOM 1577 C CA . ASP A 1 195 ? -17.219 -16.281 -26.359 1 86.19 195 ASP A CA 1
ATOM 1578 C C . ASP A 1 195 ? -17.641 -15.031 -25.578 1 86.19 195 ASP A C 1
ATOM 1580 O O . ASP A 1 195 ? -17.797 -15.086 -24.359 1 86.19 195 ASP A O 1
ATOM 1584 N N . SER A 1 196 ? -17.953 -14 -26.312 1 86.19 196 SER A N 1
ATOM 1585 C CA . SER A 1 196 ? -18.25 -12.719 -25.688 1 86.19 196 SER A CA 1
ATOM 1586 C C . SER A 1 196 ? -19.609 -12.734 -25.016 1 86.19 196 SER A C 1
ATOM 1588 O O . SER A 1 196 ? -19.812 -12.102 -23.969 1 86.19 196 SER A O 1
ATOM 1590 N N . GLN A 1 197 ? -20.578 -13.352 -25.594 1 86.12 197 GLN A N 1
ATOM 1591 C CA . GLN A 1 197 ? -21.906 -13.414 -25 1 86.12 197 GLN A CA 1
ATOM 1592 C C . GLN A 1 197 ? -21.891 -14.164 -23.672 1 86.12 197 GLN A C 1
ATOM 1594 O O . GLN A 1 197 ? -22.547 -13.75 -22.719 1 86.12 197 GLN A O 1
ATOM 1599 N N . ALA A 1 198 ? -21.203 -15.203 -23.672 1 86.44 198 ALA A N 1
ATOM 1600 C CA . ALA A 1 198 ? -21.094 -15.984 -22.438 1 86.44 198 ALA A CA 1
ATOM 1601 C C . ALA A 1 198 ? -20.375 -15.188 -21.359 1 86.44 198 ALA A C 1
ATOM 1603 O O . ALA A 1 198 ? -20.703 -15.297 -20.172 1 86.44 198 ALA A O 1
ATOM 1604 N N . LYS A 1 199 ? -19.453 -14.492 -21.812 1 86.44 199 LYS A N 1
ATOM 1605 C CA . LYS A 1 199 ? -18.734 -13.664 -20.844 1 86.44 199 LYS A CA 1
ATOM 1606 C C . LYS A 1 199 ? -19.656 -12.625 -20.203 1 86.44 199 LYS A C 1
ATOM 1608 O O . LYS A 1 199 ? -19.562 -12.383 -19 1 86.44 199 LYS A O 1
ATOM 1613 N N . VAL A 1 200 ? -20.516 -12.086 -21.031 1 87.12 200 VAL A N 1
ATOM 1614 C CA . VAL A 1 200 ? -21.438 -11.078 -20.531 1 87.12 200 VAL A CA 1
ATOM 1615 C C . VAL A 1 200 ? -22.406 -11.727 -19.531 1 87.12 200 VAL A C 1
ATOM 1617 O O . VAL A 1 200 ? -22.734 -11.125 -18.516 1 87.12 200 VAL A O 1
ATOM 1620 N N . GLN A 1 201 ? -22.859 -12.859 -19.75 1 84.69 201 GLN A N 1
ATOM 1621 C CA . GLN A 1 201 ? -23.75 -13.57 -18.844 1 84.69 201 GLN A CA 1
ATOM 1622 C C . GLN A 1 201 ? -23.062 -13.852 -17.5 1 84.69 201 GLN A C 1
ATOM 1624 O O . GLN A 1 201 ? -23.688 -13.758 -16.453 1 84.69 201 GLN A O 1
ATOM 1629 N N . ARG A 1 202 ? -21.906 -14.18 -17.578 1 82.44 202 ARG A N 1
ATOM 1630 C CA . ARG A 1 202 ? -21.141 -14.43 -16.359 1 82.44 202 ARG A CA 1
ATOM 1631 C C . ARG A 1 202 ? -21.016 -13.164 -15.523 1 82.44 202 ARG A C 1
ATOM 1633 O O . ARG A 1 202 ? -21.125 -13.211 -14.297 1 82.44 202 ARG A O 1
ATOM 1640 N N . ILE A 1 203 ? -20.797 -12.125 -16.203 1 85 203 ILE A N 1
ATOM 1641 C CA . ILE A 1 203 ? -20.656 -10.828 -15.547 1 85 203 ILE A CA 1
ATOM 1642 C C . ILE A 1 203 ? -21.969 -10.477 -14.844 1 85 203 ILE A C 1
ATOM 1644 O O . ILE A 1 203 ? -21.953 -10.07 -13.68 1 85 203 ILE A O 1
ATOM 1648 N N . LEU A 1 204 ? -23.031 -10.672 -15.523 1 85 204 LEU A N 1
ATOM 1649 C CA . LEU A 1 204 ? -24.328 -10.352 -14.953 1 85 204 LEU A CA 1
ATOM 1650 C C . LEU A 1 204 ? -24.641 -11.266 -13.773 1 85 204 LEU A C 1
ATOM 1652 O O . LEU A 1 204 ? -25.219 -10.828 -12.773 1 85 204 LEU A O 1
ATOM 1656 N N . ARG A 1 205 ? -24.234 -12.477 -13.836 1 82.75 205 ARG A N 1
ATOM 1657 C CA . ARG A 1 205 ? -24.422 -13.414 -12.734 1 82.75 205 ARG A CA 1
ATOM 1658 C C . ARG A 1 205 ? -23.594 -12.992 -11.516 1 82.75 205 ARG A C 1
ATOM 1660 O O . ARG A 1 205 ? -24.078 -13.055 -10.383 1 82.75 205 ARG A O 1
ATOM 1667 N N . LEU A 1 206 ? -22.453 -12.625 -11.766 1 81.94 206 LEU A N 1
ATOM 1668 C CA . LEU A 1 206 ? -21.578 -12.188 -10.68 1 81.94 206 LEU A CA 1
ATOM 1669 C C . LEU A 1 206 ? -22.141 -10.945 -9.992 1 81.94 206 LEU A C 1
ATOM 1671 O O . LEU A 1 206 ? -22.109 -10.844 -8.766 1 81.94 206 LEU A O 1
ATOM 1675 N N . ILE A 1 207 ? -22.625 -10.102 -10.766 1 82.25 207 ILE A N 1
ATOM 1676 C CA . ILE A 1 207 ? -23.188 -8.867 -10.227 1 82.25 207 ILE A CA 1
ATOM 1677 C C . ILE A 1 207 ? -24.438 -9.18 -9.406 1 82.25 207 ILE A C 1
ATOM 1679 O O . ILE A 1 207 ? -24.594 -8.672 -8.305 1 82.25 207 ILE A O 1
ATOM 1683 N N . SER A 1 208 ? -25.25 -10.031 -9.891 1 81.06 208 SER A N 1
ATOM 1684 C CA . SER A 1 208 ? -26.516 -10.359 -9.227 1 81.06 208 SER A CA 1
ATOM 1685 C C . SER A 1 208 ? -26.266 -11.117 -7.922 1 81.06 208 SER A C 1
ATOM 1687 O O . SER A 1 208 ? -27.016 -10.977 -6.965 1 81.06 208 SER A O 1
ATOM 1689 N N . GLY A 1 209 ? -25.234 -11.789 -7.844 1 78.5 209 GLY A N 1
ATOM 1690 C CA . GLY A 1 209 ? -24.922 -12.547 -6.645 1 78.5 209 GLY A CA 1
ATOM 1691 C C . GLY A 1 209 ? -24.016 -11.797 -5.684 1 78.5 209 GLY A C 1
ATOM 1692 O O . GLY A 1 209 ? -23.703 -12.297 -4.605 1 78.5 209 GLY A O 1
ATOM 1693 N N . GLY A 1 210 ? -23.578 -10.711 -6.02 1 74 210 GLY A N 1
ATOM 1694 C CA . GLY A 1 210 ? -22.734 -9.914 -5.148 1 74 210 GLY A CA 1
ATOM 1695 C C . GLY A 1 210 ? -21.297 -10.422 -5.086 1 74 210 GLY A C 1
ATOM 1696 O O . GLY A 1 210 ? -20.562 -10.109 -4.152 1 74 210 GLY A O 1
ATOM 1697 N N . GLY A 1 211 ? -20.984 -11.305 -6.031 1 69.94 211 GLY A N 1
ATOM 1698 C CA . GLY A 1 211 ? -19.641 -11.875 -6.027 1 69.94 211 GLY A CA 1
ATOM 1699 C C . GLY A 1 211 ? -19.375 -12.781 -4.84 1 69.94 211 GLY A C 1
ATOM 1700 O O . GLY A 1 211 ? -18.234 -12.938 -4.414 1 69.94 211 GLY A O 1
ATOM 1701 N N . LEU A 1 212 ? -20.391 -13.25 -4.219 1 77.06 212 LEU A N 1
ATOM 1702 C CA . LEU A 1 212 ? -20.281 -14.07 -3.016 1 77.06 212 LEU A CA 1
ATOM 1703 C C . LEU A 1 212 ? -20.359 -15.555 -3.361 1 77.06 212 LEU A C 1
ATOM 1705 O O . LEU A 1 212 ? -21.062 -15.945 -4.289 1 77.06 212 LEU A O 1
ATOM 1709 N N . SER A 1 213 ? -19.609 -16.344 -2.725 1 73.25 213 SER A N 1
ATOM 1710 C CA . SER A 1 213 ? -19.625 -17.797 -2.945 1 73.25 213 SER A CA 1
ATOM 1711 C C . SER A 1 213 ? -20.906 -18.422 -2.424 1 73.25 213 SER A C 1
ATOM 1713 O O . SER A 1 213 ? -21.406 -19.391 -3 1 73.25 213 SER A O 1
ATOM 1715 N N . ILE A 1 214 ? -21.453 -17.844 -1.466 1 71.69 214 ILE A N 1
ATOM 1716 C CA . ILE A 1 214 ? -22.641 -18.422 -0.845 1 71.69 214 ILE A CA 1
ATOM 1717 C C . ILE A 1 214 ? -23.828 -18.328 -1.81 1 71.69 214 ILE A C 1
ATOM 1719 O O . ILE A 1 214 ? -24.703 -19.188 -1.801 1 71.69 214 ILE A O 1
ATOM 1723 N N . THR A 1 215 ? -23.766 -17.391 -2.641 1 72.31 215 THR A N 1
ATOM 1724 C CA . THR A 1 215 ? -24.844 -17.25 -3.611 1 72.31 215 THR A CA 1
ATOM 1725 C C . THR A 1 215 ? -24.594 -18.141 -4.828 1 72.31 215 THR A C 1
ATOM 1727 O O . THR A 1 215 ? -25.469 -18.281 -5.688 1 72.31 215 THR A O 1
ATOM 1730 N N . GLY A 1 216 ? -23.406 -18.828 -4.871 1 70.06 216 GLY A N 1
ATOM 1731 C CA . GLY A 1 216 ? -23.062 -19.688 -5.988 1 70.06 216 GLY A CA 1
ATOM 1732 C C . GLY A 1 216 ? -22.562 -18.922 -7.199 1 70.06 216 GLY A C 1
ATOM 1733 O O . GLY A 1 216 ? -22.344 -19.516 -8.258 1 70.06 216 GLY A O 1
ATOM 1734 N N . SER A 1 217 ? -22.469 -17.688 -6.996 1 65.75 217 SER A N 1
ATOM 1735 C CA . SER A 1 217 ? -22.141 -16.875 -8.164 1 65.75 217 SER A CA 1
ATOM 1736 C C . SER A 1 217 ? -20.625 -16.797 -8.375 1 65.75 217 SER A C 1
ATOM 1738 O O . SER A 1 217 ? -20.172 -16.469 -9.469 1 65.75 217 SER A O 1
ATOM 1740 N N . HIS A 1 218 ? -19.969 -17.047 -7.312 1 63.59 218 HIS A N 1
ATOM 1741 C CA . HIS A 1 218 ? -18.531 -16.891 -7.441 1 63.59 218 HIS A CA 1
ATOM 1742 C C . HIS A 1 218 ? -17.875 -18.188 -7.91 1 63.59 218 HIS A C 1
ATOM 1744 O O . HIS A 1 218 ? -17.375 -18.969 -7.098 1 63.59 218 HIS A O 1
ATOM 1750 N N . ILE A 1 219 ? -18.016 -18.422 -9.227 1 67.31 219 ILE A N 1
ATOM 1751 C CA . ILE A 1 219 ? -17.469 -19.641 -9.812 1 67.31 219 ILE A CA 1
ATOM 1752 C C . ILE A 1 219 ? -16.172 -19.312 -10.57 1 67.31 219 ILE A C 1
ATOM 1754 O O . ILE A 1 219 ? -15.516 -20.219 -11.094 1 67.31 219 ILE A O 1
ATOM 1758 N N . LEU A 1 220 ? -15.852 -18.078 -10.477 1 77.94 220 LEU A N 1
ATOM 1759 C CA . LEU A 1 220 ? -14.664 -17.672 -11.227 1 77.94 220 LEU A CA 1
ATOM 1760 C C . LEU A 1 220 ? -13.438 -17.656 -10.328 1 77.94 220 LEU A C 1
ATOM 1762 O O . LEU A 1 220 ? -13.539 -17.422 -9.125 1 77.94 220 LEU A O 1
ATOM 1766 N N . CYS A 1 221 ? -12.414 -18.047 -11.016 1 80.38 221 CYS A N 1
ATOM 1767 C CA . CYS A 1 221 ? -11.133 -18.078 -10.312 1 80.38 221 CYS A CA 1
ATOM 1768 C C . CYS A 1 221 ? -10.211 -16.984 -10.82 1 80.38 221 CYS A C 1
ATOM 1770 O O . CYS A 1 221 ? -10.328 -16.547 -11.969 1 80.38 221 CYS A O 1
ATOM 1772 N N . GLY A 1 222 ? -9.461 -16.328 -9.945 1 83.44 222 GLY A N 1
ATOM 1773 C CA . GLY A 1 222 ? -8.469 -15.352 -10.391 1 83.44 222 GLY A CA 1
ATOM 1774 C C . GLY A 1 222 ? -8.547 -14.031 -9.641 1 83.44 222 GLY A C 1
ATOM 1775 O O . GLY A 1 222 ? -7.785 -13.109 -9.922 1 83.44 222 GLY A O 1
ATOM 1776 N N . ASP A 1 223 ? -9.414 -14.023 -8.734 1 83.94 223 ASP A N 1
ATOM 1777 C CA . ASP A 1 223 ? -9.586 -12.766 -8.023 1 83.94 223 ASP A CA 1
ATOM 1778 C C . ASP A 1 223 ? -8.594 -12.641 -6.871 1 83.94 223 ASP A C 1
ATOM 1780 O O . ASP A 1 223 ? -8.984 -12.469 -5.719 1 83.94 223 ASP A O 1
ATOM 1784 N N . PHE A 1 224 ? -7.277 -12.719 -7.387 1 87.12 224 PHE A N 1
ATOM 1785 C CA . PHE A 1 224 ? -6.223 -12.664 -6.379 1 87.12 224 PHE A CA 1
ATOM 1786 C C . PHE A 1 224 ? -5.375 -11.406 -6.555 1 87.12 224 PHE A C 1
ATOM 1788 O O . PHE A 1 224 ? -5.195 -10.922 -7.676 1 87.12 224 PHE A O 1
ATOM 1795 N N . LEU A 1 225 ? -4.863 -10.852 -5.355 1 86.31 225 LEU A N 1
ATOM 1796 C CA . LEU A 1 225 ? -4.086 -9.625 -5.18 1 86.31 225 LEU A CA 1
ATOM 1797 C C . LEU A 1 225 ? -4.887 -8.406 -5.625 1 86.31 225 LEU A C 1
ATOM 1799 O O . LEU A 1 225 ? -4.742 -7.945 -6.758 1 86.31 225 LEU A O 1
ATOM 1803 N N . PHE A 1 226 ? -5.5 -7.902 -4.781 1 92.38 226 PHE A N 1
ATOM 1804 C CA . PHE A 1 226 ? -5.621 -8.289 -3.381 1 92.38 226 PHE A CA 1
ATOM 1805 C C . PHE A 1 226 ? -7.059 -8.656 -3.043 1 92.38 226 PHE A C 1
ATOM 1807 O O . PHE A 1 226 ? -7.953 -8.539 -3.887 1 92.38 226 PHE A O 1
ATOM 1814 N N . SER A 1 227 ? -7.355 -9.125 -1.921 1 94.69 227 SER A N 1
ATOM 1815 C CA . SER A 1 227 ? -8.609 -9.734 -1.492 1 94.69 227 SER A CA 1
ATOM 1816 C C . SER A 1 227 ? -9.703 -8.688 -1.327 1 94.69 227 SER A C 1
ATOM 1818 O O . SER A 1 227 ? -9.617 -7.812 -0.458 1 94.69 227 SER A O 1
ATOM 1820 N N . GLY A 1 228 ? -10.75 -8.867 -2.1 1 94.12 228 GLY A N 1
ATOM 1821 C CA . GLY A 1 228 ? -11.898 -7.992 -1.969 1 94.12 228 GLY A CA 1
ATOM 1822 C C . GLY A 1 228 ? -12.656 -8.188 -0.667 1 94.12 228 GLY A C 1
ATOM 1823 O O . GLY A 1 228 ? -13.18 -7.227 -0.099 1 94.12 228 GLY A O 1
ATOM 1824 N N . HIS A 1 229 ? -12.75 -9.43 -0.188 1 94.56 229 HIS A N 1
ATOM 1825 C CA . HIS A 1 229 ? -13.414 -9.711 1.081 1 94.56 229 HIS A CA 1
ATOM 1826 C C . HIS A 1 229 ? -12.727 -8.992 2.234 1 94.56 229 HIS A C 1
ATOM 1828 O O . HIS A 1 229 ? -13.391 -8.445 3.117 1 94.56 229 HIS A O 1
ATOM 1834 N N . THR A 1 230 ? -11.43 -9.008 2.186 1 97.5 230 THR A N 1
ATOM 1835 C CA . THR A 1 230 ? -10.688 -8.305 3.223 1 97.5 230 THR A CA 1
ATOM 1836 C C . THR A 1 230 ? -10.984 -6.805 3.182 1 97.5 230 THR A C 1
ATOM 1838 O O . THR A 1 230 ? -11.125 -6.164 4.227 1 97.5 230 THR A O 1
ATOM 1841 N N . VAL A 1 231 ? -11.078 -6.293 1.968 1 97.75 231 VAL A N 1
ATOM 1842 C CA . VAL A 1 231 ? -11.375 -4.875 1.797 1 97.75 231 VAL A CA 1
ATOM 1843 C C . VAL A 1 231 ? -12.719 -4.543 2.449 1 97.75 231 VAL A C 1
ATOM 1845 O O . VAL A 1 231 ? -12.82 -3.604 3.24 1 97.75 231 VAL A O 1
ATOM 1848 N N . ILE A 1 232 ? -13.734 -5.348 2.219 1 97.19 232 ILE A N 1
ATOM 1849 C CA . ILE A 1 232 ? -15.078 -5.082 2.711 1 97.19 232 ILE A CA 1
ATOM 1850 C C . ILE A 1 232 ? -15.117 -5.242 4.23 1 97.19 232 ILE A C 1
ATOM 1852 O O . ILE A 1 232 ? -15.672 -4.402 4.934 1 97.19 232 ILE A O 1
ATOM 1856 N N . LEU A 1 233 ? -14.508 -6.266 4.738 1 98.38 233 LEU A N 1
ATOM 1857 C CA . LEU A 1 233 ? -14.492 -6.527 6.172 1 98.38 233 LEU A CA 1
ATOM 1858 C C . LEU A 1 233 ? -13.781 -5.402 6.922 1 98.38 233 LEU A C 1
ATOM 1860 O O . LEU A 1 233 ? -14.266 -4.934 7.953 1 98.38 233 LEU A O 1
ATOM 1864 N N . THR A 1 234 ? -12.664 -4.926 6.371 1 98.62 234 THR A N 1
ATOM 1865 C CA . THR A 1 234 ? -11.852 -3.902 7.027 1 98.62 234 THR A CA 1
ATOM 1866 C C . THR A 1 234 ? -12.508 -2.529 6.898 1 98.62 234 THR A C 1
ATOM 1868 O O . THR A 1 234 ? -12.656 -1.809 7.887 1 98.62 234 THR A O 1
ATOM 1871 N N . LEU A 1 235 ? -12.906 -2.203 5.688 1 98.62 235 LEU A N 1
ATOM 1872 C CA . LEU A 1 235 ? -13.438 -0.871 5.43 1 98.62 235 LEU A CA 1
ATOM 1873 C C . LEU A 1 235 ? -14.734 -0.646 6.203 1 98.62 235 LEU A C 1
ATOM 1875 O O . LEU A 1 235 ? -14.93 0.418 6.793 1 98.62 235 LEU A O 1
ATOM 1879 N N . THR A 1 236 ? -15.617 -1.645 6.191 1 98.31 236 THR A N 1
ATOM 1880 C CA . THR A 1 236 ? -16.891 -1.512 6.898 1 98.31 236 THR A CA 1
ATOM 1881 C C . THR A 1 236 ? -16.656 -1.317 8.391 1 98.31 236 THR A C 1
ATOM 1883 O O . THR A 1 236 ? -17.281 -0.458 9.016 1 98.31 236 THR A O 1
ATOM 1886 N N . TYR A 1 237 ? -15.789 -2.055 8.961 1 98.19 237 TYR A N 1
ATOM 1887 C CA . TYR A 1 237 ? -15.477 -1.885 10.375 1 98.19 237 TYR A CA 1
ATOM 1888 C C . TYR A 1 237 ? -14.938 -0.486 10.656 1 98.19 237 TYR A C 1
ATOM 1890 O O . TYR A 1 237 ? -15.328 0.153 11.633 1 98.19 237 TYR A O 1
ATOM 1898 N N . LEU A 1 238 ? -14 -0.009 9.805 1 97.69 238 LEU A N 1
ATOM 1899 C CA . LEU A 1 238 ? -13.406 1.307 10.016 1 97.69 238 LEU A CA 1
ATOM 1900 C C . LEU A 1 238 ? -14.469 2.396 9.977 1 97.69 238 LEU A C 1
ATOM 1902 O O . LEU A 1 238 ? -14.438 3.328 10.789 1 97.69 238 LEU A O 1
ATOM 1906 N N . PHE A 1 239 ? -15.398 2.311 9.062 1 97.38 239 PHE A N 1
ATOM 1907 C CA . PHE A 1 239 ? -16.453 3.309 8.969 1 97.38 239 PHE A CA 1
ATOM 1908 C C . PHE A 1 239 ? -17.391 3.219 10.172 1 97.38 239 PHE A C 1
ATOM 1910 O O . PHE A 1 239 ? -17.828 4.242 10.703 1 97.38 239 PHE A O 1
ATOM 1917 N N . ILE A 1 240 ? -17.734 1.998 10.562 1 96.75 240 ILE A N 1
ATOM 1918 C CA . ILE A 1 240 ? -18.594 1.819 11.734 1 96.75 240 ILE A CA 1
ATOM 1919 C C . ILE A 1 240 ? -17.922 2.447 12.961 1 96.75 240 ILE A C 1
ATOM 1921 O O . ILE A 1 240 ? -18.562 3.184 13.711 1 96.75 240 ILE A O 1
ATOM 1925 N N . LYS A 1 241 ? -16.719 2.195 13.109 1 94.81 241 LYS A N 1
ATOM 1926 C CA . LYS A 1 241 ? -15.992 2.686 14.273 1 94.81 241 LYS A CA 1
ATOM 1927 C C . LYS A 1 241 ? -15.867 4.207 14.242 1 94.81 241 LYS A C 1
ATOM 1929 O O . LYS A 1 241 ? -16.031 4.867 15.273 1 94.81 241 LYS A O 1
ATOM 1934 N N . GLU A 1 242 ? -15.617 4.777 13.102 1 93.31 242 GLU A N 1
ATOM 1935 C CA . GLU A 1 242 ? -15.375 6.211 12.984 1 93.31 242 GLU A CA 1
ATOM 1936 C C . GLU A 1 242 ? -16.656 7.008 13.172 1 93.31 242 GLU A C 1
ATOM 1938 O O . GLU A 1 242 ? -16.641 8.086 13.766 1 93.31 242 GLU A O 1
ATOM 1943 N N . TYR A 1 243 ? -17.766 6.496 12.672 1 92.88 243 TYR A N 1
ATOM 1944 C CA . TYR A 1 243 ? -18.984 7.312 12.641 1 92.88 243 TYR A CA 1
ATOM 1945 C C . TYR A 1 243 ? -20.016 6.781 13.625 1 92.88 243 TYR A C 1
ATOM 1947 O O . TYR A 1 243 ? -21.219 6.836 13.359 1 92.88 243 TYR A O 1
ATOM 1955 N N . SER A 1 244 ? -19.594 6.176 14.641 1 90.56 244 SER A N 1
ATOM 1956 C CA . SER A 1 244 ? -20.406 5.793 15.789 1 90.56 244 SER A CA 1
ATOM 1957 C C . SER A 1 244 ? -19.844 6.359 17.094 1 90.56 244 SER A C 1
ATOM 1959 O O . SER A 1 244 ? -18.641 6.613 17.188 1 90.56 244 SER A O 1
ATOM 1961 N N . PRO A 1 245 ? -20.734 6.641 18.016 1 86.38 245 PRO A N 1
ATOM 1962 C CA . PRO A 1 245 ? -20.266 7.234 19.281 1 86.38 245 PRO A CA 1
ATOM 1963 C C . PRO A 1 245 ? -19.281 6.344 20.016 1 86.38 245 PRO A C 1
ATOM 1965 O O . PRO A 1 245 ? -19.406 5.117 19.984 1 86.38 245 PRO A O 1
ATOM 1968 N N . ARG A 1 246 ? -18.344 6.93 20.688 1 85.25 246 ARG A N 1
ATOM 1969 C CA . ARG A 1 246 ? -17.266 6.215 21.375 1 85.25 246 ARG A CA 1
ATOM 1970 C C . ARG A 1 246 ? -17.812 5.426 22.562 1 85.25 246 ARG A C 1
ATOM 1972 O O . ARG A 1 246 ? -17.234 4.414 22.953 1 85.25 246 ARG A O 1
ATOM 1979 N N . HIS A 1 247 ? -18.922 5.824 23.109 1 84.75 247 HIS A N 1
ATOM 1980 C CA . HIS A 1 247 ? -19.484 5.137 24.281 1 84.75 247 HIS A CA 1
ATOM 1981 C C . HIS A 1 247 ? -20.016 3.766 23.891 1 84.75 247 HIS A C 1
ATOM 1983 O O . HIS A 1 247 ? -20.25 2.92 24.766 1 84.75 247 HIS A O 1
ATOM 1989 N N . PHE A 1 248 ? -20.234 3.516 22.625 1 89.81 248 PHE A N 1
ATOM 1990 C CA . PHE A 1 248 ? -20.625 2.203 22.141 1 89.81 248 PHE A CA 1
ATOM 1991 C C . PHE A 1 248 ? -19.422 1.296 21.969 1 89.81 248 PHE A C 1
ATOM 1993 O O . PHE A 1 248 ? -19.234 0.664 20.938 1 89.81 248 PHE A O 1
ATOM 2000 N N . TRP A 1 249 ? -18.609 1.222 23.031 1 90.81 249 TRP A N 1
ATOM 2001 C CA . TRP A 1 249 ? -17.359 0.457 22.953 1 90.81 249 TRP A CA 1
ATOM 2002 C C . TRP A 1 249 ? -17.656 -1.02 22.703 1 90.81 249 TRP A C 1
ATOM 2004 O O . TRP A 1 249 ? -16.891 -1.697 22 1 90.81 249 TRP A O 1
ATOM 2014 N N . TRP A 1 250 ? -18.75 -1.599 23.281 1 93.75 250 TRP A N 1
ATOM 2015 C CA . TRP A 1 250 ? -19.094 -3 23.078 1 93.75 250 TRP A CA 1
ATOM 2016 C C . TRP A 1 250 ? -19.438 -3.26 21.609 1 93.75 250 TRP A C 1
ATOM 2018 O O . TRP A 1 250 ? -19.062 -4.297 21.047 1 93.75 250 TRP A O 1
ATOM 2028 N N . TYR A 1 251 ? -20.141 -2.307 20.984 1 95.12 251 TYR A N 1
ATOM 2029 C CA . TYR A 1 251 ? -20.484 -2.404 19.578 1 95.12 251 TYR A CA 1
ATOM 2030 C C . TYR A 1 251 ? -19.234 -2.414 18.719 1 95.12 251 TYR A C 1
ATOM 2032 O O . TYR A 1 251 ? -19.109 -3.238 17.797 1 95.12 251 TYR A O 1
ATOM 2040 N N . HIS A 1 252 ? -18.312 -1.621 19.047 1 95.81 252 HIS A N 1
ATOM 2041 C CA . HIS A 1 252 ? -17.047 -1.564 18.328 1 95.81 252 HIS A CA 1
ATOM 2042 C C . HIS A 1 252 ? -16.266 -2.859 18.484 1 95.81 252 HIS A C 1
ATOM 2044 O O . HIS A 1 252 ? -15.688 -3.367 17.531 1 95.81 252 HIS A O 1
ATOM 2050 N N . LEU A 1 253 ? -16.297 -3.369 19.703 1 97.06 253 LEU A N 1
ATOM 2051 C CA . LEU A 1 253 ? -15.547 -4.59 19.984 1 97.06 253 LEU A CA 1
ATOM 2052 C C . LEU A 1 253 ? -16.125 -5.773 19.203 1 97.06 253 LEU A C 1
ATOM 2054 O O . LEU A 1 253 ? -15.375 -6.559 18.625 1 97.06 253 LEU A O 1
ATOM 2058 N N . ILE A 1 254 ? -17.375 -5.859 19.188 1 97.69 254 ILE A N 1
ATOM 2059 C CA . ILE A 1 254 ? -18.031 -6.961 18.484 1 97.69 254 ILE A CA 1
ATOM 2060 C C . ILE A 1 254 ? -17.734 -6.863 16.984 1 97.69 254 ILE A C 1
ATOM 2062 O O . ILE A 1 254 ? -17.391 -7.863 16.344 1 97.69 254 ILE A O 1
ATOM 2066 N N . CYS A 1 255 ? -17.875 -5.668 16.438 1 97.75 255 CYS A N 1
ATOM 2067 C CA . CYS A 1 255 ? -17.625 -5.484 15.008 1 97.75 255 CYS A CA 1
ATOM 2068 C C . CYS A 1 255 ? -16.156 -5.738 14.68 1 97.75 255 CYS A C 1
ATOM 2070 O O . CYS A 1 255 ? -15.836 -6.281 13.617 1 97.75 255 CYS A O 1
ATOM 2072 N N . TRP A 1 256 ? -15.297 -5.34 15.609 1 97.81 256 TRP A N 1
ATOM 2073 C CA . TRP A 1 256 ? -13.875 -5.605 15.43 1 97.81 256 TRP A CA 1
ATOM 2074 C C . TRP A 1 256 ? -13.602 -7.105 15.414 1 97.81 256 TRP A C 1
ATOM 2076 O O . TRP A 1 256 ? -12.867 -7.602 14.555 1 97.81 256 TRP A O 1
ATOM 2086 N N . CYS A 1 257 ? -14.219 -7.828 16.344 1 98.19 257 CYS A N 1
ATOM 2087 C CA . CYS A 1 257 ? -14.047 -9.273 16.422 1 98.19 257 CYS A CA 1
ATOM 2088 C C . CYS A 1 257 ? -14.586 -9.953 15.172 1 98.19 257 CYS A C 1
ATOM 2090 O O . CYS A 1 257 ? -13.969 -10.883 14.648 1 98.19 257 CYS A O 1
ATOM 2092 N N . MET A 1 258 ? -15.688 -9.477 14.688 1 98.25 258 MET A N 1
ATOM 2093 C CA . MET A 1 258 ? -16.281 -10.039 13.477 1 98.25 258 MET A CA 1
ATOM 2094 C C . MET A 1 258 ? -15.375 -9.797 12.273 1 98.25 258 MET A C 1
ATOM 2096 O O . MET A 1 258 ? -15.172 -10.695 11.453 1 98.25 258 MET A O 1
ATOM 2100 N N . SER A 1 259 ? -14.836 -8.633 12.18 1 98.44 259 SER A N 1
ATOM 2101 C CA . SER A 1 259 ? -13.945 -8.305 11.07 1 98.44 259 SER A CA 1
ATOM 2102 C C . SER A 1 259 ? -12.672 -9.133 11.125 1 98.44 259 SER A C 1
ATOM 2104 O O . SER A 1 259 ? -12.289 -9.75 10.125 1 98.44 259 SER A O 1
ATOM 2106 N N . VAL A 1 260 ? -12.062 -9.234 12.305 1 98.44 260 VAL A N 1
ATOM 2107 C CA . VAL A 1 260 ? -10.82 -9.977 12.477 1 98.44 260 VAL A CA 1
ATOM 2108 C C . VAL A 1 260 ? -11.062 -11.469 12.25 1 98.44 260 VAL A C 1
ATOM 2110 O O . VAL A 1 260 ? -10.297 -12.133 11.547 1 98.44 260 VAL A O 1
ATOM 2113 N N . ALA A 1 261 ? -12.125 -11.961 12.82 1 98.25 261 ALA A N 1
ATOM 2114 C CA . ALA A 1 261 ? -12.484 -13.367 12.609 1 98.25 261 ALA A CA 1
ATOM 2115 C C . ALA A 1 261 ? -12.75 -13.656 11.141 1 98.25 261 ALA A C 1
ATOM 2117 O O . ALA A 1 261 ? -12.344 -14.703 10.625 1 98.25 261 ALA A O 1
ATOM 2118 N N . GLY A 1 262 ? -13.438 -12.742 10.484 1 98.25 262 GLY A N 1
ATOM 2119 C CA . GLY A 1 262 ? -13.672 -12.914 9.055 1 98.25 262 GLY A CA 1
ATOM 2120 C C . GLY A 1 262 ? -12.398 -12.969 8.242 1 98.25 262 GLY A C 1
ATOM 2121 O O . GLY A 1 262 ? -12.258 -13.805 7.355 1 98.25 262 GLY A O 1
ATOM 2122 N N . ILE A 1 263 ? -11.461 -12.117 8.555 1 98.06 263 ILE A N 1
ATOM 2123 C CA . ILE A 1 263 ? -10.188 -12.047 7.832 1 98.06 263 ILE A CA 1
ATOM 2124 C C . ILE A 1 263 ? -9.391 -13.328 8.078 1 98.06 263 ILE A C 1
ATOM 2126 O O . ILE A 1 263 ? -8.844 -13.914 7.141 1 98.06 263 ILE A O 1
ATOM 2130 N N . ILE A 1 264 ? -9.359 -13.797 9.32 1 97.81 264 ILE A N 1
ATOM 2131 C CA . ILE A 1 264 ? -8.641 -15.023 9.656 1 97.81 264 ILE A CA 1
ATOM 2132 C C . ILE A 1 264 ? -9.289 -16.219 8.953 1 97.81 264 ILE A C 1
ATOM 2134 O O . ILE A 1 264 ? -8.594 -17.109 8.469 1 97.81 264 ILE A O 1
ATOM 2138 N N . CYS A 1 265 ? -10.539 -16.172 8.812 1 97.38 265 CYS A N 1
ATOM 2139 C CA . CYS A 1 265 ? -11.266 -17.281 8.188 1 97.38 265 CYS A CA 1
ATOM 2140 C C . CYS A 1 265 ? -11.008 -17.312 6.688 1 97.38 265 CYS A C 1
ATOM 2142 O O . CYS A 1 265 ? -11.078 -18.375 6.066 1 97.38 265 CYS A O 1
ATOM 2144 N N . ILE A 1 266 ? -10.742 -16.156 6.055 1 95.81 266 ILE A N 1
ATOM 2145 C CA . ILE A 1 266 ? -10.328 -16.156 4.652 1 95.81 266 ILE A CA 1
ATOM 2146 C C . ILE A 1 266 ? -9.062 -17 4.484 1 95.81 266 ILE A C 1
ATOM 2148 O O . ILE A 1 266 ? -8.961 -17.797 3.547 1 95.81 266 ILE A O 1
ATOM 2152 N N . LEU A 1 267 ? -8.102 -16.859 5.453 1 96.88 267 LEU A N 1
ATOM 2153 C CA . LEU A 1 267 ? -6.828 -17.562 5.406 1 96.88 267 LEU A CA 1
ATOM 2154 C C . LEU A 1 267 ? -7.012 -19.047 5.766 1 96.88 267 LEU A C 1
ATOM 2156 O O . LEU A 1 267 ? -6.457 -19.922 5.102 1 96.88 267 LEU A O 1
ATOM 2160 N N . VAL A 1 268 ? -7.852 -19.297 6.734 1 97 268 VAL A N 1
ATOM 2161 C CA . VAL A 1 268 ? -8.086 -20.656 7.184 1 97 268 VAL A CA 1
ATOM 2162 C C . VAL A 1 268 ? -8.797 -21.453 6.086 1 97 268 VAL A C 1
ATOM 2164 O O . VAL A 1 268 ? -8.586 -22.656 5.941 1 97 268 VAL A O 1
ATOM 2167 N N . GLY A 1 269 ? -9.531 -20.812 5.27 1 95.06 269 GLY A N 1
ATOM 2168 C CA . GLY A 1 269 ? -10.219 -21.469 4.16 1 95.06 269 GLY A CA 1
ATOM 2169 C C . GLY A 1 269 ? -9.352 -21.609 2.924 1 95.06 269 GLY A C 1
ATOM 2170 O O . GLY A 1 269 ? -9.75 -22.25 1.949 1 95.06 269 GLY A O 1
ATOM 2171 N N . HIS A 1 270 ? -8.125 -21.062 2.963 1 94.12 270 HIS A N 1
ATOM 2172 C CA . HIS A 1 270 ? -7.195 -21.078 1.84 1 94.12 270 HIS A CA 1
ATOM 2173 C C . HIS A 1 270 ? -7.836 -20.5 0.584 1 94.12 270 HIS A C 1
ATOM 2175 O O . HIS A 1 270 ? -7.707 -21.062 -0.503 1 94.12 270 HIS A O 1
ATOM 2181 N N . GLU A 1 271 ? -8.602 -19.406 0.801 1 91.75 271 GLU A N 1
ATOM 2182 C CA . GLU A 1 271 ? -9.281 -18.797 -0.33 1 91.75 271 GLU A CA 1
ATOM 2183 C C . GLU A 1 271 ? -8.438 -17.688 -0.958 1 91.75 271 GLU A C 1
ATOM 2185 O O . GLU A 1 271 ? -8.586 -17.375 -2.143 1 91.75 271 GLU A O 1
ATOM 2190 N N . HIS A 1 272 ? -7.625 -17.094 -0.17 1 94.31 272 HIS A N 1
ATOM 2191 C CA . HIS A 1 272 ? -6.676 -16.094 -0.614 1 94.31 272 HIS A CA 1
ATOM 2192 C C . HIS A 1 272 ? -5.289 -16.344 -0.031 1 94.31 272 HIS A C 1
ATOM 2194 O O . HIS A 1 272 ? -5.16 -16.922 1.046 1 94.31 272 HIS A O 1
ATOM 2200 N N . TYR A 1 273 ? -4.273 -16 -0.785 1 96.25 273 TYR A N 1
ATOM 2201 C CA . TYR A 1 273 ? -2.916 -16.031 -0.248 1 96.25 273 TYR A CA 1
ATOM 2202 C C . TYR A 1 273 ? -2.758 -15.031 0.889 1 96.25 273 TYR A C 1
ATOM 2204 O O . TYR A 1 273 ? -3.471 -14.031 0.943 1 96.25 273 TYR A O 1
ATOM 2212 N N . THR A 1 274 ? -1.861 -15.32 1.776 1 97.38 274 THR A N 1
ATOM 2213 C CA . THR A 1 274 ? -1.613 -14.43 2.904 1 97.38 274 THR A CA 1
ATOM 2214 C C . THR A 1 274 ? -1.212 -13.039 2.416 1 97.38 274 THR A C 1
ATOM 2216 O O . THR A 1 274 ? -1.643 -12.031 2.98 1 97.38 274 THR A O 1
ATOM 2219 N N . VAL A 1 275 ? -0.423 -12.977 1.352 1 96.69 275 VAL A N 1
ATOM 2220 C CA . VAL A 1 275 ? 0.033 -11.688 0.84 1 96.69 275 VAL A CA 1
ATOM 2221 C C . VAL A 1 275 ? -1.16 -10.875 0.336 1 96.69 275 VAL A C 1
ATOM 2223 O O . VAL A 1 275 ? -1.172 -9.648 0.434 1 96.69 275 VAL A O 1
ATOM 2226 N N . ASP A 1 276 ? -2.26 -11.539 -0.183 1 96.62 276 ASP A N 1
ATOM 2227 C CA . ASP A 1 276 ? -3.482 -10.875 -0.623 1 96.62 276 ASP A CA 1
ATOM 2228 C C . ASP A 1 276 ? -4.156 -10.141 0.537 1 96.62 276 ASP A C 1
ATOM 2230 O O . ASP A 1 276 ? -4.586 -8.992 0.389 1 96.62 276 ASP A O 1
ATOM 2234 N N . VAL A 1 277 ? -4.156 -10.875 1.562 1 97.56 277 VAL A N 1
ATOM 2235 C CA . VAL A 1 277 ? -4.844 -10.352 2.738 1 97.56 277 VAL A CA 1
ATOM 2236 C C . VAL A 1 277 ? -4.027 -9.219 3.352 1 97.56 277 VAL A C 1
ATOM 2238 O O . VAL A 1 277 ? -4.574 -8.172 3.719 1 97.56 277 VAL A O 1
ATOM 2241 N N . VAL A 1 278 ? -2.725 -9.359 3.395 1 97.25 278 VAL A N 1
ATOM 2242 C CA . VAL A 1 278 ? -1.838 -8.367 3.996 1 97.25 278 VAL A CA 1
ATOM 2243 C C . VAL A 1 278 ? -1.875 -7.078 3.18 1 97.25 278 VAL A C 1
ATOM 2245 O O . VAL A 1 278 ? -2.035 -5.988 3.736 1 97.25 278 VAL A O 1
ATOM 2248 N N . ILE A 1 279 ? -1.76 -7.203 1.938 1 96.88 279 ILE A N 1
ATOM 2249 C CA . ILE A 1 279 ? -1.741 -6.027 1.069 1 96.88 279 ILE A CA 1
ATOM 2250 C C . ILE A 1 279 ? -3.109 -5.352 1.087 1 96.88 279 ILE A C 1
ATOM 2252 O O . ILE A 1 279 ? -3.201 -4.125 1.109 1 96.88 279 ILE A O 1
ATOM 2256 N N . ALA A 1 280 ? -4.195 -6.148 1.095 1 98 280 ALA A N 1
ATOM 2257 C CA . ALA A 1 280 ? -5.543 -5.594 1.155 1 98 280 ALA A CA 1
ATOM 2258 C C . ALA A 1 280 ? -5.75 -4.789 2.438 1 98 280 ALA A C 1
ATOM 2260 O O . ALA A 1 280 ? -6.281 -3.678 2.402 1 98 280 ALA A O 1
ATOM 2261 N N . TYR A 1 281 ? -5.355 -5.402 3.52 1 97.94 281 TYR A N 1
ATOM 2262 C CA . TYR A 1 281 ? -5.473 -4.711 4.801 1 97.94 281 TYR A CA 1
ATOM 2263 C C . TYR A 1 281 ? -4.688 -3.406 4.789 1 97.94 281 TYR A C 1
ATOM 2265 O O . TYR A 1 281 ? -5.188 -2.369 5.234 1 97.94 281 TYR A O 1
ATOM 2273 N N . TYR A 1 282 ? -3.484 -3.484 4.293 1 97.31 282 TYR A N 1
ATOM 2274 C CA . TYR A 1 282 ? -2.596 -2.328 4.277 1 97.31 282 TYR A CA 1
ATOM 2275 C C . TYR A 1 282 ? -3.178 -1.205 3.428 1 97.31 282 TYR A C 1
ATOM 2277 O O . TYR A 1 282 ? -3.291 -0.066 3.885 1 97.31 282 TYR A O 1
ATOM 2285 N N . ILE A 1 283 ? -3.549 -1.441 2.195 1 97.38 283 ILE A N 1
ATOM 2286 C CA . ILE A 1 283 ? -4.023 -0.415 1.272 1 97.38 283 ILE A CA 1
ATOM 2287 C C . ILE A 1 283 ? -5.336 0.171 1.781 1 97.38 283 ILE A C 1
ATOM 2289 O O . ILE A 1 283 ? -5.555 1.383 1.707 1 97.38 283 ILE A O 1
ATOM 2293 N N . THR A 1 284 ? -6.211 -0.664 2.369 1 98.19 284 THR A N 1
ATOM 2294 C CA . THR A 1 284 ? -7.516 -0.212 2.84 1 98.19 284 THR A CA 1
ATOM 2295 C C . THR A 1 284 ? -7.363 0.735 4.027 1 98.19 284 THR A C 1
ATOM 2297 O O . THR A 1 284 ? -7.93 1.83 4.031 1 98.19 284 THR A O 1
ATOM 2300 N N . THR A 1 285 ? -6.551 0.384 4.957 1 97.56 285 THR A N 1
ATOM 2301 C CA . THR A 1 285 ? -6.391 1.203 6.152 1 97.56 285 THR A CA 1
ATOM 2302 C C . THR A 1 285 ? -5.672 2.508 5.824 1 97.56 285 THR A C 1
ATOM 2304 O O . THR A 1 285 ? -6.059 3.576 6.301 1 97.56 285 THR A O 1
ATOM 2307 N N . ARG A 1 286 ? -4.664 2.402 5.012 1 96.31 286 ARG A N 1
ATOM 2308 C CA . ARG A 1 286 ? -3.898 3.602 4.68 1 96.31 286 ARG A CA 1
ATOM 2309 C C . ARG A 1 286 ? -4.746 4.59 3.889 1 96.31 286 ARG A C 1
ATOM 2311 O O . ARG A 1 286 ? -4.688 5.797 4.129 1 96.31 286 ARG A O 1
ATOM 2318 N N . LEU A 1 287 ? -5.496 4.051 2.938 1 97 287 LEU A N 1
ATOM 2319 C CA . LEU A 1 287 ? -6.344 4.945 2.154 1 97 287 LEU A CA 1
ATOM 2320 C C . LEU A 1 287 ? -7.406 5.594 3.033 1 97 287 LEU A C 1
ATOM 2322 O O . LEU A 1 287 ? -7.684 6.789 2.898 1 97 287 LEU A O 1
ATOM 2326 N N . PHE A 1 288 ? -8.008 4.816 3.963 1 97.56 288 PHE A N 1
ATOM 2327 C CA . PHE A 1 288 ? -9 5.352 4.887 1 97.56 288 PHE A CA 1
ATOM 2328 C C . PHE A 1 288 ? -8.398 6.445 5.758 1 97.56 288 PHE A C 1
ATOM 2330 O O . PHE A 1 288 ? -8.977 7.527 5.895 1 97.56 288 PHE A O 1
ATOM 2337 N N . TRP A 1 289 ? -7.242 6.203 6.309 1 95.75 289 TRP A N 1
ATOM 2338 C CA . TRP A 1 289 ? -6.594 7.164 7.195 1 95.75 289 TRP A CA 1
ATOM 2339 C C . TRP A 1 289 ? -6.16 8.406 6.422 1 95.75 289 TRP A C 1
ATOM 2341 O O . TRP A 1 289 ? -6.297 9.531 6.914 1 95.75 289 TRP A O 1
ATOM 2351 N N . TRP A 1 290 ? -5.617 8.102 5.227 1 94 290 TRP A N 1
ATOM 2352 C CA . TRP A 1 290 ? -5.188 9.203 4.367 1 94 290 TRP A CA 1
ATOM 2353 C C . TRP A 1 290 ? -6.352 10.125 4.031 1 94 290 TRP A C 1
ATOM 2355 O O . TRP A 1 290 ? -6.289 11.328 4.285 1 94 290 TRP A O 1
ATOM 2365 N N . TYR A 1 291 ? -7.426 9.633 3.627 1 95.31 291 TYR A N 1
ATOM 2366 C CA . TYR A 1 291 ? -8.586 10.406 3.209 1 95.31 291 TYR A CA 1
ATOM 2367 C C . TYR A 1 291 ? -9.18 11.18 4.383 1 95.31 291 TYR A C 1
ATOM 2369 O O . TYR A 1 291 ? -9.445 12.383 4.27 1 95.31 291 TYR A O 1
ATOM 2377 N N . HIS A 1 292 ? -9.359 10.57 5.488 1 94.62 292 HIS A N 1
ATOM 2378 C CA . HIS A 1 292 ? -10.031 11.195 6.621 1 94.62 292 HIS A CA 1
ATOM 2379 C C . HIS A 1 292 ? -9.141 12.234 7.293 1 94.62 292 HIS A C 1
ATOM 2381 O O . HIS A 1 292 ? -9.633 13.234 7.816 1 94.62 292 HIS A O 1
ATOM 2387 N N . THR A 1 293 ? -7.832 12.016 7.254 1 92.31 293 THR A N 1
ATOM 2388 C CA . THR A 1 293 ? -6.934 13.047 7.766 1 92.31 293 THR A CA 1
ATOM 2389 C C . THR A 1 293 ? -7.012 14.312 6.91 1 92.31 293 THR A C 1
ATOM 2391 O O . THR A 1 293 ? -7.078 15.422 7.434 1 92.31 293 THR A O 1
ATOM 2394 N N . MET A 1 294 ? -6.996 14.133 5.648 1 91.75 294 MET A N 1
ATOM 2395 C CA . MET A 1 294 ? -7.098 15.273 4.738 1 91.75 294 MET A CA 1
ATOM 2396 C C . MET A 1 294 ? -8.438 15.984 4.906 1 91.75 294 MET A C 1
ATOM 2398 O O . MET A 1 294 ? -8.508 17.203 4.812 1 91.75 294 MET A O 1
ATOM 2402 N N . ALA A 1 295 ? -9.484 15.219 5.184 1 92 295 ALA A N 1
ATOM 2403 C CA . ALA A 1 295 ? -10.82 15.789 5.344 1 92 295 ALA A CA 1
ATOM 2404 C C . ALA A 1 295 ? -10.93 16.562 6.648 1 92 295 ALA A C 1
ATOM 2406 O O . ALA A 1 295 ? -11.672 17.547 6.734 1 92 295 ALA A O 1
ATOM 2407 N N . ASN A 1 296 ? -10.18 16.125 7.605 1 89 296 ASN A N 1
ATOM 2408 C CA . ASN A 1 296 ? -10.289 16.719 8.93 1 89 296 ASN A CA 1
ATOM 2409 C C . ASN A 1 296 ? -9.391 17.938 9.062 1 89 296 ASN A C 1
ATOM 2411 O O . ASN A 1 296 ? -9.68 18.859 9.844 1 89 296 ASN A O 1
ATOM 2415 N N . GLU A 1 297 ? -8.289 17.938 8.383 1 87.06 297 GLU A N 1
ATOM 2416 C CA . GLU A 1 297 ? -7.324 19.031 8.5 1 87.06 297 GLU A CA 1
ATOM 2417 C C . GLU A 1 297 ? -7.5 20.047 7.375 1 87.06 297 GLU A C 1
ATOM 2419 O O . GLU A 1 297 ? -7.281 19.734 6.203 1 87.06 297 GLU A O 1
ATOM 2424 N N . LYS A 1 298 ? -7.734 21.266 7.711 1 83.12 298 LYS A N 1
ATOM 2425 C CA . LYS A 1 298 ? -8 22.328 6.746 1 83.12 298 LYS A CA 1
ATOM 2426 C C . LYS A 1 298 ? -6.766 22.625 5.895 1 83.12 298 LYS A C 1
ATOM 2428 O O . LYS A 1 298 ? -6.875 22.875 4.695 1 83.12 298 LYS A O 1
ATOM 2433 N N . ASN A 1 299 ? -5.629 22.5 6.504 1 84.62 299 ASN A N 1
ATOM 2434 C CA . ASN A 1 299 ? -4.395 22.797 5.789 1 84.62 299 ASN A CA 1
ATOM 2435 C C . ASN A 1 299 ? -4.109 21.781 4.691 1 84.62 299 ASN A C 1
ATOM 2437 O O . ASN A 1 299 ? -3.359 22.062 3.756 1 84.62 299 ASN A O 1
ATOM 2441 N N . LEU A 1 300 ? -4.695 20.703 4.824 1 87.5 300 LEU A N 1
ATOM 2442 C CA . LEU A 1 300 ? -4.414 19.641 3.869 1 87.5 300 LEU A CA 1
ATOM 2443 C C . LEU A 1 300 ? -5.426 19.641 2.729 1 87.5 300 LEU A C 1
ATOM 2445 O O . LEU A 1 300 ? -5.305 18.859 1.782 1 87.5 300 LEU A O 1
ATOM 2449 N N . LYS A 1 301 ? -6.371 20.531 2.812 1 85.44 301 LYS A N 1
ATOM 2450 C CA . LYS A 1 301 ? -7.336 20.703 1.728 1 85.44 301 LYS A CA 1
ATOM 2451 C C . LYS A 1 301 ? -6.832 21.703 0.691 1 85.44 301 LYS A C 1
ATOM 2453 O O . LYS A 1 301 ? -7.398 21.812 -0.397 1 85.44 301 LYS A O 1
ATOM 2458 N N . ILE A 1 302 ? -5.691 22.328 1.1 1 82 302 ILE A N 1
ATOM 2459 C CA . ILE A 1 302 ? -5.066 23.281 0.189 1 82 302 ILE A CA 1
ATOM 2460 C C . ILE A 1 302 ? -3.809 22.672 -0.419 1 82 302 ILE A C 1
ATOM 2462 O O . ILE A 1 302 ? -2.998 22.062 0.29 1 82 302 ILE A O 1
ATOM 2466 N N . SER A 1 303 ? -3.77 22.797 -1.675 1 79.5 303 SER A N 1
ATOM 2467 C CA . SER A 1 303 ? -2.58 22.281 -2.355 1 79.5 303 SER A CA 1
ATOM 2468 C C . SER A 1 303 ? -1.383 23.203 -2.127 1 79.5 303 SER A C 1
ATOM 2470 O O . SER A 1 303 ? -1.444 24.406 -2.42 1 79.5 303 SER A O 1
ATOM 2472 N N . SER A 1 304 ? -0.485 22.766 -1.335 1 79.38 304 SER A N 1
ATOM 2473 C CA . SER A 1 304 ? 0.745 23.5 -1.068 1 79.38 304 SER A CA 1
ATOM 2474 C C . SER A 1 304 ? 1.975 22.641 -1.313 1 79.38 304 SER A C 1
ATOM 2476 O O . SER A 1 304 ? 1.859 21.422 -1.48 1 79.38 304 SER A O 1
ATOM 2478 N N . GLN A 1 305 ? 3.1 23.219 -1.432 1 76.5 305 GLN A N 1
ATOM 2479 C CA . GLN A 1 305 ? 4.355 22.5 -1.651 1 76.5 305 GLN A CA 1
ATOM 2480 C C . GLN A 1 305 ? 4.719 21.641 -0.443 1 76.5 305 GLN A C 1
ATOM 2482 O O . GLN A 1 305 ? 5.449 20.656 -0.573 1 76.5 305 GLN A O 1
ATOM 2487 N N . THR A 1 306 ? 4.062 21.969 0.661 1 77.5 306 THR A N 1
ATOM 2488 C CA . THR A 1 306 ? 4.406 21.234 1.877 1 77.5 306 THR A CA 1
ATOM 2489 C C . THR A 1 306 ? 3.424 20.094 2.113 1 77.5 306 THR A C 1
ATOM 2491 O O . THR A 1 306 ? 3.648 19.234 2.98 1 77.5 306 THR A O 1
ATOM 2494 N N . ASN A 1 307 ? 2.348 20.156 1.312 1 86.69 307 ASN A N 1
ATOM 2495 C CA . ASN A 1 307 ? 1.353 19.094 1.414 1 86.69 307 ASN A CA 1
ATOM 2496 C C . ASN A 1 307 ? 1.587 18.016 0.371 1 86.69 307 ASN A C 1
ATOM 2498 O O . ASN A 1 307 ? 1.029 18.062 -0.726 1 86.69 307 ASN A O 1
ATOM 2502 N N . PHE A 1 308 ? 2.27 16.984 0.754 1 88.69 308 PHE A N 1
ATOM 2503 C CA . PHE A 1 308 ? 2.654 15.938 -0.173 1 88.69 308 PHE A CA 1
ATOM 2504 C C . PHE A 1 308 ? 1.48 15 -0.446 1 88.69 308 PHE A C 1
ATOM 2506 O O . PHE A 1 308 ? 1.497 14.242 -1.418 1 88.69 308 PHE A O 1
ATOM 2513 N N . LEU A 1 309 ? 0.504 15.109 0.402 1 86.44 309 LEU A N 1
ATOM 2514 C CA . LEU A 1 309 ? -0.658 14.25 0.197 1 86.44 309 LEU A CA 1
ATOM 2515 C C . LEU A 1 309 ? -1.468 14.711 -1.011 1 86.44 309 LEU A C 1
ATOM 2517 O O . LEU A 1 309 ? -2.256 13.945 -1.564 1 86.44 309 LEU A O 1
ATOM 2521 N N . SER A 1 310 ? -1.179 15.953 -1.386 1 87.06 310 SER A N 1
ATOM 2522 C CA . SER A 1 310 ? -1.894 16.5 -2.531 1 87.06 310 SER A CA 1
ATOM 2523 C C . SER A 1 310 ? -1.354 15.953 -3.844 1 87.06 310 SER A C 1
ATOM 2525 O O . SER A 1 310 ? -1.945 16.156 -4.902 1 87.06 310 SER A O 1
ATOM 2527 N N . ARG A 1 311 ? -0.322 15.18 -3.775 1 88.5 311 ARG A N 1
ATOM 2528 C CA . ARG A 1 311 ? 0.282 14.617 -4.98 1 88.5 311 ARG A CA 1
ATOM 2529 C C . ARG A 1 311 ? -0.423 13.336 -5.402 1 88.5 311 ARG A C 1
ATOM 2531 O O . ARG A 1 311 ? -0.152 12.797 -6.477 1 88.5 311 ARG A O 1
ATOM 2538 N N . ALA A 1 312 ? -1.344 12.859 -4.59 1 90.69 312 ALA A N 1
ATOM 2539 C CA . ALA A 1 312 ? -2.139 11.695 -4.973 1 90.69 312 ALA A CA 1
ATOM 2540 C C . ALA A 1 312 ? -3 12 -6.195 1 90.69 312 ALA A C 1
ATOM 2542 O O . ALA A 1 312 ? -3.531 13.102 -6.332 1 90.69 312 ALA A O 1
ATOM 2543 N N . TRP A 1 313 ? -3.166 11.047 -7.078 1 92.69 313 TRP A N 1
ATOM 2544 C CA . TRP A 1 313 ? -3.893 11.266 -8.32 1 92.69 313 TRP A CA 1
ATOM 2545 C C . TRP A 1 313 ? -5.352 11.609 -8.047 1 92.69 313 TRP A C 1
ATOM 2547 O O . TRP A 1 313 ? -6 12.281 -8.859 1 92.69 313 TRP A O 1
ATOM 2557 N N . TRP A 1 314 ? -5.914 11.203 -6.941 1 94 314 TRP A N 1
ATOM 2558 C CA . TRP A 1 314 ? -7.324 11.422 -6.652 1 94 314 TRP A CA 1
ATOM 2559 C C . TRP A 1 314 ? -7.523 12.695 -5.84 1 94 314 TRP A C 1
ATOM 2561 O O . TRP A 1 314 ? -8.625 12.977 -5.363 1 94 314 TRP A O 1
ATOM 2571 N N . TYR A 1 315 ? -6.5 13.578 -5.703 1 93.5 315 TYR A N 1
ATOM 2572 C CA . TYR A 1 315 ? -6.582 14.797 -4.906 1 93.5 315 TYR A CA 1
ATOM 2573 C C . TYR A 1 315 ? -7.594 15.773 -5.5 1 93.5 315 TYR A C 1
ATOM 2575 O O . TYR A 1 315 ? -8.398 16.359 -4.773 1 93.5 315 TYR A O 1
ATOM 2583 N N . PRO A 1 316 ? -7.609 15.961 -6.82 1 93.19 316 PRO A N 1
ATOM 2584 C CA . PRO A 1 316 ? -8.617 16.875 -7.371 1 93.19 316 PRO A CA 1
ATOM 2585 C C . PRO A 1 316 ? -10.047 16.406 -7.105 1 93.19 316 PRO A C 1
ATOM 2587 O O . PRO A 1 316 ? -10.945 17.219 -6.906 1 93.19 316 PRO A O 1
ATOM 2590 N N . ILE A 1 317 ? -10.305 15.125 -7.129 1 94.75 317 ILE A N 1
ATOM 2591 C CA . ILE A 1 317 ? -11.617 14.562 -6.836 1 94.75 317 ILE A CA 1
ATOM 2592 C C . ILE A 1 317 ? -11.953 14.773 -5.359 1 94.75 317 ILE A C 1
ATOM 2594 O O . ILE A 1 317 ? -13.078 15.141 -5.02 1 94.75 317 ILE A O 1
ATOM 2598 N N . PHE A 1 318 ? -10.977 14.586 -4.602 1 94.62 318 PHE A N 1
ATOM 2599 C CA . PHE A 1 318 ? -11.125 14.828 -3.17 1 94.62 318 PHE A CA 1
ATOM 2600 C C . PHE A 1 318 ? -11.516 16.281 -2.906 1 94.62 318 PHE A C 1
ATOM 2602 O O . PHE A 1 318 ? -12.422 16.547 -2.115 1 94.62 318 PHE A O 1
ATOM 2609 N N . ASN A 1 319 ? -10.812 17.172 -3.57 1 92.19 319 ASN A N 1
ATOM 2610 C CA . ASN A 1 319 ? -11.109 18.594 -3.395 1 92.19 319 ASN A CA 1
ATOM 2611 C C . ASN A 1 319 ? -12.516 18.938 -3.873 1 92.19 319 ASN A C 1
ATOM 2613 O O . ASN A 1 319 ? -13.195 19.781 -3.273 1 92.19 319 ASN A O 1
ATOM 2617 N N . PHE A 1 320 ? -12.883 18.312 -4.879 1 93.81 320 PHE A N 1
ATOM 2618 C CA . PHE A 1 320 ? -14.242 18.5 -5.383 1 93.81 320 PHE A CA 1
ATOM 2619 C C . PHE A 1 320 ? -15.266 18.031 -4.355 1 93.81 320 PHE A C 1
ATOM 2621 O O . PHE A 1 320 ? -16.266 18.719 -4.113 1 93.81 320 PHE A O 1
ATOM 2628 N N . PHE A 1 321 ? -15.094 16.953 -3.695 1 94.25 321 PHE A N 1
ATOM 2629 C CA . PHE A 1 321 ? -16.047 16.375 -2.756 1 94.25 321 PHE A CA 1
ATOM 2630 C C . PHE A 1 321 ? -16.016 17.125 -1.426 1 9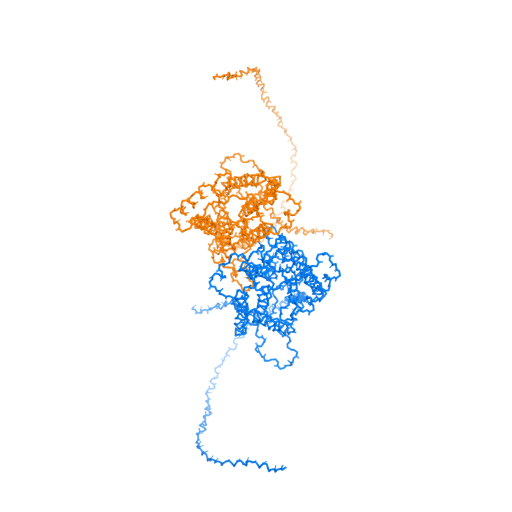4.25 321 PHE A C 1
ATOM 2632 O O . PHE A 1 321 ? -17.062 17.312 -0.796 1 94.25 321 PHE A O 1
ATOM 2639 N N . GLU A 1 322 ? -14.844 17.594 -1.011 1 92.75 322 GLU A N 1
ATOM 2640 C CA . GLU A 1 322 ? -14.688 18.078 0.361 1 92.75 322 GLU A CA 1
ATOM 2641 C C . GLU A 1 322 ? -14.5 19.594 0.401 1 92.75 322 GLU A C 1
ATOM 2643 O O . GLU A 1 322 ? -14.414 20.188 1.479 1 92.75 322 GLU A O 1
ATOM 2648 N N . LYS A 1 323 ? -14.469 20.281 -0.639 1 86.19 323 LYS A N 1
ATOM 2649 C CA . LYS A 1 323 ? -14.156 21.703 -0.711 1 86.19 323 LYS A CA 1
ATOM 2650 C C . LYS A 1 323 ? -15.055 22.516 0.228 1 86.19 323 LYS A C 1
ATOM 2652 O O . LYS A 1 323 ? -14.578 23.422 0.914 1 86.19 323 LYS A O 1
ATOM 2657 N N . ASN A 1 324 ? -16.266 22.078 0.36 1 86.56 324 ASN A N 1
ATOM 2658 C CA . ASN A 1 324 ? -17.203 22.891 1.115 1 86.56 324 ASN A CA 1
ATOM 2659 C C . ASN A 1 324 ? -17.359 22.391 2.551 1 86.56 324 ASN A C 1
ATOM 2661 O O . ASN A 1 324 ? -18.062 23 3.355 1 86.56 324 ASN A O 1
ATOM 2665 N N . ILE A 1 325 ? -16.797 21.344 2.824 1 87.19 325 ILE A N 1
ATOM 2666 C CA . ILE A 1 325 ? -16.906 20.766 4.164 1 87.19 325 ILE A CA 1
ATOM 2667 C C . ILE A 1 325 ? -15.82 21.344 5.062 1 87.19 325 ILE A C 1
ATOM 2669 O O . ILE A 1 325 ? -14.625 21.203 4.773 1 87.19 325 ILE A O 1
ATOM 2673 N N . GLN A 1 326 ? -16.234 22 6.012 1 79.69 326 GLN A N 1
ATOM 2674 C CA . GLN A 1 326 ? -15.258 22.594 6.922 1 79.69 326 GLN A CA 1
ATOM 2675 C C . GLN A 1 326 ? -15.156 21.781 8.219 1 79.69 326 GLN A C 1
ATOM 2677 O O . GLN A 1 326 ? -16.141 21.641 8.945 1 79.69 326 GLN A O 1
ATOM 2682 N N . GLY A 1 327 ? -14.078 21.219 8.453 1 75.62 327 GLY A N 1
ATOM 2683 C CA . GLY A 1 327 ? -13.828 20.547 9.711 1 75.62 327 GLY A CA 1
ATOM 2684 C C . GLY A 1 327 ? -14.227 19.078 9.688 1 75.62 327 GLY A C 1
ATOM 2685 O O . GLY A 1 327 ? -14.414 18.5 8.617 1 75.62 327 GLY A O 1
ATOM 2686 N N . SER A 1 328 ? -14.266 18.484 10.867 1 79.56 328 SER A N 1
ATOM 2687 C CA . SER A 1 328 ? -14.633 17.078 11.023 1 79.56 328 SER A CA 1
ATOM 2688 C C . SER A 1 328 ? -16.141 16.906 11.141 1 79.56 328 SER A C 1
ATOM 2690 O O . SER A 1 328 ? -16.828 17.781 11.68 1 79.56 328 SER A O 1
ATOM 2692 N N . VAL A 1 329 ? -16.672 15.914 10.555 1 82.31 329 VAL A N 1
ATOM 2693 C CA . VAL A 1 329 ? -18.109 15.641 10.594 1 82.31 329 VAL A CA 1
ATOM 2694 C C . VAL A 1 329 ? -18.484 15.039 11.945 1 82.31 329 VAL A C 1
ATOM 2696 O O . VAL A 1 329 ? -17.922 14.016 12.352 1 82.31 329 VAL A O 1
ATOM 2699 N N . PRO A 1 330 ? -19.344 15.703 12.633 1 76.31 330 PRO A N 1
ATOM 2700 C CA . PRO A 1 330 ? -19.75 15.172 13.938 1 76.31 330 PRO A CA 1
ATOM 2701 C C . PRO A 1 330 ? -20.609 13.914 13.82 1 76.31 330 PRO A C 1
ATOM 2703 O O . PRO A 1 330 ? -21.281 13.711 12.805 1 76.31 330 PRO A O 1
ATOM 2706 N N . CYS A 1 331 ? -20.438 13.008 14.758 1 76.69 331 CYS A N 1
ATOM 2707 C CA . CYS A 1 331 ? -21.266 11.812 14.812 1 76.69 331 CYS A CA 1
ATOM 2708 C C . CYS A 1 331 ? -22.625 12.125 15.406 1 76.69 331 CYS A C 1
ATOM 2710 O O . CYS A 1 331 ? -22.781 12.219 16.625 1 76.69 331 CYS A O 1
ATOM 2712 N N . CYS A 1 332 ? -23.562 12.625 14.641 1 74.19 332 CYS A N 1
ATOM 2713 C CA . CYS A 1 332 ? -24.922 12.914 15.086 1 74.19 332 CYS A CA 1
ATOM 2714 C C . CYS A 1 332 ? -25.938 12.023 14.359 1 74.19 332 CYS A C 1
ATOM 2716 O O . CYS A 1 332 ? -25.812 11.789 13.164 1 74.19 332 CYS A O 1
ATOM 2718 N N . PHE A 1 333 ? -26.703 11.297 15.242 1 72.69 333 PHE A N 1
ATOM 2719 C CA . PHE A 1 333 ? -27.719 10.406 14.68 1 72.69 333 PHE A CA 1
ATOM 2720 C C . PHE A 1 333 ? -29.062 11.102 14.594 1 72.69 333 PHE A C 1
ATOM 2722 O O . PHE A 1 333 ? -29.391 11.938 15.445 1 72.69 333 PHE A O 1
ATOM 2729 N N . SER A 1 334 ? -29.625 11.164 13.438 1 66.31 334 SER A N 1
ATOM 2730 C CA . SER A 1 334 ? -30.984 11.672 13.289 1 66.31 334 SER A CA 1
ATOM 2731 C C . SER A 1 334 ? -32 10.555 13.445 1 66.31 334 SER A C 1
ATOM 2733 O O . SER A 1 334 ? -32.094 9.672 12.594 1 66.31 334 SER A O 1
ATOM 2735 N N . TRP A 1 335 ? -32.25 10.188 14.711 1 57.28 335 TRP A N 1
ATOM 2736 C CA . TRP A 1 335 ? -33.25 9.148 14.93 1 57.28 335 TRP A CA 1
ATOM 2737 C C . TRP A 1 335 ? -34.625 9.617 14.484 1 57.28 335 TRP A C 1
ATOM 2739 O O . TRP A 1 335 ? -35.031 10.742 14.773 1 57.28 335 TRP A O 1
ATOM 2749 N N . PRO A 1 336 ? -35.156 9.07 13.492 1 51.66 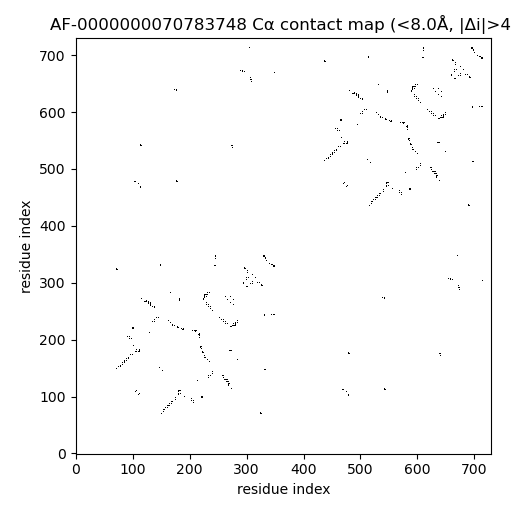336 PRO A N 1
ATOM 2750 C CA . PRO A 1 336 ? -36.531 9.492 13.109 1 51.66 336 PRO A CA 1
ATOM 2751 C C . PRO A 1 336 ? -37.469 9.516 14.297 1 51.66 336 PRO A C 1
ATOM 2753 O O . PRO A 1 336 ? -38.562 10.102 14.203 1 51.66 336 PRO A O 1
ATOM 2756 N N . ILE A 1 337 ? -37.531 8.5 15.242 1 49.28 337 ILE A N 1
ATOM 2757 C CA . ILE A 1 337 ? -38.562 8.398 16.25 1 49.28 337 ILE A CA 1
ATOM 2758 C C . ILE A 1 337 ? -38.25 9.312 17.438 1 49.28 337 ILE A C 1
ATOM 2760 O O . ILE A 1 337 ? -37.094 9.438 17.828 1 49.28 337 ILE A O 1
ATOM 2764 N N . SER A 1 338 ? -39.156 10.266 17.844 1 43.69 338 SER A N 1
ATOM 2765 C CA . SER A 1 338 ? -39.156 11.25 18.922 1 43.69 338 SER A CA 1
ATOM 2766 C C . SER A 1 338 ? -38.406 10.75 20.141 1 43.69 338 SER A C 1
ATOM 2768 O O . SER A 1 338 ? -38.031 11.531 21.016 1 43.69 338 SER A O 1
ATOM 2770 N N . TRP A 1 339 ? -38.562 9.562 20.75 1 41.12 339 TRP A N 1
ATOM 2771 C CA . TRP A 1 339 ? -38.062 9.188 22.062 1 41.12 339 TRP A CA 1
ATOM 2772 C C . TRP A 1 339 ? -36.562 8.898 22 1 41.12 339 TRP A C 1
ATOM 2774 O O . TRP A 1 339 ? -36 8.227 22.891 1 41.12 339 TRP A O 1
ATOM 2784 N N . PRO A 1 340 ? -35.719 9.547 21.359 1 48.66 340 PRO A N 1
ATOM 2785 C CA . PRO A 1 340 ? -34.375 9.016 21.266 1 48.66 340 PRO A CA 1
ATOM 2786 C C . PRO A 1 340 ? -33.625 9.047 22.609 1 48.66 340 PRO A C 1
ATOM 2788 O O . PRO A 1 340 ? -33.75 10.023 23.344 1 48.66 340 PRO A O 1
ATOM 2791 N N . PRO A 1 341 ? -33.344 7.871 23.281 1 45.34 341 PRO A N 1
ATOM 2792 C CA . PRO A 1 341 ? -32.594 7.984 24.547 1 45.34 341 PRO A CA 1
ATOM 2793 C C . PRO A 1 341 ? -31.359 8.867 24.422 1 45.34 341 PRO A C 1
ATOM 2795 O O . PRO A 1 341 ? -30.828 9.047 23.328 1 45.34 341 PRO A O 1
ATOM 2798 N N . SER A 1 342 ? -31.078 9.766 25.375 1 46.22 342 SER A N 1
ATOM 2799 C CA . SER A 1 342 ? -29.969 10.656 25.656 1 46.22 342 SER A CA 1
ATOM 2800 C C . SER A 1 342 ? -28.641 10.039 25.203 1 46.22 342 SER A C 1
ATOM 2802 O O . SER A 1 342 ? -27.656 10.75 25.016 1 46.22 342 SER A O 1
ATOM 2804 N N . CYS A 1 343 ? -28.734 8.773 25.203 1 44.34 343 CYS A N 1
ATOM 2805 C CA . CYS A 1 343 ? -27.469 8.07 25.031 1 44.34 343 CYS A CA 1
ATOM 2806 C C . CYS A 1 343 ? -26.891 8.305 23.641 1 44.34 343 CYS A C 1
ATOM 2808 O O . CYS A 1 343 ? -25.703 8.062 23.406 1 44.34 343 CYS A O 1
ATOM 2810 N N . PHE A 1 344 ? -27.766 8.469 22.734 1 49 344 PHE A N 1
ATOM 2811 C CA . PHE A 1 344 ? -27.203 8.602 21.391 1 49 344 PHE A CA 1
ATOM 2812 C C . PHE A 1 344 ? -26.828 10.047 21.094 1 49 344 PHE A C 1
ATOM 2814 O O . PHE A 1 344 ? -26.375 10.367 20 1 49 344 PHE A O 1
ATOM 2821 N N . LYS A 1 345 ? -27.234 10.93 22 1 44.59 345 LYS A N 1
ATOM 2822 C CA . LYS A 1 345 ? -26.875 12.336 21.859 1 44.59 345 LYS A CA 1
ATOM 2823 C C . LYS A 1 345 ? -25.406 12.562 22.219 1 44.59 345 LYS A C 1
ATOM 2825 O O . LYS A 1 345 ? -24.922 13.695 22.172 1 44.59 345 LYS A O 1
ATOM 2830 N N . SER A 1 346 ? -24.797 11.539 22.891 1 44.34 346 SER A N 1
ATOM 2831 C CA . SER A 1 346 ? -23.453 11.859 23.344 1 44.34 346 SER A CA 1
ATOM 2832 C C . SER A 1 346 ? -22.5 12 22.172 1 44.34 346 SER A C 1
ATOM 2834 O O . SER A 1 346 ? -22.562 11.234 21.203 1 44.34 346 SER A O 1
ATOM 2836 N N . SER A 1 347 ? -21.969 13.109 22.016 1 47.25 347 SER A N 1
ATOM 2837 C CA . SER A 1 347 ? -21.031 13.578 21 1 47.25 347 SER A CA 1
ATOM 2838 C C . SER A 1 347 ? -19.906 12.562 20.781 1 47.25 347 SER A C 1
ATOM 2840 O O . SER A 1 347 ? -19.438 11.938 21.734 1 47.25 347 SER A O 1
ATOM 2842 N N . CYS A 1 348 ? -19.906 11.953 19.641 1 51.31 348 CYS A N 1
ATOM 2843 C CA . CYS A 1 348 ? -18.844 11.031 19.234 1 51.31 348 CYS A CA 1
ATOM 2844 C C . CYS A 1 348 ? -17.484 11.484 19.75 1 51.31 348 CYS A C 1
ATOM 2846 O O . CYS A 1 348 ? -16.594 10.672 19.953 1 51.31 348 CYS A O 1
ATOM 2848 N N . LYS A 1 349 ? -17.016 12.789 19.531 1 49.84 349 LYS A N 1
ATOM 2849 C CA . LYS A 1 349 ? -15.695 13.312 19.875 1 49.84 349 LYS A CA 1
ATOM 2850 C C . LYS A 1 349 ? -15.781 14.328 21.016 1 49.84 349 LYS A C 1
ATOM 2852 O O . LYS A 1 349 ? -16.562 15.281 20.938 1 49.84 349 LYS A O 1
ATOM 2857 N N . LYS A 1 350 ? -15.734 13.953 22.297 1 42.09 350 LYS A N 1
ATOM 2858 C CA . LYS A 1 350 ? -15.57 14.992 23.328 1 42.09 350 LYS A CA 1
ATOM 2859 C C . LYS A 1 350 ? -14.391 15.898 23 1 42.09 350 LYS A C 1
ATOM 2861 O O . LYS A 1 350 ? -13.242 15.445 22.938 1 42.09 350 LYS A O 1
ATOM 2866 N N . TYR A 1 351 ? -14.547 16.953 22.25 1 37.16 351 TYR A N 1
ATOM 2867 C CA . TYR A 1 351 ? -13.508 17.969 22.219 1 37.16 351 TYR A CA 1
ATOM 2868 C C . TYR A 1 351 ? -13.273 18.562 23.609 1 37.16 351 TYR A C 1
ATOM 2870 O O . TYR A 1 351 ? -14.211 19.031 24.266 1 37.16 351 TYR A O 1
ATOM 2878 N N . SER A 1 352 ? -12.477 17.906 24.438 1 32.94 352 SER A N 1
ATOM 2879 C CA . SER A 1 352 ? -12.164 18.578 25.703 1 32.94 352 SER A CA 1
ATOM 2880 C C . SER A 1 352 ? -11.805 20.047 25.469 1 32.94 352 SER A C 1
ATOM 2882 O O . SER A 1 352 ? -10.844 20.344 24.766 1 32.94 352 SER A O 1
ATOM 2884 N N . ARG A 1 353 ? -12.727 20.984 25.438 1 31.94 353 ARG A N 1
ATOM 2885 C CA . ARG A 1 353 ? -12.422 22.391 25.578 1 31.94 353 ARG A CA 1
ATOM 2886 C C . ARG A 1 353 ? -11.453 22.625 26.734 1 31.94 353 ARG A C 1
ATOM 2888 O O . ARG A 1 353 ? -11.75 22.266 27.875 1 31.94 353 ARG A O 1
ATOM 2895 N N . VAL A 1 354 ? -10.141 22.703 26.594 1 35.28 354 VAL A N 1
ATOM 2896 C CA . VAL A 1 354 ? -9.234 23.266 27.594 1 35.28 354 VAL A CA 1
ATOM 2897 C C . VAL A 1 354 ? -9.797 24.578 28.109 1 35.28 354 VAL A C 1
ATOM 2899 O O . VAL A 1 354 ? -9.883 25.562 27.375 1 35.28 354 VAL A O 1
ATOM 2902 N N . GLN A 1 355 ? -10.812 24.641 28.891 1 28.66 355 GLN A N 1
ATOM 2903 C CA . GLN A 1 355 ? -11.188 25.812 29.656 1 28.66 355 GLN A CA 1
ATOM 2904 C C . GLN A 1 355 ? -9.969 26.438 30.344 1 28.66 355 GLN A C 1
ATOM 2906 O O . GLN A 1 355 ? -9.227 25.734 31.031 1 28.66 355 GLN A O 1
ATOM 2911 N N . LYS A 1 356 ? -9.438 27.578 29.812 1 31.47 356 LYS A N 1
ATOM 2912 C CA . LYS A 1 356 ? -8.547 28.484 30.531 1 31.47 356 LYS A CA 1
ATOM 2913 C C . LYS A 1 356 ? -9.07 28.781 31.922 1 31.47 356 LYS A C 1
ATOM 2915 O O . LYS A 1 356 ? -10.133 29.391 32.062 1 31.47 356 LYS A O 1
ATOM 2920 N N . THR A 1 357 ? -8.969 27.891 32.906 1 30.5 357 THR A N 1
ATOM 2921 C CA . THR A 1 357 ? -9.203 28.234 34.312 1 30.5 357 THR A CA 1
ATOM 2922 C C . THR A 1 357 ? -8.344 29.422 34.719 1 30.5 357 THR A C 1
ATOM 2924 O O . THR A 1 357 ? -7.137 29.281 34.938 1 30.5 357 THR A O 1
ATOM 2927 N N . GLY A 1 358 ? -8.297 30.531 33.969 1 27.66 358 GLY A N 1
ATOM 2928 C CA . GLY A 1 358 ? -7.73 31.766 34.5 1 27.66 358 GLY A CA 1
ATOM 2929 C C . GLY A 1 358 ? -8.312 32.156 35.844 1 27.66 358 GLY A C 1
ATOM 2930 O O . GLY A 1 358 ? -9.094 33.125 35.938 1 27.66 358 GLY A O 1
ATOM 2931 N N . GLU A 1 359 ? -8.766 31.281 36.781 1 27.72 359 GLU A N 1
ATOM 2932 C CA . GLU A 1 359 ? -9.062 31.844 38.094 1 27.72 359 GLU A CA 1
ATOM 2933 C C . GLU A 1 359 ? -7.832 32.5 38.688 1 27.72 359 GLU A C 1
ATOM 2935 O O . GLU A 1 359 ? -6.828 31.844 38.969 1 27.72 359 GLU A O 1
ATOM 2940 N N . ASP A 1 360 ? -7.492 33.75 38.25 1 27.73 360 ASP A N 1
ATOM 2941 C CA . ASP A 1 360 ? -6.68 34.688 39.031 1 27.73 360 ASP A CA 1
ATOM 2942 C C . ASP A 1 360 ? -7.164 34.75 40.5 1 27.73 360 ASP A C 1
ATOM 2944 O O . ASP A 1 360 ? -8.297 35.156 40.75 1 27.73 360 ASP A O 1
ATOM 2948 N N . ASN A 1 361 ? -6.992 33.688 41.281 1 27.45 361 ASN A N 1
ATOM 2949 C CA . ASN A 1 361 ? -7.121 33.844 42.75 1 27.45 361 ASN A CA 1
ATOM 2950 C C . ASN A 1 361 ? -6.398 35.062 43.25 1 27.45 361 ASN A C 1
ATOM 2952 O O . ASN A 1 361 ? -5.172 35.156 43.156 1 27.45 361 ASN A O 1
ATOM 2956 N N . GLU A 1 362 ? -6.934 36.312 43.094 1 27.42 362 GLU A N 1
ATOM 2957 C CA . GLU A 1 362 ? -6.652 37.5 43.875 1 27.42 362 GLU A CA 1
ATOM 2958 C C . GLU A 1 362 ? -6.621 37.188 45.375 1 27.42 362 GLU A C 1
ATOM 2960 O O . GLU A 1 362 ? -7.664 36.938 45.969 1 27.42 362 GLU A O 1
ATOM 2965 N N . LYS A 1 363 ? -5.758 36.25 45.875 1 28.02 363 LYS A N 1
ATOM 2966 C CA . LYS A 1 363 ? -5.48 36.25 47.312 1 28.02 363 LYS A CA 1
ATOM 2967 C C . LYS A 1 363 ? -5.074 37.625 47.812 1 28.02 363 LYS A C 1
ATOM 2969 O O . LYS A 1 363 ? -4.16 38.25 47.25 1 28.02 363 LYS A O 1
ATOM 2974 N N . SER A 1 364 ? -6.059 38.375 48.438 1 27.41 364 SER A N 1
ATOM 2975 C CA . SER A 1 364 ? -6.027 39.406 49.438 1 27.41 364 SER A CA 1
ATOM 2976 C C . SER A 1 364 ? -4.996 39.125 50.5 1 27.41 364 SER A C 1
ATOM 2978 O O . SER A 1 364 ? -5.035 39.719 51.594 1 27.41 364 SER A O 1
ATOM 2980 N N . THR A 1 365 ? -3.789 38.688 50.156 1 22.73 365 THR A N 1
ATOM 2981 C CA . THR A 1 365 ? -2.863 39.062 51.219 1 22.73 365 THR A CA 1
ATOM 2982 C C . THR A 1 365 ? -2.58 40.562 51.156 1 22.73 365 THR A C 1
ATOM 2984 O O . THR A 1 365 ? -2.439 41.156 50.062 1 22.73 365 THR A O 1
ATOM 2987 N N . MET B 1 1 ? 56.281 6.559 -21.516 1 19.05 1 MET B N 1
ATOM 2988 C CA . MET B 1 1 ? 57.25 7.609 -21.234 1 19.05 1 MET B CA 1
ATOM 2989 C C . MET B 1 1 ? 56.875 8.898 -21.969 1 19.05 1 MET B C 1
ATOM 2991 O O . MET B 1 1 ? 57.688 9.844 -22 1 19.05 1 MET B O 1
ATOM 2995 N N . ASP B 1 2 ? 55.906 8.898 -22.859 1 18.45 2 ASP B N 1
ATOM 2996 C CA . ASP B 1 2 ? 55.906 9.953 -23.875 1 18.45 2 ASP B CA 1
ATOM 2997 C C . ASP B 1 2 ? 55.75 11.328 -23.234 1 18.45 2 ASP B C 1
ATOM 2999 O O . ASP B 1 2 ? 55.312 11.445 -22.094 1 18.45 2 ASP B O 1
ATOM 3003 N N . THR B 1 3 ? 55.656 12.477 -24.125 1 18.97 3 THR B N 1
ATOM 3004 C CA . THR B 1 3 ? 56.062 13.82 -24.531 1 18.97 3 THR B CA 1
ATOM 3005 C C . THR B 1 3 ? 55.156 14.867 -23.906 1 18.97 3 THR B C 1
ATOM 3007 O O . THR B 1 3 ? 53.969 14.953 -24.266 1 18.97 3 THR B O 1
ATOM 3010 N N . ILE B 1 4 ? 55.281 15.297 -22.641 1 21.27 4 ILE B N 1
ATOM 3011 C CA . ILE B 1 4 ? 54.688 16.25 -21.688 1 21.27 4 ILE B CA 1
ATOM 3012 C C . ILE B 1 4 ? 54.844 17.672 -22.219 1 21.27 4 ILE B C 1
ATOM 3014 O O . ILE B 1 4 ? 55.969 18.219 -22.219 1 21.27 4 ILE B O 1
ATOM 3018 N N . GLU B 1 5 ? 54.312 18 -23.453 1 17.78 5 GLU B N 1
ATOM 3019 C CA . GLU B 1 5 ? 54.625 19.219 -24.203 1 17.78 5 GLU B CA 1
ATOM 3020 C C . GLU B 1 5 ? 54.281 20.453 -23.391 1 17.78 5 GLU B C 1
ATOM 3022 O O . GLU B 1 5 ? 53.125 20.625 -22.969 1 17.78 5 GLU B O 1
ATOM 3027 N N . THR B 1 6 ? 55.219 21.25 -22.766 1 18.73 6 THR B N 1
ATOM 3028 C CA . THR B 1 6 ? 55.531 22.375 -21.891 1 18.73 6 THR B CA 1
ATOM 3029 C C . THR B 1 6 ? 55.156 23.703 -22.547 1 18.73 6 THR B C 1
ATOM 3031 O O . THR B 1 6 ? 55.906 24.203 -23.406 1 18.73 6 THR B O 1
ATOM 3034 N N . ALA B 1 7 ? 54 23.875 -23.188 1 18.81 7 ALA B N 1
ATOM 3035 C CA . ALA B 1 7 ? 53.875 25.031 -24.078 1 18.81 7 ALA B CA 1
ATOM 3036 C C . ALA B 1 7 ? 54.062 26.344 -23.312 1 18.81 7 ALA B C 1
ATOM 3038 O O . ALA B 1 7 ? 53.344 26.609 -22.328 1 18.81 7 ALA B O 1
ATOM 3039 N N . LYS B 1 8 ? 55.094 27.172 -23.594 1 17.83 8 LYS B N 1
ATOM 3040 C CA . LYS B 1 8 ? 55.906 28.281 -23.125 1 17.83 8 LYS B CA 1
ATOM 3041 C C . LYS B 1 8 ? 55.219 29.625 -23.375 1 17.83 8 LYS B C 1
ATOM 3043 O O . LYS B 1 8 ? 55.781 30.688 -23.078 1 17.83 8 LYS B O 1
ATOM 3048 N N . LEU B 1 9 ? 54.031 29.672 -23.953 1 17.52 9 LEU B N 1
ATOM 3049 C CA . LEU B 1 9 ? 53.969 30.875 -24.781 1 17.52 9 LEU B CA 1
ATOM 3050 C C . LEU B 1 9 ? 54.188 32.125 -23.938 1 17.52 9 LEU B C 1
ATOM 3052 O O . LEU B 1 9 ? 53.656 32.25 -22.844 1 17.52 9 LEU B O 1
ATOM 3056 N N . GLU B 1 10 ? 55 33.188 -24.375 1 16.56 10 GLU B N 1
ATOM 3057 C CA . GLU B 1 10 ? 55.875 34.312 -24.156 1 16.56 10 GLU B CA 1
ATOM 3058 C C . GLU B 1 10 ? 55.062 35.594 -23.969 1 16.56 10 GLU B C 1
ATOM 3060 O O . GLU B 1 10 ? 55.562 36.594 -23.469 1 16.56 10 GLU B O 1
ATOM 3065 N N . GLU B 1 11 ? 53.875 35.719 -24.531 1 17.42 11 GLU B N 1
ATOM 3066 C CA . GLU B 1 11 ? 53.781 37.062 -25.125 1 17.42 11 GLU B CA 1
ATOM 3067 C C . GLU B 1 11 ? 54.062 38.125 -24.078 1 17.42 11 GLU B C 1
ATOM 3069 O O . GLU B 1 11 ? 53.875 37.906 -22.891 1 17.42 11 GLU B O 1
ATOM 3074 N N . HIS B 1 12 ? 54.188 39.406 -24.625 1 18.03 12 HIS B N 1
ATOM 3075 C CA . HIS B 1 12 ? 54.812 40.719 -24.688 1 18.03 12 HIS B CA 1
ATOM 3076 C C . HIS B 1 12 ? 54.25 41.656 -23.609 1 18.03 12 HIS B C 1
ATOM 3078 O O . HIS B 1 12 ? 53.094 41.5 -23.219 1 18.03 12 HIS B O 1
ATOM 3084 N N . MET B 1 13 ? 55.031 42.594 -23.172 1 16.86 13 MET B N 1
ATOM 3085 C CA . MET B 1 13 ? 55.469 43.406 -22.031 1 16.86 13 MET B CA 1
ATOM 3086 C C . MET B 1 13 ? 54.688 44.719 -21.969 1 16.86 13 MET B C 1
ATOM 3088 O O . MET B 1 13 ? 54.812 45.469 -21 1 16.86 13 MET B O 1
ATOM 3092 N N . GLU B 1 14 ? 53.938 45.125 -23.125 1 16.83 14 GLU B N 1
ATOM 3093 C CA . GLU B 1 14 ? 54.25 46.531 -23.266 1 16.83 14 GLU B CA 1
ATOM 3094 C C . GLU B 1 14 ? 53.875 47.312 -22.016 1 16.83 14 GLU B C 1
ATOM 3096 O O . GLU B 1 14 ? 53.031 46.844 -21.219 1 16.83 14 GLU B O 1
ATOM 3101 N N . GLU B 1 15 ? 54 48.719 -22.25 1 17.33 15 GLU B N 1
ATOM 3102 C CA . GLU B 1 15 ? 54.531 49.969 -21.656 1 17.33 15 GLU B CA 1
ATOM 3103 C C . GLU B 1 15 ? 53.531 50.562 -20.672 1 17.33 15 GLU B C 1
ATOM 3105 O O . GLU B 1 15 ? 52.344 50.312 -20.766 1 17.33 15 GLU B O 1
ATOM 3110 N N . GLN B 1 16 ? 54.031 51.469 -19.844 1 17.08 16 GLN B N 1
ATOM 3111 C CA . GLN B 1 16 ? 54.062 52 -18.484 1 17.08 16 GLN B CA 1
ATOM 3112 C C . GLN B 1 16 ? 53.094 53.156 -18.297 1 17.08 16 GLN B C 1
ATOM 3114 O O . GLN B 1 16 ? 52.625 53.406 -17.172 1 17.08 16 GLN B O 1
ATOM 3119 N N . ASN B 1 17 ? 52.781 53.875 -19.438 1 17.72 17 ASN B N 1
ATOM 3120 C CA . ASN B 1 17 ? 52.906 55.312 -19.125 1 17.72 17 ASN B CA 1
ATOM 3121 C C . ASN B 1 17 ? 51.875 55.75 -18.109 1 17.72 17 ASN B C 1
ATOM 3123 O O . ASN B 1 17 ? 50.688 55.375 -18.172 1 17.72 17 ASN B O 1
ATOM 3127 N N . ASN B 1 18 ? 52.281 56.469 -16.984 1 17.69 18 ASN B N 1
ATOM 3128 C CA . ASN B 1 18 ? 51.938 56.969 -15.656 1 17.69 18 ASN B CA 1
ATOM 3129 C C . ASN B 1 18 ? 50.969 58.156 -15.727 1 17.69 18 ASN B C 1
ATOM 3131 O O . ASN B 1 18 ? 50.719 58.812 -14.719 1 17.69 18 ASN B O 1
ATOM 3135 N N . GLU B 1 19 ? 50.531 58.562 -16.953 1 18.72 19 GLU B N 1
ATOM 3136 C CA . GLU B 1 19 ? 50.344 60.031 -16.906 1 18.72 19 GLU B CA 1
ATOM 3137 C C . GLU B 1 19 ? 49.438 60.406 -15.758 1 18.72 19 GLU B C 1
ATOM 3139 O O . GLU B 1 19 ? 48.469 59.688 -15.43 1 18.72 19 GLU B O 1
ATOM 3144 N N . THR B 1 20 ? 49.844 61.531 -15.094 1 18.81 20 THR B N 1
ATOM 3145 C CA . THR B 1 20 ? 49.75 62.375 -13.906 1 18.81 20 THR B CA 1
ATOM 3146 C C . THR B 1 20 ? 48.375 63 -13.773 1 18.81 20 THR B C 1
ATOM 3148 O O . THR B 1 20 ? 47.719 63.25 -14.781 1 18.81 20 THR B O 1
ATOM 3151 N N . ALA B 1 21 ? 47.906 63.312 -12.508 1 19.7 21 ALA B N 1
ATOM 3152 C CA . ALA B 1 21 ? 46.781 63.5 -11.594 1 19.7 21 ALA B CA 1
ATOM 3153 C C . ALA B 1 21 ? 46.188 64.875 -11.734 1 19.7 21 ALA B C 1
ATOM 3155 O O . ALA B 1 21 ? 45.438 65.375 -10.867 1 19.7 21 ALA B O 1
ATOM 3156 N N . ASN B 1 22 ? 46.344 65.562 -12.992 1 18.33 22 ASN B N 1
ATOM 3157 C CA . ASN B 1 22 ? 46.281 67 -12.883 1 18.33 22 ASN B CA 1
ATOM 3158 C C . ASN B 1 22 ? 44.969 67.438 -12.219 1 18.33 22 ASN B C 1
ATOM 3160 O O . ASN B 1 22 ? 43.875 67 -12.609 1 18.33 22 ASN B O 1
ATOM 3164 N N . GLY B 1 23 ? 44.969 67.938 -10.953 1 18.95 23 GLY B N 1
ATOM 3165 C CA . GLY B 1 23 ? 44.188 68.375 -9.82 1 18.95 23 GLY B CA 1
ATOM 3166 C C . GLY B 1 23 ? 43.281 69.562 -10.133 1 18.95 23 GLY B C 1
ATOM 3167 O O . GLY B 1 23 ? 42.781 70.25 -9.227 1 18.95 23 GLY B O 1
ATOM 3168 N N . TYR B 1 24 ? 42.656 69.688 -11.273 1 18.91 24 TYR B N 1
ATOM 3169 C CA . TYR B 1 24 ? 42.188 71 -11.641 1 18.91 24 TYR B CA 1
ATOM 3170 C C . TYR B 1 24 ? 41.344 71.562 -10.523 1 18.91 24 TYR B C 1
ATOM 3172 O O . TYR B 1 24 ? 40.469 70.938 -9.953 1 18.91 24 TYR B O 1
ATOM 3180 N N . VAL B 1 25 ? 41.875 72.688 -9.93 1 20.78 25 VAL B N 1
ATOM 3181 C CA . VAL B 1 25 ? 41.594 73.562 -8.805 1 20.78 25 VAL B CA 1
ATOM 3182 C C . VAL B 1 25 ? 40.281 74.312 -9.039 1 20.78 25 VAL B C 1
ATOM 3184 O O . VAL B 1 25 ? 40.156 75.062 -9.984 1 20.78 25 VAL B O 1
ATOM 3187 N N . ARG B 1 26 ? 39.156 73.75 -9.25 1 20.11 26 ARG B N 1
ATOM 3188 C CA . ARG B 1 26 ? 38.031 74.562 -9.656 1 20.11 26 ARG B CA 1
ATOM 3189 C C . ARG B 1 26 ? 37.844 75.688 -8.672 1 20.11 26 ARG B C 1
ATOM 3191 O O . ARG B 1 26 ? 37.875 75.5 -7.453 1 20.11 26 ARG B O 1
ATOM 3198 N N . PRO B 1 27 ? 37.906 77 -9.141 1 19.94 27 PRO B N 1
ATOM 3199 C CA . PRO B 1 27 ? 37.938 78.375 -8.555 1 19.94 27 PRO B CA 1
ATOM 3200 C C . PRO B 1 27 ? 36.75 78.688 -7.652 1 19.94 27 PRO B C 1
ATOM 3202 O O . PRO B 1 27 ? 35.688 78.062 -7.816 1 19.94 27 PRO B O 1
ATOM 3205 N N . ALA B 1 28 ? 37 79.25 -6.473 1 21.88 28 ALA B N 1
ATOM 3206 C CA . ALA B 1 28 ? 36.312 79.688 -5.254 1 21.88 28 ALA B CA 1
ATOM 3207 C C . ALA B 1 28 ? 35.219 80.688 -5.559 1 21.88 28 ALA B C 1
ATOM 3209 O O . ALA B 1 28 ? 35.5 81.75 -6.066 1 21.88 28 ALA B O 1
ATOM 3210 N N . LEU B 1 29 ? 34.125 80.25 -6.129 1 19.56 29 LEU B N 1
ATOM 3211 C CA . LEU B 1 29 ? 33.062 81.188 -6.559 1 19.56 29 LEU B CA 1
ATOM 3212 C C . LEU B 1 29 ? 32.656 82.125 -5.43 1 19.56 29 LEU B C 1
ATOM 3214 O O . LEU B 1 29 ? 32.25 81.688 -4.359 1 19.56 29 LEU B O 1
ATOM 3218 N N . THR B 1 30 ? 33.375 83.25 -5.316 1 21.31 30 THR B N 1
ATOM 3219 C CA . THR B 1 30 ? 33.25 84.312 -4.324 1 21.31 30 THR B CA 1
ATOM 3220 C C . THR B 1 30 ? 31.859 84.875 -4.336 1 21.31 30 THR B C 1
ATOM 3222 O O . THR B 1 30 ? 31.594 85.875 -3.633 1 21.31 30 THR B O 1
ATOM 3225 N N . VAL B 1 31 ? 30.828 84.25 -4.652 1 22.14 31 VAL B N 1
ATOM 3226 C CA . VAL B 1 31 ? 29.719 85.125 -5.004 1 22.14 31 VAL B CA 1
ATOM 3227 C C . VAL B 1 31 ? 29.391 86 -3.828 1 22.14 31 VAL B C 1
ATOM 3229 O O . VAL B 1 31 ? 29.312 85.562 -2.682 1 22.14 31 VAL B O 1
ATOM 3232 N N . SER B 1 32 ? 29.594 87.312 -3.945 1 20.38 32 SER B N 1
ATOM 3233 C CA . SER B 1 32 ? 29.562 88.562 -3.158 1 20.38 32 SER B CA 1
ATOM 3234 C C . SER B 1 32 ? 28.156 88.812 -2.617 1 20.38 32 SER B C 1
ATOM 3236 O O . SER B 1 32 ? 27.953 89.812 -1.898 1 20.38 32 SER B O 1
ATOM 3238 N N . GLU B 1 33 ? 27.094 88.125 -2.861 1 22.39 33 GLU B N 1
ATOM 3239 C CA . GLU B 1 33 ? 25.891 88.938 -2.949 1 22.39 33 GLU B CA 1
ATOM 3240 C C . GLU B 1 33 ? 25.625 89.688 -1.63 1 22.39 33 GLU B C 1
ATOM 3242 O O . GLU B 1 33 ? 25.984 89.188 -0.562 1 22.39 33 GLU B O 1
ATOM 3247 N N . GLU B 1 34 ? 24.984 90.938 -1.714 1 22.8 34 GLU B N 1
ATOM 3248 C CA . GLU B 1 34 ? 24.672 92.188 -0.996 1 22.8 34 GLU B CA 1
ATOM 3249 C C . GLU B 1 34 ? 23.766 91.875 0.202 1 22.8 34 GLU B C 1
ATOM 3251 O O . GLU B 1 34 ? 22.953 90.938 0.174 1 22.8 34 GLU B O 1
ATOM 3256 N N . SER B 1 35 ? 24 92.625 1.376 1 23.28 35 SER B N 1
ATOM 3257 C CA . SER B 1 35 ? 23.781 92.688 2.818 1 23.28 35 SER B CA 1
ATOM 3258 C C . SER B 1 35 ? 22.344 93.062 3.146 1 23.28 35 SER B C 1
ATOM 3260 O O . SER B 1 35 ? 22.016 93.312 4.305 1 23.28 35 SER B O 1
ATOM 3262 N N . LYS B 1 36 ? 21.328 93.125 2.223 1 24.75 36 LYS B N 1
ATOM 3263 C CA . LYS B 1 36 ? 20.281 94.062 2.689 1 24.75 36 LYS B CA 1
ATOM 3264 C C . LYS B 1 36 ? 19.703 93.562 4.02 1 24.75 36 LYS B C 1
ATOM 3266 O O . LYS B 1 36 ? 19.469 92.375 4.219 1 24.75 36 LYS B O 1
ATOM 3271 N N . ASN B 1 37 ? 19.672 94.438 5.039 1 23.98 37 ASN B N 1
ATOM 3272 C CA . ASN B 1 37 ? 19.531 94.5 6.488 1 23.98 37 ASN B CA 1
ATOM 3273 C C . ASN B 1 37 ? 18.125 94.188 6.938 1 23.98 37 ASN B C 1
ATOM 3275 O O . ASN B 1 37 ? 17.75 94.375 8.094 1 23.98 37 ASN B O 1
ATOM 3279 N N . GLY B 1 38 ? 17.203 93.625 6.094 1 22.95 38 GLY B N 1
ATOM 3280 C CA . GLY B 1 38 ? 15.828 93.875 6.523 1 22.95 38 GLY B CA 1
ATOM 3281 C C . GLY B 1 38 ? 15.531 93.312 7.902 1 22.95 38 GLY B C 1
ATOM 3282 O O . GLY B 1 38 ? 16.156 92.312 8.328 1 22.95 38 GLY B O 1
ATOM 3283 N N . SER B 1 39 ? 15.031 94.062 8.883 1 26.28 39 SER B N 1
ATOM 3284 C CA . SER B 1 39 ? 14.781 94 10.32 1 26.28 39 SER B CA 1
ATOM 3285 C C . SER B 1 39 ? 13.789 92.938 10.664 1 26.28 39 SER B C 1
ATOM 3287 O O . SER B 1 39 ? 12.648 92.938 10.203 1 26.28 39 SER B O 1
ATOM 3289 N N . ASN B 1 40 ? 14.07 91.625 10.508 1 23.7 40 ASN B N 1
ATOM 3290 C CA . ASN B 1 40 ? 13.164 90.5 10.625 1 23.7 40 ASN B CA 1
ATOM 3291 C C . ASN B 1 40 ? 12.57 90.375 12.031 1 23.7 40 ASN B C 1
ATOM 3293 O O . ASN B 1 40 ? 13.305 90.188 13 1 23.7 40 ASN B O 1
ATOM 3297 N N . LYS B 1 41 ? 11.648 91.312 12.328 1 28.23 41 LYS B N 1
ATOM 3298 C CA . LYS B 1 41 ? 10.984 91.25 13.625 1 28.23 41 LYS B CA 1
ATOM 3299 C C . LYS B 1 41 ? 10.531 89.812 13.945 1 28.23 41 LYS B C 1
ATOM 3301 O O . LYS B 1 41 ? 9.797 89.188 13.164 1 28.23 41 LYS B O 1
ATOM 3306 N N . THR B 1 42 ? 11.344 89.062 14.664 1 27.7 42 THR B N 1
ATOM 3307 C CA . THR B 1 42 ? 11.18 87.625 15.039 1 27.7 42 THR B CA 1
ATOM 3308 C C . THR B 1 42 ? 9.93 87.438 15.898 1 27.7 42 THR B C 1
ATOM 3310 O O . THR B 1 42 ? 9.789 88.125 16.953 1 27.7 42 THR B O 1
ATOM 3313 N N . LYS B 1 43 ? 8.797 87.5 15.195 1 29.22 43 LYS B N 1
ATOM 3314 C CA . LYS B 1 43 ? 7.566 87.188 15.93 1 29.22 43 LYS B CA 1
ATOM 3315 C C . LYS B 1 43 ? 7.742 86 16.844 1 29.22 43 LYS B C 1
ATOM 3317 O O . LYS B 1 43 ? 8.094 84.875 16.391 1 29.22 43 LYS B O 1
ATOM 3322 N N . ALA B 1 44 ? 8.086 86.25 18.172 1 27.73 44 ALA B N 1
ATOM 3323 C CA . ALA B 1 44 ? 8.32 85.312 19.281 1 27.73 44 ALA B CA 1
ATOM 3324 C C . ALA B 1 44 ? 7.113 84.438 19.516 1 27.73 44 ALA B C 1
ATOM 3326 O O . ALA B 1 44 ? 6.027 84.875 19.859 1 27.73 44 ALA B O 1
ATOM 3327 N N . LEU B 1 45 ? 6.82 83.5 18.625 1 28.44 45 LEU B N 1
ATOM 3328 C CA . LEU B 1 45 ? 5.699 82.625 18.875 1 28.44 45 LEU B CA 1
ATOM 3329 C C . LEU B 1 45 ? 5.742 82.062 20.297 1 28.44 45 LEU B C 1
ATOM 3331 O O . LEU B 1 45 ? 6.816 81.75 20.812 1 28.44 45 LEU B O 1
ATOM 3335 N N . SER B 1 46 ? 4.754 82.375 21.125 1 27.88 46 SER B N 1
ATOM 3336 C CA . SER B 1 46 ? 4.543 82.062 22.531 1 27.88 46 SER B CA 1
ATOM 3337 C C . SER B 1 46 ? 4.848 80.562 22.797 1 27.88 46 SER B C 1
ATOM 3339 O O . SER B 1 46 ? 4.77 79.75 21.891 1 27.88 46 SER B O 1
ATOM 3341 N N . ASN B 1 47 ? 5.641 80.25 23.891 1 27.83 47 ASN B N 1
ATOM 3342 C CA . ASN B 1 47 ? 6.195 79 24.484 1 27.83 47 ASN B CA 1
ATOM 3343 C C . ASN B 1 47 ? 5.121 77.938 24.719 1 27.83 47 ASN B C 1
ATOM 3345 O O . ASN B 1 47 ? 4.242 78.125 25.562 1 27.83 47 ASN B O 1
ATOM 3349 N N . GLY B 1 48 ? 4.387 77.562 23.719 1 26.34 48 GLY B N 1
ATOM 3350 C CA . GLY B 1 48 ? 3.381 76.5 23.953 1 26.34 48 GLY B CA 1
ATOM 3351 C C . GLY B 1 48 ? 3.85 75.438 24.875 1 26.34 48 GLY B C 1
ATOM 3352 O O . GLY B 1 48 ? 5.055 75.188 25.047 1 26.34 48 GLY B O 1
ATOM 3353 N N . LEU B 1 49 ? 3.035 75.125 25.953 1 31.45 49 LEU B N 1
ATOM 3354 C CA . LEU B 1 49 ? 3.178 74.125 27.031 1 31.45 49 LEU B CA 1
ATOM 3355 C C . LEU B 1 49 ? 3.689 72.812 26.5 1 31.45 49 LEU B C 1
ATOM 3357 O O . LEU B 1 49 ? 3.045 72.188 25.656 1 31.45 49 LEU B O 1
ATOM 3361 N N . ARG B 1 50 ? 4.938 72.688 26.281 1 30.09 50 ARG B N 1
ATOM 3362 C CA . ARG B 1 50 ? 5.535 71.375 25.938 1 30.09 50 ARG B CA 1
ATOM 3363 C C . ARG B 1 50 ? 5.035 70.25 26.859 1 30.09 50 ARG B C 1
ATOM 3365 O O . ARG B 1 50 ? 5.312 70.312 28.062 1 30.09 50 ARG B O 1
ATOM 3372 N N . LYS B 1 51 ? 3.791 69.875 26.734 1 30.3 51 LYS B N 1
ATOM 3373 C CA . LYS B 1 51 ? 3.381 68.688 27.469 1 30.3 51 LYS B CA 1
ATOM 3374 C C . LYS B 1 51 ? 4.488 67.688 27.469 1 30.3 51 LYS B C 1
ATOM 3376 O O . LYS B 1 51 ? 5.121 67.438 26.438 1 30.3 51 LYS B O 1
ATOM 3381 N N . GLY B 1 52 ? 5.145 67.5 28.594 1 28.75 52 GLY B N 1
ATOM 3382 C CA . GLY B 1 52 ? 6.172 66.5 28.891 1 28.75 52 GLY B CA 1
ATOM 3383 C C . GLY B 1 52 ? 5.918 65.188 28.219 1 28.75 52 GLY B C 1
ATOM 3384 O O . GLY B 1 52 ? 4.777 64.812 27.891 1 28.75 52 GLY B O 1
ATOM 3385 N N . ALA B 1 53 ? 6.832 64.812 27.375 1 31.75 53 ALA B N 1
ATOM 3386 C CA . ALA B 1 53 ? 6.844 63.469 26.719 1 31.75 53 ALA B CA 1
ATOM 3387 C C . ALA B 1 53 ? 6.473 62.375 27.703 1 31.75 53 ALA B C 1
ATOM 3389 O O . ALA B 1 53 ? 7.184 62.156 28.688 1 31.75 53 ALA B O 1
ATOM 3390 N N . LYS B 1 54 ? 5.184 62.344 28 1 34.75 54 LYS B N 1
ATOM 3391 C CA . LYS B 1 54 ? 4.906 61.125 28.766 1 34.75 54 LYS B CA 1
ATOM 3392 C C . LYS B 1 54 ? 5.738 59.969 28.25 1 34.75 54 LYS B C 1
ATOM 3394 O O . LYS B 1 54 ? 5.715 59.656 27.062 1 34.75 54 LYS B O 1
ATOM 3399 N N . LYS B 1 55 ? 6.914 59.781 28.891 1 33.78 55 LYS B N 1
ATOM 3400 C CA . LYS B 1 55 ? 7.684 58.562 28.703 1 33.78 55 LYS B CA 1
ATOM 3401 C C . LYS B 1 55 ? 6.77 57.344 28.641 1 33.78 55 LYS B C 1
ATOM 3403 O O . LYS B 1 55 ? 6.031 57.062 29.578 1 33.78 55 LYS B O 1
ATOM 3408 N N . PHE B 1 56 ? 6.16 57.156 27.516 1 33.56 56 PHE B N 1
ATOM 3409 C CA . PHE B 1 56 ? 5.516 55.875 27.422 1 33.56 56 PHE B CA 1
ATOM 3410 C C . PHE B 1 56 ? 6.367 54.781 28.078 1 33.56 56 PHE B C 1
ATOM 3412 O O . PHE B 1 56 ? 7.598 54.844 28.047 1 33.56 56 PHE B O 1
ATOM 3419 N N . PRO B 1 57 ? 5.891 54.281 29.219 1 35.44 57 PRO B N 1
ATOM 3420 C CA . PRO B 1 57 ? 6.703 53.219 29.797 1 35.44 57 PRO B CA 1
ATOM 3421 C C . PRO B 1 57 ? 7.422 52.406 28.719 1 35.44 57 PRO B C 1
ATOM 3423 O O . PRO B 1 57 ? 6.953 52.312 27.594 1 35.44 57 PRO B O 1
ATOM 3426 N N . ASP B 1 58 ? 8.719 52.5 28.781 1 35.06 58 ASP B N 1
ATOM 3427 C CA . ASP B 1 58 ? 9.531 51.594 27.984 1 35.06 58 ASP B CA 1
ATOM 3428 C C . ASP B 1 58 ? 8.836 50.25 27.781 1 35.06 58 ASP B C 1
ATOM 3430 O O . ASP B 1 58 ? 8.438 49.594 28.75 1 35.06 58 ASP B O 1
ATOM 3434 N N . TYR B 1 59 ? 7.906 50.281 26.844 1 34.56 59 TYR B N 1
ATOM 3435 C CA . TYR B 1 59 ? 7.523 48.906 26.5 1 34.56 59 TYR B CA 1
ATOM 3436 C C . TYR B 1 59 ? 8.703 47.969 26.656 1 34.56 59 TYR B C 1
ATOM 3438 O O . TYR B 1 59 ? 9.773 48.188 26.078 1 34.56 59 TYR B O 1
ATOM 3446 N N . ILE B 1 60 ? 9 47.688 27.953 1 35.53 60 ILE B N 1
ATOM 3447 C CA . ILE B 1 60 ? 9.938 46.562 28.047 1 35.53 60 ILE B CA 1
ATOM 3448 C C . ILE B 1 60 ? 9.703 45.625 26.875 1 35.53 60 ILE B C 1
ATOM 3450 O O . ILE B 1 60 ? 8.609 45.062 26.734 1 35.53 60 ILE B O 1
ATOM 3454 N N . GLN B 1 61 ? 10.289 46.031 25.75 1 35.34 61 GLN B N 1
ATOM 3455 C CA . GLN B 1 61 ? 10.359 44.938 24.797 1 35.34 61 GLN B CA 1
ATOM 3456 C C . GLN B 1 61 ? 10.555 43.625 25.516 1 35.34 61 GLN B C 1
ATOM 3458 O O . GLN B 1 61 ? 11.609 43.375 26.094 1 35.34 61 GLN B O 1
ATOM 3463 N N . ILE B 1 62 ? 9.539 43.25 26.312 1 36.91 62 ILE B N 1
ATOM 3464 C CA . ILE B 1 62 ? 9.703 41.844 26.641 1 36.91 62 ILE B CA 1
ATOM 3465 C C . ILE B 1 62 ? 10.281 41.094 25.438 1 36.91 62 ILE B C 1
ATOM 3467 O O . ILE B 1 62 ? 9.641 41.031 24.391 1 36.91 62 ILE B O 1
ATOM 3471 N N . SER B 1 63 ? 11.555 41.375 25.25 1 34.91 63 SER B N 1
ATOM 3472 C CA . SER B 1 63 ? 12.141 40.375 24.328 1 34.91 63 SER B CA 1
ATOM 3473 C C . SER B 1 63 ? 11.492 39 24.5 1 34.91 63 SER B C 1
ATOM 3475 O O . SER B 1 63 ? 11.531 38.438 25.594 1 34.91 63 SER B O 1
ATOM 3477 N N . MET B 1 64 ? 10.234 38.906 24.141 1 38.22 64 MET B N 1
ATOM 3478 C CA . MET B 1 64 ? 9.922 37.469 24.078 1 38.22 64 MET B CA 1
ATOM 3479 C C . MET B 1 64 ? 11.18 36.656 23.844 1 38.22 64 MET B C 1
ATOM 3481 O O . MET B 1 64 ? 12 37 22.984 1 38.22 64 MET B O 1
ATOM 3485 N N . PRO B 1 65 ? 11.727 36.125 24.922 1 37.88 65 PRO B N 1
ATOM 3486 C CA . PRO B 1 65 ? 12.875 35.281 24.547 1 37.88 65 PRO B CA 1
ATOM 3487 C C . PRO B 1 65 ? 12.734 34.719 23.141 1 37.88 65 PRO B C 1
ATOM 3489 O O . PRO B 1 65 ? 11.664 34.219 22.766 1 37.88 65 PRO B O 1
ATOM 3492 N N . THR B 1 66 ? 13.109 35.469 22.109 1 41.25 66 THR B N 1
ATOM 3493 C CA . THR B 1 66 ? 13.344 34.625 20.938 1 41.25 66 THR B CA 1
ATOM 3494 C C . THR B 1 66 ? 13.672 33.188 21.344 1 41.25 66 THR B C 1
ATOM 3496 O O . THR B 1 66 ? 14.719 32.938 21.938 1 41.25 66 THR B O 1
ATOM 3499 N N . ASP B 1 67 ? 12.938 32.562 22.125 1 43.38 67 ASP B N 1
ATOM 3500 C CA . ASP B 1 67 ? 13.305 31.141 22.312 1 43.38 67 ASP B CA 1
ATOM 3501 C C . ASP B 1 67 ? 14.156 30.656 21.141 1 43.38 67 ASP B C 1
ATOM 3503 O O . ASP B 1 67 ? 13.633 30.359 20.062 1 43.38 67 ASP B O 1
ATOM 3507 N N . SER B 1 68 ? 15.25 31.203 20.859 1 45.03 68 SER B N 1
ATOM 3508 C CA . SER B 1 68 ? 16.344 30.859 19.953 1 45.03 68 SER B CA 1
ATOM 3509 C C . SER B 1 68 ? 16.5 29.344 19.828 1 45.03 68 SER B C 1
ATOM 3511 O O . SER B 1 68 ? 17.594 28.859 19.531 1 45.03 68 SER B O 1
ATOM 3513 N N . ARG B 1 69 ? 15.688 28.609 20.469 1 52.56 69 ARG B N 1
ATOM 3514 C CA . ARG B 1 69 ? 15.875 27.172 20.344 1 52.56 69 ARG B CA 1
ATOM 3515 C C . ARG B 1 69 ? 15.891 26.766 18.875 1 52.56 69 ARG B C 1
ATOM 3517 O O . ARG B 1 69 ? 15.07 27.234 18.078 1 52.56 69 ARG B O 1
ATOM 3524 N N . ASN B 1 70 ? 17.031 26.297 18.469 1 63.34 70 ASN B N 1
ATOM 3525 C CA . ASN B 1 70 ? 17.312 25.812 17.125 1 63.34 70 ASN B CA 1
ATOM 3526 C C . ASN B 1 70 ? 16.141 25 16.578 1 63.34 70 ASN B C 1
ATOM 3528 O O . ASN B 1 70 ? 15.758 23.984 17.156 1 63.34 70 ASN B O 1
ATOM 3532 N N . LYS B 1 71 ? 15.398 25.672 15.742 1 76.94 71 LYS B N 1
ATOM 3533 C CA . LYS B 1 71 ? 14.219 25.094 15.102 1 76.94 71 LYS B CA 1
ATOM 3534 C C . LYS B 1 71 ? 14.562 23.797 14.383 1 76.94 71 LYS B C 1
ATOM 3536 O O . LYS B 1 71 ? 13.695 22.938 14.219 1 76.94 71 LYS B O 1
ATOM 3541 N N . LEU B 1 72 ? 15.82 23.625 14.086 1 84.19 72 LEU B N 1
ATOM 3542 C CA . LEU B 1 72 ? 16.25 22.422 13.359 1 84.19 72 LEU B CA 1
ATOM 3543 C C . LEU B 1 72 ? 17.5 21.828 13.992 1 84.19 72 LEU B C 1
ATOM 3545 O O . LEU B 1 72 ? 18.594 21.875 13.398 1 84.19 72 LEU B O 1
ATOM 3549 N N . PRO B 1 73 ? 17.281 21.297 15.18 1 85.56 73 PRO B N 1
ATOM 3550 C CA . PRO B 1 73 ? 18.438 20.672 15.828 1 85.56 73 PRO B CA 1
ATOM 3551 C C . PRO B 1 73 ? 18.969 19.469 15.062 1 85.56 73 PRO B C 1
ATOM 3553 O O . PRO B 1 73 ? 18.188 18.641 14.586 1 85.56 73 PRO B O 1
ATOM 3556 N N . LEU B 1 74 ? 20.266 19.328 14.844 1 82.19 74 LEU B N 1
ATOM 3557 C CA . LEU B 1 74 ? 20.859 18.266 14.039 1 82.19 74 LEU B CA 1
ATOM 3558 C C . LEU B 1 74 ? 20.812 16.922 14.789 1 82.19 74 LEU B C 1
ATOM 3560 O O . LEU B 1 74 ? 20.625 15.875 14.18 1 82.19 74 LEU B O 1
ATOM 3564 N N . GLU B 1 75 ? 20.656 16.75 16.016 1 90.19 75 GLU B N 1
ATOM 3565 C CA . GLU B 1 75 ? 20.609 15.578 16.875 1 90.19 75 GLU B CA 1
ATOM 3566 C C . GLU B 1 75 ? 21.141 14.336 16.156 1 90.19 75 GLU B C 1
ATOM 3568 O O . GLU B 1 75 ? 20.359 13.438 15.82 1 90.19 75 GLU B O 1
ATOM 3573 N N . TRP B 1 76 ? 22.469 14.055 16.078 1 93 76 TRP B N 1
ATOM 3574 C CA . TRP B 1 76 ? 23.141 13.008 15.312 1 93 76 TRP B CA 1
ATOM 3575 C C . TRP B 1 76 ? 22.891 11.633 15.945 1 93 76 TRP B C 1
ATOM 3577 O O . TRP B 1 76 ? 22.922 10.617 15.25 1 93 76 TRP B O 1
ATOM 3587 N N . TRP B 1 77 ? 22.656 11.594 17.219 1 94.19 77 TRP B N 1
ATOM 3588 C CA . TRP B 1 77 ? 22.438 10.305 17.859 1 94.19 77 TRP B CA 1
ATOM 3589 C C . TRP B 1 77 ? 21.156 9.664 17.344 1 94.19 77 TRP B C 1
ATOM 3591 O O . TRP B 1 77 ? 21.078 8.445 17.188 1 94.19 77 TRP B O 1
ATOM 3601 N N . LYS B 1 78 ? 20.141 10.477 17.078 1 96 78 LYS B N 1
ATOM 3602 C CA . LYS B 1 78 ? 18.906 9.961 16.484 1 96 78 LYS B CA 1
ATOM 3603 C C . LYS B 1 78 ? 19.141 9.445 15.07 1 96 78 LYS B C 1
ATOM 3605 O O . LYS B 1 78 ? 18.531 8.453 14.656 1 96 78 LYS B O 1
ATOM 3610 N N . THR B 1 79 ? 19.984 10.148 14.344 1 95.88 79 THR B N 1
ATOM 3611 C CA . THR B 1 79 ? 20.344 9.688 13.008 1 95.88 79 THR B CA 1
ATOM 3612 C C . THR B 1 79 ? 21.062 8.344 13.062 1 95.88 79 THR B C 1
ATOM 3614 O O . THR B 1 79 ? 20.828 7.477 12.219 1 95.88 79 THR B O 1
ATOM 3617 N N . GLY B 1 80 ? 21.906 8.203 14.109 1 96.5 80 GLY B N 1
ATOM 3618 C CA . GLY B 1 80 ? 22.547 6.914 14.312 1 96.5 80 GLY B CA 1
ATOM 3619 C C . GLY B 1 80 ? 21.562 5.785 14.57 1 96.5 80 GLY B C 1
ATOM 3620 O O . GLY B 1 80 ? 21.734 4.688 14.031 1 96.5 80 GLY B O 1
ATOM 3621 N N . VAL B 1 81 ? 20.562 5.996 15.289 1 97.38 81 VAL B N 1
ATOM 3622 C CA . VAL B 1 81 ? 19.531 5 15.57 1 97.38 81 VAL B CA 1
ATOM 3623 C C . VAL B 1 81 ? 18.797 4.629 14.281 1 97.38 81 VAL B C 1
ATOM 3625 O O . VAL B 1 81 ? 18.562 3.449 14.016 1 97.38 81 VAL B O 1
ATOM 3628 N N . ALA B 1 82 ? 18.438 5.664 13.508 1 97.94 82 ALA B N 1
ATOM 3629 C CA . ALA B 1 82 ? 17.781 5.41 12.227 1 97.94 82 ALA B CA 1
ATOM 3630 C C . ALA B 1 82 ? 18.672 4.598 11.297 1 97.94 82 ALA B C 1
ATOM 3632 O O . ALA B 1 82 ? 18.203 3.729 10.562 1 97.94 82 ALA B O 1
ATOM 3633 N N . PHE B 1 83 ? 19.984 4.902 11.375 1 97.38 83 PHE B N 1
ATOM 3634 C CA . PHE B 1 83 ? 20.938 4.184 10.547 1 97.38 83 PHE B CA 1
ATOM 3635 C C . PHE B 1 83 ? 21.016 2.717 10.953 1 97.38 83 PHE B C 1
ATOM 3637 O O . PHE B 1 83 ? 21 1.829 10.102 1 97.38 83 PHE B O 1
ATOM 3644 N N . VAL B 1 84 ? 21.062 2.445 12.188 1 97.94 84 VAL B N 1
ATOM 3645 C CA . VAL B 1 84 ? 21.109 1.076 12.688 1 97.94 84 VAL B CA 1
ATOM 3646 C C . VAL B 1 84 ? 19.828 0.347 12.305 1 97.94 84 VAL B C 1
ATOM 3648 O O . VAL B 1 84 ? 19.859 -0.822 11.914 1 97.94 84 VAL B O 1
ATOM 3651 N N . TYR B 1 85 ? 18.688 1.021 12.414 1 97.94 85 TYR B N 1
ATOM 3652 C CA . TYR B 1 85 ? 17.391 0.46 12.008 1 97.94 85 TYR B CA 1
ATOM 3653 C C . TYR B 1 85 ? 17.406 0.08 10.531 1 97.94 85 TYR B C 1
ATOM 3655 O O . TYR B 1 85 ? 16.984 -1.014 10.164 1 97.94 85 TYR B O 1
ATOM 3663 N N . ALA B 1 86 ? 17.922 0.943 9.719 1 97.31 86 ALA B N 1
ATOM 3664 C CA . ALA B 1 86 ? 18 0.689 8.281 1 97.31 86 ALA B CA 1
ATOM 3665 C C . ALA B 1 86 ? 18.922 -0.484 7.973 1 97.31 86 ALA B C 1
ATOM 3667 O O . ALA B 1 86 ? 18.562 -1.377 7.203 1 97.31 86 ALA B O 1
ATOM 3668 N N . VAL B 1 87 ? 20.109 -0.51 8.602 1 95.62 87 VAL B N 1
ATOM 3669 C CA . VAL B 1 87 ? 21.078 -1.57 8.367 1 95.62 87 VAL B CA 1
ATOM 3670 C C . VAL B 1 87 ? 20.516 -2.906 8.852 1 95.62 87 VAL B C 1
ATOM 3672 O O . VAL B 1 87 ? 20.656 -3.928 8.18 1 95.62 87 VAL B O 1
ATOM 3675 N N . PHE B 1 88 ? 19.891 -2.9 9.938 1 96.5 88 PHE B N 1
ATOM 3676 C CA . PHE B 1 88 ? 19.281 -4.109 10.469 1 96.5 88 PHE B CA 1
ATOM 3677 C C . PHE B 1 88 ? 18.25 -4.676 9.492 1 96.5 88 PHE B C 1
ATOM 3679 O O . PHE B 1 88 ? 18.25 -5.879 9.219 1 96.5 88 PHE B O 1
ATOM 3686 N N . ASN B 1 89 ? 17.422 -3.807 8.992 1 96.06 89 ASN B N 1
ATOM 3687 C CA . ASN B 1 89 ? 16.375 -4.277 8.078 1 96.06 89 ASN B CA 1
ATOM 3688 C C . ASN B 1 89 ? 16.969 -4.695 6.734 1 96.06 89 ASN B C 1
ATOM 3690 O O . ASN B 1 89 ? 16.438 -5.586 6.07 1 96.06 89 ASN B O 1
ATOM 3694 N N . LEU B 1 90 ? 18.047 -4.086 6.344 1 92.56 90 LEU B N 1
ATOM 3695 C CA . LEU B 1 90 ? 18.734 -4.523 5.129 1 92.56 90 LEU B CA 1
ATOM 3696 C C . LEU B 1 90 ? 19.328 -5.914 5.305 1 92.56 90 LEU B C 1
ATOM 3698 O O . LEU B 1 90 ? 19.203 -6.762 4.422 1 92.56 90 LEU B O 1
ATOM 3702 N N . ILE B 1 91 ? 19.922 -6.133 6.43 1 92.5 91 ILE B N 1
ATOM 3703 C CA . ILE B 1 91 ? 20.469 -7.445 6.742 1 92.5 91 ILE B CA 1
ATOM 3704 C C . ILE B 1 91 ? 19.328 -8.469 6.836 1 92.5 91 ILE B C 1
ATOM 3706 O O . ILE B 1 91 ? 19.438 -9.578 6.301 1 92.5 91 ILE B O 1
ATOM 3710 N N . LEU B 1 92 ? 18.281 -8.094 7.461 1 94.5 92 LEU B N 1
ATOM 3711 C CA . LEU B 1 92 ? 17.125 -8.969 7.566 1 94.5 92 LEU B CA 1
ATOM 3712 C C . LEU B 1 92 ? 16.609 -9.344 6.18 1 94.5 92 LEU B C 1
ATOM 3714 O O . LEU B 1 92 ? 16.172 -10.477 5.961 1 94.5 92 LEU B O 1
ATOM 3718 N N . THR B 1 93 ? 16.609 -8.414 5.324 1 92.62 93 THR B N 1
ATOM 3719 C CA . THR B 1 93 ? 16.156 -8.68 3.963 1 92.62 93 THR B CA 1
ATOM 3720 C C . THR B 1 93 ? 17.047 -9.727 3.299 1 92.62 93 THR B C 1
ATOM 3722 O O . THR B 1 93 ? 16.562 -10.617 2.598 1 92.62 93 THR B O 1
ATOM 3725 N N . THR B 1 94 ? 18.328 -9.648 3.51 1 90.25 94 THR B N 1
ATOM 3726 C CA . THR B 1 94 ? 19.234 -10.633 2.934 1 90.25 94 THR B CA 1
ATOM 3727 C C . THR B 1 94 ? 18.984 -12.016 3.537 1 90.25 94 THR B C 1
ATOM 3729 O O . THR B 1 94 ? 19.016 -13.023 2.828 1 90.25 94 THR B O 1
ATOM 3732 N N . VAL B 1 95 ? 18.734 -12.055 4.793 1 91.5 95 VAL B N 1
ATOM 3733 C CA . VAL B 1 95 ? 18.391 -13.312 5.449 1 91.5 95 VAL B CA 1
ATOM 3734 C C . VAL B 1 95 ? 17.094 -13.867 4.867 1 91.5 95 VAL B C 1
ATOM 3736 O O . VAL B 1 95 ? 17 -15.055 4.555 1 91.5 95 VAL B O 1
ATOM 3739 N N . MET B 1 96 ? 16.172 -12.984 4.699 1 92.5 96 MET B N 1
ATOM 3740 C CA . MET B 1 96 ? 14.859 -13.406 4.199 1 92.5 96 MET B CA 1
ATOM 3741 C C . MET B 1 96 ? 14.969 -13.93 2.771 1 92.5 96 MET B C 1
ATOM 3743 O O . MET B 1 96 ? 14.305 -14.906 2.41 1 92.5 96 MET B O 1
ATOM 3747 N N . ILE B 1 97 ? 15.727 -13.266 1.981 1 90.38 97 ILE B N 1
ATOM 3748 C CA . ILE B 1 97 ? 15.906 -13.727 0.608 1 90.38 97 ILE B CA 1
ATOM 3749 C C . ILE B 1 97 ? 16.484 -15.141 0.606 1 90.38 97 ILE B C 1
ATOM 3751 O O . ILE B 1 97 ? 16.094 -15.977 -0.202 1 90.38 97 ILE B O 1
ATOM 3755 N N . THR B 1 98 ? 17.422 -15.438 1.495 1 89.12 98 THR B N 1
ATOM 3756 C CA . THR B 1 98 ? 18.031 -16.766 1.593 1 89.12 98 THR B CA 1
ATOM 3757 C C . THR B 1 98 ? 17 -17.797 2.045 1 89.12 98 THR B C 1
ATOM 3759 O O . THR B 1 98 ? 16.969 -18.906 1.532 1 89.12 98 THR B O 1
ATOM 3762 N N . VAL B 1 99 ? 16.219 -17.391 2.973 1 90.06 99 VAL B N 1
ATOM 3763 C CA . VAL B 1 99 ? 15.188 -18.281 3.484 1 90.06 99 VAL B CA 1
ATOM 3764 C C . VAL B 1 99 ? 14.156 -18.562 2.396 1 90.06 99 VAL B C 1
ATOM 3766 O O . VAL B 1 99 ? 13.75 -19.703 2.189 1 90.06 99 VAL B O 1
ATOM 3769 N N . VAL B 1 100 ? 13.734 -17.562 1.667 1 91.81 100 VAL B N 1
ATOM 3770 C CA . VAL B 1 100 ? 12.695 -17.688 0.652 1 91.81 100 VAL B CA 1
ATOM 3771 C C . VAL B 1 100 ? 13.234 -18.453 -0.558 1 91.81 100 VAL B C 1
ATOM 3773 O O . VAL B 1 100 ? 12.508 -19.188 -1.212 1 91.81 100 VAL B O 1
ATOM 3776 N N . HIS B 1 101 ? 14.492 -18.297 -0.824 1 89.88 101 HIS B N 1
ATOM 3777 C CA . HIS B 1 101 ? 15.117 -19.016 -1.921 1 89.88 101 HIS B CA 1
ATOM 3778 C C . HIS B 1 101 ? 14.906 -20.531 -1.777 1 89.88 101 HIS B C 1
ATOM 3780 O O . HIS B 1 101 ? 14.688 -21.219 -2.77 1 89.88 101 HIS B O 1
ATOM 3786 N N . GLU B 1 102 ? 14.914 -21 -0.562 1 89.25 102 GLU B N 1
ATOM 3787 C CA . GLU B 1 102 ? 14.734 -22.422 -0.312 1 89.25 102 GLU B CA 1
ATOM 3788 C C . GLU B 1 102 ? 13.297 -22.844 -0.562 1 89.25 102 GLU B C 1
ATOM 3790 O O . GLU B 1 102 ? 13.016 -24.031 -0.746 1 89.25 102 GLU B O 1
ATOM 3795 N N . ARG B 1 103 ? 12.469 -21.922 -0.707 1 90.31 103 ARG B N 1
ATOM 3796 C CA . ARG B 1 103 ? 11.055 -22.234 -0.846 1 90.31 103 ARG B CA 1
ATOM 3797 C C . ARG B 1 103 ? 10.578 -22 -2.275 1 90.31 103 ARG B C 1
ATOM 3799 O O . ARG B 1 103 ? 9.461 -22.391 -2.635 1 90.31 103 ARG B O 1
ATOM 3806 N N . VAL B 1 104 ? 11.328 -21.375 -3.074 1 90.5 104 VAL B N 1
ATOM 3807 C CA . VAL B 1 104 ? 10.945 -21.109 -4.457 1 90.5 104 VAL B CA 1
ATOM 3808 C C . VAL B 1 104 ? 10.812 -22.422 -5.23 1 90.5 104 VAL B C 1
ATOM 3810 O O . VAL B 1 104 ? 11.727 -23.25 -5.215 1 90.5 104 VAL B O 1
ATOM 3813 N N . PRO B 1 105 ? 9.695 -22.594 -5.816 1 87.56 105 PRO B N 1
ATOM 3814 C CA . PRO B 1 105 ? 9.539 -23.828 -6.594 1 87.56 105 PRO B CA 1
ATOM 3815 C C . PRO B 1 105 ? 10.414 -23.844 -7.848 1 87.56 105 PRO B C 1
ATOM 3817 O O . PRO B 1 105 ? 10.711 -22.781 -8.414 1 87.56 105 PRO B O 1
ATOM 3820 N N . PRO B 1 106 ? 10.789 -25.094 -8.18 1 86.69 106 PRO B N 1
ATOM 3821 C CA . PRO B 1 106 ? 11.539 -25.203 -9.43 1 86.69 106 PRO B CA 1
ATOM 3822 C C . PRO B 1 106 ? 10.734 -24.703 -10.641 1 86.69 106 PRO B C 1
ATOM 3824 O O . PRO B 1 106 ? 9.523 -24.906 -10.695 1 86.69 106 PRO B O 1
ATOM 3827 N N . LYS B 1 107 ? 11.414 -24.109 -11.531 1 85.12 107 LYS B N 1
ATOM 3828 C CA . LYS B 1 107 ? 10.781 -23.484 -12.695 1 85.12 107 LYS B CA 1
ATOM 3829 C C . LYS B 1 107 ? 10.055 -24.531 -13.539 1 85.12 107 LYS B C 1
ATOM 3831 O O . LYS B 1 107 ? 9.125 -24.203 -14.281 1 85.12 107 LYS B O 1
ATOM 3836 N N . GLU B 1 108 ? 10.477 -25.766 -13.398 1 84.12 108 GLU B N 1
ATOM 3837 C CA . GLU B 1 108 ? 9.852 -26.859 -14.148 1 84.12 108 GLU B CA 1
ATOM 3838 C C . GLU B 1 108 ? 8.5 -27.234 -13.555 1 84.12 108 GLU B C 1
ATOM 3840 O O . GLU B 1 108 ? 7.582 -27.625 -14.281 1 84.12 108 GLU B O 1
ATOM 3845 N N . LEU B 1 109 ? 8.383 -27.062 -12.297 1 83.69 109 LEU B N 1
ATOM 3846 C CA . LEU B 1 109 ? 7.148 -27.422 -11.617 1 83.69 109 LEU B CA 1
ATOM 3847 C C . LEU B 1 109 ? 6.168 -26.25 -11.609 1 83.69 109 LEU B C 1
ATOM 3849 O O . LEU B 1 109 ? 4.961 -26.453 -11.742 1 83.69 109 LEU B O 1
ATOM 3853 N N . SER B 1 110 ? 6.754 -25.094 -11.461 1 85.94 110 SER B N 1
ATOM 3854 C CA . SER B 1 110 ? 5.938 -23.891 -11.461 1 85.94 110 SER B CA 1
ATOM 3855 C C . SER B 1 110 ? 6.492 -22.859 -12.438 1 85.94 110 SER B C 1
ATOM 3857 O O . SER B 1 110 ? 7.348 -22.047 -12.062 1 85.94 110 SER B O 1
ATOM 3859 N N . PRO B 1 111 ? 5.859 -22.859 -13.539 1 89.31 111 PRO B N 1
ATOM 3860 C CA . PRO B 1 111 ? 6.312 -21.891 -14.531 1 89.31 111 PRO B CA 1
ATOM 3861 C C . PRO B 1 111 ? 5.98 -20.453 -14.141 1 89.31 111 PRO B C 1
ATOM 3863 O O . PRO B 1 111 ? 5.234 -20.219 -13.188 1 89.31 111 PRO B O 1
ATOM 3866 N N . PRO B 1 112 ? 6.629 -19.516 -14.906 1 91.94 112 PRO B N 1
ATOM 3867 C CA . PRO B 1 112 ? 6.352 -18.109 -14.602 1 91.94 112 PRO B CA 1
ATOM 3868 C C . PRO B 1 112 ? 4.871 -17.766 -14.719 1 91.94 112 PRO B C 1
ATOM 3870 O O . PRO B 1 112 ? 4.172 -18.297 -15.594 1 91.94 112 PRO B O 1
ATOM 3873 N N . LEU B 1 113 ? 4.43 -16.922 -13.891 1 93.06 113 LEU B N 1
ATOM 3874 C CA . LEU B 1 113 ? 3.037 -16.484 -13.852 1 93.06 113 LEU B CA 1
ATOM 3875 C C . LEU B 1 113 ? 2.699 -15.633 -15.07 1 93.06 113 LEU B C 1
ATOM 3877 O O . LEU B 1 113 ? 3.568 -14.953 -15.617 1 93.06 113 LEU B O 1
ATOM 3881 N N . PRO B 1 114 ? 1.456 -15.773 -15.484 1 93.56 114 PRO B N 1
ATOM 3882 C CA . PRO B 1 114 ? 1.036 -14.891 -16.578 1 93.56 114 PRO B CA 1
ATOM 3883 C C . PRO B 1 114 ? 1.09 -13.414 -16.188 1 93.56 114 PRO B C 1
ATOM 3885 O O . PRO B 1 114 ? 0.545 -13.023 -15.156 1 93.56 114 PRO B O 1
ATOM 3888 N N . ASP B 1 115 ? 1.766 -12.633 -17.031 1 95.56 115 ASP B N 1
ATOM 3889 C CA . ASP B 1 115 ? 1.932 -11.195 -16.844 1 95.56 115 ASP B CA 1
ATOM 3890 C C . ASP B 1 115 ? 1.622 -10.43 -18.125 1 95.56 115 ASP B C 1
ATOM 3892 O O . ASP B 1 115 ? 2.098 -10.797 -19.203 1 95.56 115 ASP B O 1
ATOM 3896 N N . LYS B 1 116 ? 0.878 -9.367 -17.953 1 95.25 116 LYS B N 1
ATOM 3897 C CA . LYS B 1 116 ? 0.405 -8.633 -19.109 1 95.25 116 LYS B CA 1
ATOM 3898 C C . LYS B 1 116 ? 1.559 -7.922 -19.812 1 95.25 116 LYS B C 1
ATOM 3900 O O . LYS B 1 116 ? 1.588 -7.852 -21.047 1 95.25 116 LYS B O 1
ATOM 3905 N N . PHE B 1 117 ? 2.477 -7.414 -19.109 1 95.38 117 PHE B N 1
ATOM 3906 C CA . PHE B 1 117 ? 3.629 -6.754 -19.719 1 95.38 117 PHE B CA 1
ATOM 3907 C C . PHE B 1 117 ? 4.48 -7.754 -20.484 1 95.38 117 PHE B C 1
ATOM 3909 O O . PHE B 1 117 ? 4.969 -7.453 -21.578 1 95.38 117 PHE B O 1
ATOM 3916 N N . PHE B 1 118 ? 4.609 -8.914 -19.922 1 94.38 118 PHE B N 1
ATOM 3917 C CA . PHE B 1 118 ? 5.406 -9.961 -20.547 1 94.38 118 PHE B CA 1
ATOM 3918 C C . PHE B 1 118 ? 4.762 -10.422 -21.859 1 94.38 118 PHE B C 1
ATOM 3920 O O . PHE B 1 118 ? 5.449 -10.914 -22.75 1 94.38 118 PHE B O 1
ATOM 3927 N N . ASP B 1 119 ? 3.479 -10.266 -21.984 1 93.94 119 ASP B N 1
ATOM 3928 C CA . ASP B 1 119 ? 2.754 -10.664 -23.172 1 93.94 119 ASP B CA 1
ATOM 3929 C C . ASP B 1 119 ? 3.072 -9.742 -24.344 1 93.94 119 ASP B C 1
ATOM 3931 O O . ASP B 1 119 ? 3.064 -10.164 -25.5 1 93.94 119 ASP B O 1
ATOM 3935 N N . TYR B 1 120 ? 3.381 -8.539 -24.031 1 94.44 120 TYR B N 1
ATOM 3936 C CA . TYR B 1 120 ? 3.529 -7.551 -25.094 1 94.44 120 TYR B CA 1
ATOM 3937 C C . TYR B 1 120 ? 5 -7.301 -25.406 1 94.44 120 TYR B C 1
ATOM 3939 O O . TYR B 1 120 ? 5.348 -6.887 -26.516 1 94.44 120 TYR B O 1
ATOM 3947 N N . ILE B 1 121 ? 5.848 -7.527 -24.438 1 94.44 121 ILE B N 1
ATOM 3948 C CA . ILE B 1 121 ? 7.258 -7.191 -24.594 1 94.44 121 ILE B CA 1
ATOM 3949 C C . ILE B 1 121 ? 8.117 -8.414 -24.281 1 94.44 121 ILE B C 1
ATOM 3951 O O . ILE B 1 121 ? 8.039 -8.969 -23.188 1 94.44 121 ILE B O 1
ATOM 3955 N N . ASP B 1 122 ? 8.945 -8.703 -25.234 1 95 122 ASP B N 1
ATOM 3956 C CA . ASP B 1 122 ? 9.875 -9.812 -25.031 1 95 122 ASP B CA 1
ATOM 3957 C C . ASP B 1 122 ? 11.047 -9.383 -24.156 1 95 122 ASP B C 1
ATOM 3959 O O . ASP B 1 122 ? 11.391 -8.195 -24.109 1 95 122 ASP B O 1
ATOM 3963 N N . ARG B 1 123 ? 11.648 -10.359 -23.547 1 95.06 123 ARG B N 1
ATOM 3964 C CA . ARG B 1 123 ? 12.75 -10.102 -22.625 1 95.06 123 ARG B CA 1
ATOM 3965 C C . ARG B 1 123 ? 13.961 -9.547 -23.359 1 95.06 123 ARG B C 1
ATOM 3967 O O . ARG B 1 123 ? 14.305 -10.023 -24.453 1 95.06 123 ARG B O 1
ATOM 3974 N N . VAL B 1 124 ? 14.539 -8.539 -22.812 1 94.88 124 VAL B N 1
ATOM 3975 C CA . VAL B 1 124 ? 15.797 -7.977 -23.281 1 94.88 124 VAL B CA 1
ATOM 3976 C C . VAL B 1 124 ? 16.891 -8.211 -22.25 1 94.88 124 VAL B C 1
ATOM 3978 O O . VAL B 1 124 ? 16.828 -7.688 -21.125 1 94.88 124 VAL B O 1
ATOM 3981 N N . GLU B 1 125 ? 17.953 -8.875 -22.531 1 90.94 125 GLU B N 1
ATOM 3982 C CA . GLU B 1 125 ? 18.953 -9.375 -21.594 1 90.94 125 GLU B CA 1
ATOM 3983 C C . GLU B 1 125 ? 19.719 -8.227 -20.938 1 90.94 125 GLU B C 1
ATOM 3985 O O . GLU B 1 125 ? 20.016 -8.273 -19.75 1 90.94 125 GLU B O 1
ATOM 3990 N N . TRP B 1 126 ? 20.031 -7.176 -21.703 1 91.56 126 TRP B N 1
ATOM 3991 C CA . TRP B 1 126 ? 20.875 -6.109 -21.172 1 91.56 126 TRP B CA 1
ATOM 3992 C C . TRP B 1 126 ? 20.047 -5.098 -20.391 1 91.56 126 TRP B C 1
ATOM 3994 O O . TRP B 1 126 ? 20.609 -4.207 -19.734 1 91.56 126 TRP B O 1
ATOM 4004 N N . ALA B 1 127 ? 18.781 -5.238 -20.328 1 94.56 127 ALA B N 1
ATOM 4005 C CA . ALA B 1 127 ? 17.891 -4.238 -19.734 1 94.56 127 ALA B CA 1
ATOM 4006 C C . ALA B 1 127 ? 18.094 -4.152 -18.234 1 94.56 127 ALA B C 1
ATOM 4008 O O . ALA B 1 127 ? 18.109 -3.057 -17.656 1 94.56 127 ALA B O 1
ATOM 4009 N N . PHE B 1 128 ? 18.234 -5.266 -17.609 1 91.56 128 PHE B N 1
ATOM 4010 C CA . PHE B 1 128 ? 18.359 -5.254 -16.156 1 91.56 128 PHE B CA 1
ATOM 4011 C C . PHE B 1 128 ? 19.656 -4.598 -15.727 1 91.56 128 PHE B C 1
ATOM 4013 O O . PHE B 1 128 ? 19.703 -3.918 -14.695 1 91.56 128 PHE B O 1
ATOM 4020 N N . SER B 1 129 ? 20.734 -4.777 -16.5 1 92.31 129 SER B N 1
ATOM 4021 C CA . SER B 1 129 ? 22 -4.117 -16.203 1 92.31 129 SER B CA 1
ATOM 4022 C C . SER B 1 129 ? 21.859 -2.6 -16.266 1 92.31 129 SER B C 1
ATOM 4024 O O . SER B 1 129 ? 22.453 -1.882 -15.461 1 92.31 129 SER B O 1
ATOM 4026 N N . VAL B 1 130 ? 21.125 -2.102 -17.172 1 94.81 130 VAL B N 1
ATOM 4027 C CA . VAL B 1 130 ? 20.875 -0.669 -17.297 1 94.81 130 VAL B CA 1
ATOM 4028 C C . VAL B 1 130 ? 20.125 -0.169 -16.062 1 94.81 130 VAL B C 1
ATOM 4030 O O . VAL B 1 130 ? 20.422 0.915 -15.547 1 94.81 130 VAL B O 1
ATOM 4033 N N . SER B 1 131 ? 19.156 -0.964 -15.586 1 95.12 131 SER B N 1
ATOM 4034 C CA . SER B 1 131 ? 18.438 -0.588 -14.375 1 95.12 131 SER B CA 1
ATOM 4035 C C . SER B 1 131 ? 19.375 -0.471 -13.18 1 95.12 131 SER B C 1
ATOM 4037 O O . SER B 1 131 ? 19.312 0.503 -12.43 1 95.12 131 SER B O 1
ATOM 4039 N N . GLU B 1 132 ? 20.281 -1.388 -13.039 1 94.06 132 GLU B N 1
ATOM 4040 C CA . GLU B 1 132 ? 21.203 -1.389 -11.898 1 94.06 132 GLU B CA 1
ATOM 4041 C C . GLU B 1 132 ? 22.188 -0.231 -11.992 1 94.06 132 GLU B C 1
ATOM 4043 O O . GLU B 1 132 ? 22.5 0.41 -10.984 1 94.06 132 GLU B O 1
ATOM 4048 N N . ILE B 1 133 ? 22.656 0.018 -13.18 1 95.62 133 ILE B N 1
ATOM 4049 C CA . ILE B 1 133 ? 23.578 1.128 -13.383 1 95.62 133 ILE B CA 1
ATOM 4050 C C . ILE B 1 133 ? 22.875 2.447 -13.062 1 95.62 133 ILE B C 1
ATOM 4052 O O . ILE B 1 133 ? 23.438 3.295 -12.359 1 95.62 133 ILE B O 1
ATOM 4056 N N . ASN B 1 134 ? 21.672 2.559 -13.578 1 97.25 134 ASN B N 1
ATOM 4057 C CA . ASN B 1 134 ? 20.906 3.756 -13.258 1 97.25 134 ASN B CA 1
ATOM 4058 C C . ASN B 1 134 ? 20.703 3.9 -11.75 1 97.25 134 ASN B C 1
ATOM 4060 O O . ASN B 1 134 ? 20.781 5.008 -11.211 1 97.25 134 ASN B O 1
ATOM 4064 N N . GLY B 1 135 ? 20.469 2.77 -11.117 1 96.31 135 GLY B N 1
ATOM 4065 C CA . GLY B 1 135 ? 20.328 2.791 -9.672 1 96.31 135 GLY B CA 1
ATOM 4066 C C . GLY B 1 135 ? 21.578 3.244 -8.953 1 96.31 135 GLY B C 1
ATOM 4067 O O . GLY B 1 135 ? 21.516 4.066 -8.039 1 96.31 135 GLY B O 1
ATOM 4068 N N . ILE B 1 136 ? 22.703 2.785 -9.383 1 95.62 136 ILE B N 1
ATOM 4069 C CA . ILE B 1 136 ? 23.969 3.139 -8.773 1 95.62 136 ILE B CA 1
ATOM 4070 C C . ILE B 1 136 ? 24.266 4.625 -8.992 1 95.62 136 ILE B C 1
ATOM 4072 O O . ILE B 1 136 ? 24.703 5.32 -8.07 1 95.62 136 ILE B O 1
ATOM 4076 N N . ILE B 1 137 ? 23.969 5.086 -10.133 1 97.5 137 ILE B N 1
ATOM 4077 C CA . ILE B 1 137 ? 24.188 6.492 -10.453 1 97.5 137 ILE B CA 1
ATOM 4078 C C . ILE B 1 137 ? 23.297 7.367 -9.578 1 97.5 137 ILE B C 1
ATOM 4080 O O . ILE B 1 137 ? 23.766 8.352 -8.992 1 97.5 137 ILE B O 1
ATOM 4084 N N . LEU B 1 138 ? 22.062 6.996 -9.469 1 98.19 138 LEU B N 1
ATOM 4085 C CA . LEU B 1 138 ? 21.125 7.781 -8.672 1 98.19 138 LEU B CA 1
ATOM 4086 C C . LEU B 1 138 ? 21.531 7.785 -7.203 1 98.19 138 LEU B C 1
ATOM 4088 O O . LEU B 1 138 ? 21.484 8.828 -6.547 1 98.19 138 LEU B O 1
ATOM 4092 N N . VAL B 1 139 ? 21.922 6.613 -6.742 1 97.31 139 VAL B N 1
ATOM 4093 C CA . VAL B 1 139 ? 22.359 6.52 -5.355 1 97.31 139 VAL B CA 1
ATOM 4094 C C . VAL B 1 139 ? 23.609 7.363 -5.152 1 97.31 139 VAL B C 1
ATOM 4096 O O . VAL B 1 139 ? 23.75 8.062 -4.148 1 97.31 139 VAL B O 1
ATOM 4099 N N . GLY B 1 140 ? 24.531 7.301 -6.145 1 97.38 140 GLY B N 1
ATOM 4100 C CA . GLY B 1 140 ? 25.719 8.133 -6.086 1 97.38 140 GLY B CA 1
ATOM 4101 C C . GLY B 1 140 ? 25.422 9.617 -6.059 1 97.38 140 GLY B C 1
ATOM 4102 O O . GLY B 1 140 ? 25.969 10.359 -5.246 1 97.38 140 GLY B O 1
ATOM 4103 N N . LEU B 1 141 ? 24.578 10.031 -6.883 1 97.19 141 LEU B N 1
ATOM 4104 C CA . LEU B 1 141 ? 24.172 11.43 -6.926 1 97.19 141 LEU B CA 1
ATOM 4105 C C . LEU B 1 141 ? 23.516 11.844 -5.609 1 97.19 141 LEU B C 1
ATOM 4107 O O . LEU B 1 141 ? 23.781 12.93 -5.102 1 97.19 141 LEU B O 1
ATOM 4111 N N . TRP B 1 142 ? 22.688 10.992 -5.074 1 96.69 142 TRP B N 1
ATOM 4112 C CA . TRP B 1 142 ? 22.016 11.281 -3.812 1 96.69 142 TRP B CA 1
ATOM 4113 C C . TRP B 1 142 ? 23.016 11.422 -2.678 1 96.69 142 TRP B C 1
ATOM 4115 O O . TRP B 1 142 ? 22.922 12.344 -1.863 1 96.69 142 TRP B O 1
ATOM 4125 N N . ILE B 1 143 ? 24 10.508 -2.635 1 96.44 143 ILE B N 1
ATOM 4126 C CA . ILE B 1 143 ? 25 10.539 -1.571 1 96.44 143 ILE B CA 1
ATOM 4127 C C . ILE B 1 143 ? 25.797 11.844 -1.655 1 96.44 143 ILE B C 1
ATOM 4129 O O . ILE B 1 143 ? 26.047 12.492 -0.637 1 96.44 143 ILE B O 1
ATOM 4133 N N . ILE B 1 144 ? 26.172 12.258 -2.805 1 95.19 144 ILE B N 1
ATOM 4134 C CA . ILE B 1 144 ? 26.891 13.5 -3.004 1 95.19 144 ILE B CA 1
ATOM 4135 C C . ILE B 1 144 ? 26.031 14.688 -2.574 1 95.19 144 ILE B C 1
ATOM 4137 O O . ILE B 1 144 ? 26.484 15.562 -1.84 1 95.19 144 ILE B O 1
ATOM 4141 N N . GLN B 1 145 ? 24.797 14.688 -2.977 1 93.88 145 GLN B N 1
ATOM 4142 C CA . GLN B 1 145 ? 23.875 15.75 -2.6 1 93.88 145 GLN B CA 1
ATOM 4143 C C . GLN B 1 145 ? 23.672 15.789 -1.088 1 93.88 145 GLN B C 1
ATOM 4145 O O . GLN B 1 145 ? 23.656 16.859 -0.484 1 93.88 145 GLN B O 1
ATOM 4150 N N . TRP B 1 146 ? 23.484 14.641 -0.528 1 94 146 TRP B N 1
ATOM 4151 C CA . TRP B 1 146 ? 23.25 14.523 0.907 1 94 146 TRP B CA 1
ATOM 4152 C C . TRP B 1 146 ? 24.422 15.078 1.701 1 94 146 TRP B C 1
ATOM 4154 O O . TRP B 1 146 ? 24.234 15.766 2.709 1 94 146 TRP B O 1
ATOM 4164 N N . LEU B 1 147 ? 25.656 14.891 1.256 1 91.75 147 LEU B N 1
ATOM 4165 C CA . LEU B 1 147 ? 26.859 15.336 1.955 1 91.75 147 LEU B CA 1
ATOM 4166 C C . LEU B 1 147 ? 26.969 16.859 1.941 1 91.75 147 LEU B C 1
ATOM 4168 O O . LEU B 1 147 ? 27.547 17.453 2.85 1 91.75 147 LEU B O 1
ATOM 4172 N N . PHE B 1 148 ? 26.297 17.484 1.061 1 89.94 148 PHE B N 1
ATOM 4173 C CA . PHE B 1 148 ? 26.406 18.938 0.926 1 89.94 148 PHE B CA 1
ATOM 4174 C C . PHE B 1 148 ? 25.219 19.641 1.561 1 89.94 148 PHE B C 1
ATOM 4176 O O . PHE B 1 148 ? 25.172 20.875 1.609 1 89.94 148 PHE B O 1
ATOM 4183 N N . LEU B 1 149 ? 24.297 18.922 2.092 1 89.69 149 LEU B N 1
ATOM 4184 C CA . LEU B 1 149 ? 23.141 19.531 2.723 1 89.69 149 LEU B CA 1
ATOM 4185 C C . LEU B 1 149 ? 23.484 20.094 4.102 1 89.69 149 LEU B C 1
ATOM 4187 O O . LEU B 1 149 ? 24.266 19.484 4.84 1 89.69 149 LEU B O 1
ATOM 4191 N N . ARG B 1 150 ? 22.953 21.219 4.434 1 86.69 150 ARG B N 1
ATOM 4192 C CA . ARG B 1 150 ? 23.188 21.828 5.734 1 86.69 150 ARG B CA 1
ATOM 4193 C C . ARG B 1 150 ? 22.594 20.984 6.852 1 86.69 150 ARG B C 1
ATOM 4195 O O . ARG B 1 150 ? 23.25 20.719 7.859 1 86.69 150 ARG B O 1
ATOM 4202 N N . TYR B 1 151 ? 21.406 20.547 6.621 1 91.31 151 TYR B N 1
ATOM 4203 C CA . TYR B 1 151 ? 20.703 19.766 7.633 1 91.31 151 TYR B CA 1
ATOM 4204 C C . TYR B 1 151 ? 20.734 18.281 7.297 1 91.31 151 TYR B C 1
ATOM 4206 O O . TYR B 1 151 ? 19.703 17.609 7.32 1 91.31 151 TYR B O 1
ATOM 4214 N N . LYS B 1 152 ? 21.922 17.828 7.062 1 92.12 152 LYS B N 1
ATOM 4215 C CA . LYS B 1 152 ? 22.109 16.453 6.57 1 92.12 152 LYS B CA 1
ATOM 4216 C C . LYS B 1 152 ? 21.719 15.438 7.633 1 92.12 152 LYS B C 1
ATOM 4218 O O . LYS B 1 152 ? 21.266 14.336 7.305 1 92.12 152 LYS B O 1
ATOM 4223 N N . SER B 1 153 ? 21.797 15.805 8.883 1 93.44 153 SER B N 1
ATOM 4224 C CA . SER B 1 153 ? 21.438 14.859 9.938 1 93.44 153 SER B CA 1
ATOM 4225 C C . SER B 1 153 ? 19.938 14.555 9.906 1 93.44 153 SER B C 1
ATOM 4227 O O . SER B 1 153 ? 19.531 13.391 9.984 1 93.44 153 SER B O 1
ATOM 4229 N N . ILE B 1 154 ? 19.094 15.547 9.711 1 94.94 154 ILE B N 1
ATOM 4230 C CA . ILE B 1 154 ? 17.641 15.391 9.703 1 94.94 154 ILE B CA 1
ATOM 4231 C C . ILE B 1 154 ? 17.219 14.633 8.453 1 94.94 154 ILE B C 1
ATOM 4233 O O . ILE B 1 154 ? 16.422 13.688 8.531 1 94.94 154 ILE B O 1
ATOM 4237 N N . ILE B 1 155 ? 17.797 15.039 7.352 1 95.31 155 ILE B N 1
ATOM 4238 C CA . ILE B 1 155 ? 17.422 14.43 6.078 1 95.31 155 ILE B CA 1
ATOM 4239 C C . ILE B 1 155 ? 17.906 12.984 6.035 1 95.31 155 ILE B C 1
ATOM 4241 O O . ILE B 1 155 ? 17.219 12.102 5.527 1 95.31 155 ILE B O 1
ATOM 4245 N N . GLY B 1 156 ? 19.109 12.773 6.551 1 96.25 156 GLY B N 1
ATOM 4246 C CA . GLY B 1 156 ? 19.594 11.414 6.648 1 96.25 156 GLY B CA 1
ATOM 4247 C C . GLY B 1 156 ? 18.719 10.523 7.508 1 96.25 156 GLY B C 1
ATOM 4248 O O . GLY B 1 156 ? 18.469 9.367 7.156 1 96.25 156 GLY B O 1
ATOM 4249 N N . ARG B 1 157 ? 18.281 11.031 8.594 1 96.62 157 ARG B N 1
ATOM 4250 C CA . ARG B 1 157 ? 17.375 10.305 9.484 1 96.62 157 ARG B CA 1
ATOM 4251 C C . ARG B 1 157 ? 16.094 9.906 8.773 1 96.62 157 ARG B C 1
ATOM 4253 O O . ARG B 1 157 ? 15.633 8.766 8.891 1 96.62 157 ARG B O 1
ATOM 4260 N N . ARG B 1 158 ? 15.555 10.812 8.055 1 97.44 158 ARG B N 1
ATOM 4261 C CA . ARG B 1 158 ? 14.336 10.539 7.289 1 97.44 158 ARG B CA 1
ATOM 4262 C C . ARG B 1 158 ? 14.57 9.461 6.246 1 97.44 158 ARG B C 1
ATOM 4264 O O . ARG B 1 158 ? 13.758 8.539 6.098 1 97.44 158 ARG B O 1
ATOM 4271 N N . PHE B 1 159 ? 15.664 9.586 5.566 1 98.12 159 PHE B N 1
ATOM 4272 C CA . PHE B 1 159 ? 15.992 8.625 4.52 1 98.12 159 PHE B CA 1
ATOM 4273 C C . PHE B 1 159 ? 16.172 7.23 5.102 1 98.12 159 PHE B C 1
ATOM 4275 O O . PHE B 1 159 ? 15.602 6.262 4.594 1 98.12 159 PHE B O 1
ATOM 4282 N N . PHE B 1 160 ? 16.906 7.117 6.176 1 98.31 160 PHE B N 1
ATOM 4283 C CA . PHE B 1 160 ? 17.203 5.828 6.789 1 98.31 160 PHE B CA 1
ATOM 4284 C C . PHE B 1 160 ? 15.945 5.195 7.363 1 98.31 160 PHE B C 1
ATOM 4286 O O . PHE B 1 160 ? 15.742 3.986 7.25 1 98.31 160 PHE B O 1
ATOM 4293 N N . PHE B 1 161 ? 15.141 5.957 7.945 1 98.31 161 PHE B N 1
ATOM 4294 C CA . PHE B 1 161 ? 13.922 5.406 8.523 1 98.31 161 PHE B CA 1
ATOM 4295 C C . PHE B 1 161 ? 12.984 4.898 7.43 1 98.31 161 PHE B C 1
ATOM 4297 O O . PHE B 1 161 ? 12.422 3.809 7.551 1 98.31 161 PHE B O 1
ATOM 4304 N N . ILE B 1 162 ? 12.82 5.664 6.375 1 98.44 162 ILE B N 1
ATOM 4305 C CA . ILE B 1 162 ? 11.891 5.297 5.309 1 98.44 162 ILE B CA 1
ATOM 4306 C C . ILE B 1 162 ? 12.414 4.062 4.578 1 98.44 162 ILE B C 1
ATOM 4308 O O . ILE B 1 162 ? 11.656 3.111 4.344 1 98.44 162 ILE B O 1
ATOM 4312 N N . ILE B 1 163 ? 13.695 4.074 4.211 1 98.31 163 ILE B N 1
ATOM 4313 C CA . ILE B 1 163 ? 14.25 2.924 3.504 1 98.31 163 ILE B CA 1
ATOM 4314 C C . ILE B 1 163 ? 14.18 1.687 4.395 1 98.31 163 ILE B C 1
ATOM 4316 O O . ILE B 1 163 ? 13.867 0.59 3.924 1 98.31 163 ILE B O 1
ATOM 4320 N N . GLY B 1 164 ? 14.484 1.855 5.707 1 98.12 164 GLY B N 1
ATOM 4321 C CA . GLY B 1 164 ? 14.367 0.743 6.637 1 98.12 164 GLY B CA 1
ATOM 4322 C C . GLY B 1 164 ? 12.961 0.188 6.73 1 98.12 164 GLY B C 1
ATOM 4323 O O . GLY B 1 164 ? 12.766 -1.029 6.762 1 98.12 164 GLY B O 1
ATOM 4324 N N . THR B 1 165 ? 11.969 1.022 6.809 1 98.38 165 THR B N 1
ATOM 4325 C CA . THR B 1 165 ? 10.57 0.605 6.914 1 98.38 165 THR B CA 1
ATOM 4326 C C . THR B 1 165 ? 10.117 -0.092 5.633 1 98.38 165 THR B C 1
ATOM 4328 O O . THR B 1 165 ? 9.398 -1.091 5.684 1 98.38 165 THR B O 1
ATOM 4331 N N . LEU B 1 166 ? 10.531 0.451 4.492 1 98.25 166 LEU B N 1
ATOM 4332 C CA . LEU B 1 166 ? 10.18 -0.156 3.211 1 98.25 166 LEU B CA 1
ATOM 4333 C C . LEU B 1 166 ? 10.75 -1.563 3.1 1 98.25 166 LEU B C 1
ATOM 4335 O O . LEU B 1 166 ? 10.07 -2.484 2.648 1 98.25 166 LEU B O 1
ATOM 4339 N N . TYR B 1 167 ? 11.953 -1.771 3.549 1 97.06 167 TYR B N 1
ATOM 4340 C CA . TYR B 1 167 ? 12.562 -3.09 3.467 1 97.06 167 TYR B CA 1
ATOM 4341 C C . TYR B 1 167 ? 11.984 -4.031 4.512 1 97.06 167 TYR B C 1
ATOM 4343 O O . TYR B 1 167 ? 11.922 -5.246 4.297 1 97.06 167 TYR B O 1
ATOM 4351 N N . LEU B 1 168 ? 11.562 -3.492 5.617 1 97.69 168 LEU B N 1
ATOM 4352 C CA . LEU B 1 168 ? 10.828 -4.316 6.57 1 97.69 168 LEU B CA 1
ATOM 4353 C C . LEU B 1 168 ? 9.547 -4.852 5.941 1 97.69 168 LEU B C 1
ATOM 4355 O O . LEU B 1 168 ? 9.242 -6.043 6.066 1 97.69 168 LEU B O 1
ATOM 4359 N N . TYR B 1 169 ? 8.812 -3.928 5.312 1 97.69 169 TYR B N 1
ATOM 4360 C CA . TYR B 1 169 ? 7.594 -4.344 4.629 1 97.69 169 TYR B CA 1
ATOM 4361 C C . TYR B 1 169 ? 7.898 -5.391 3.564 1 97.69 169 TYR B C 1
ATOM 4363 O O . TYR B 1 169 ? 7.133 -6.34 3.383 1 97.69 169 TYR B O 1
ATOM 4371 N N . ARG B 1 170 ? 8.922 -5.219 2.881 1 96.25 170 ARG B N 1
ATOM 4372 C CA . ARG B 1 170 ? 9.344 -6.164 1.854 1 96.25 170 ARG B CA 1
ATOM 4373 C C . ARG B 1 170 ? 9.617 -7.539 2.455 1 96.25 170 ARG B C 1
ATOM 4375 O O . ARG B 1 170 ? 9.242 -8.562 1.88 1 96.25 170 ARG B O 1
ATOM 4382 N N . CYS B 1 171 ? 10.281 -7.586 3.617 1 95.62 171 CYS B N 1
ATOM 4383 C CA . CYS B 1 171 ? 10.562 -8.844 4.305 1 95.62 171 CYS B CA 1
ATOM 4384 C C . CYS B 1 171 ? 9.273 -9.594 4.621 1 95.62 171 CYS B C 1
ATOM 4386 O O . CYS B 1 171 ? 9.195 -10.805 4.434 1 95.62 171 CYS B O 1
ATOM 4388 N N . ILE B 1 172 ? 8.312 -8.875 4.941 1 96.25 172 ILE B N 1
ATOM 4389 C CA . ILE B 1 172 ? 7.039 -9.484 5.324 1 96.25 172 ILE B CA 1
ATOM 4390 C C . ILE B 1 172 ? 6.355 -10.062 4.09 1 96.25 172 ILE B C 1
ATOM 4392 O O . ILE B 1 172 ? 5.934 -11.219 4.09 1 96.25 172 ILE B O 1
ATOM 4396 N N . THR B 1 173 ? 6.281 -9.336 3.062 1 95.88 173 THR B N 1
ATOM 4397 C CA . THR B 1 173 ? 5.551 -9.766 1.88 1 95.88 173 THR B CA 1
ATOM 4398 C C . THR B 1 173 ? 6.262 -10.938 1.2 1 95.88 173 THR B C 1
ATOM 4400 O O . THR B 1 173 ? 5.613 -11.852 0.686 1 95.88 173 THR B O 1
ATOM 4403 N N . MET B 1 174 ? 7.57 -10.898 1.211 1 94.81 174 MET B N 1
ATOM 4404 C CA . MET B 1 174 ? 8.32 -11.992 0.601 1 94.81 174 MET B CA 1
ATOM 4405 C C . MET B 1 174 ? 8.172 -13.273 1.411 1 94.81 174 MET B C 1
ATOM 4407 O O . MET B 1 174 ? 8.117 -14.367 0.847 1 94.81 174 MET B O 1
ATOM 4411 N N . TYR B 1 175 ? 8.062 -13.109 2.67 1 94.56 175 TYR B N 1
ATOM 4412 C CA . TYR B 1 175 ? 8.07 -14.258 3.564 1 94.56 175 TYR B CA 1
ATOM 4413 C C . TYR B 1 175 ? 6.723 -14.977 3.551 1 94.56 175 TYR B C 1
ATOM 4415 O O . TYR B 1 175 ? 6.664 -16.203 3.576 1 94.56 175 TYR B O 1
ATOM 4423 N N . VAL B 1 176 ? 5.691 -14.234 3.465 1 95.75 176 VAL B N 1
ATOM 4424 C CA . VAL B 1 176 ? 4.375 -14.82 3.68 1 95.75 176 VAL B CA 1
ATOM 4425 C C . VAL B 1 176 ? 3.961 -15.625 2.449 1 95.75 176 VAL B C 1
ATOM 4427 O O . VAL B 1 176 ? 3.375 -16.703 2.572 1 95.75 176 VAL B O 1
ATOM 4430 N N . THR B 1 177 ? 4.18 -15.125 1.268 1 95.31 177 THR B N 1
ATOM 4431 C CA . THR B 1 177 ? 3.865 -15.836 0.03 1 95.31 177 THR B CA 1
ATOM 4432 C C . THR B 1 177 ? 5.031 -15.75 -0.95 1 95.31 177 THR B C 1
ATOM 4434 O O . THR B 1 177 ? 5.484 -14.656 -1.296 1 95.31 177 THR B O 1
ATOM 4437 N N . THR B 1 178 ? 5.48 -16.875 -1.412 1 93.62 178 THR B N 1
ATOM 4438 C CA . THR B 1 178 ? 6.621 -16.938 -2.322 1 93.62 178 THR B CA 1
ATOM 4439 C C . THR B 1 178 ? 6.152 -17.078 -3.768 1 93.62 178 THR B C 1
ATOM 4441 O O . THR B 1 178 ? 5.422 -18.016 -4.098 1 93.62 178 THR B O 1
ATOM 4444 N N . LEU B 1 179 ? 6.547 -16.188 -4.625 1 92.69 179 LEU B N 1
ATOM 4445 C CA . LEU B 1 179 ? 6.227 -16.234 -6.047 1 92.69 179 LEU B CA 1
ATOM 4446 C C . LEU B 1 179 ? 7.328 -16.953 -6.828 1 92.69 179 LEU B C 1
ATOM 4448 O O . LEU B 1 179 ? 8.5 -16.906 -6.441 1 92.69 179 LEU B O 1
ATOM 4452 N N . PRO B 1 180 ? 6.918 -17.625 -7.887 1 92.94 180 PRO B N 1
ATOM 4453 C CA . PRO B 1 180 ? 7.953 -18.219 -8.734 1 92.94 180 PRO B CA 1
ATOM 4454 C C . PRO B 1 180 ? 8.758 -17.188 -9.508 1 92.94 180 PRO B C 1
ATOM 4456 O O . PRO B 1 180 ? 8.43 -15.992 -9.484 1 92.94 180 PRO B O 1
ATOM 4459 N N . VAL B 1 181 ? 9.789 -17.625 -10.117 1 91.88 181 VAL B N 1
ATOM 4460 C CA . VAL B 1 181 ? 10.656 -16.734 -10.867 1 91.88 181 VAL B CA 1
ATOM 4461 C C . VAL B 1 181 ? 9.914 -16.219 -12.102 1 91.88 181 VAL B C 1
ATOM 4463 O O . VAL B 1 181 ? 9.148 -16.953 -12.727 1 91.88 181 VAL B O 1
ATOM 4466 N N . PRO B 1 182 ? 10.062 -15.023 -12.523 1 91.88 182 PRO B N 1
ATOM 4467 C CA . PRO B 1 182 ? 9.312 -14.398 -13.617 1 91.88 182 PRO B CA 1
ATOM 4468 C C . PRO B 1 182 ? 9.805 -14.844 -14.992 1 91.88 182 PRO B C 1
ATOM 4470 O O . PRO B 1 182 ? 9.195 -14.492 -16.016 1 91.88 182 PRO B O 1
ATOM 4473 N N . GLY B 1 183 ? 10.805 -15.609 -15.078 1 89.31 183 GLY B N 1
ATOM 4474 C CA . GLY B 1 183 ? 11.305 -16.062 -16.375 1 89.31 183 GLY B CA 1
ATOM 4475 C C . GLY B 1 183 ? 12.055 -17.375 -16.297 1 89.31 183 GLY B C 1
ATOM 4476 O O . GLY B 1 183 ? 12.641 -17.703 -15.266 1 89.31 183 GLY B O 1
ATOM 4477 N N . MET B 1 184 ? 12.094 -17.969 -17.469 1 87.12 184 MET B N 1
ATOM 4478 C CA . MET B 1 184 ? 12.789 -19.25 -17.547 1 87.12 184 MET B CA 1
ATOM 4479 C C . MET B 1 184 ? 14.305 -19.047 -17.609 1 87.12 184 MET B C 1
ATOM 4481 O O . MET B 1 184 ? 15.062 -20 -17.391 1 87.12 184 MET B O 1
ATOM 4485 N N . HIS B 1 185 ? 14.742 -17.844 -17.844 1 84.25 185 HIS B N 1
ATOM 4486 C CA . HIS B 1 185 ? 16.156 -17.547 -17.984 1 84.25 185 HIS B CA 1
ATOM 4487 C C . HIS B 1 185 ? 16.859 -17.5 -16.641 1 84.25 185 HIS B C 1
ATOM 4489 O O . HIS B 1 185 ? 18.094 -17.5 -16.562 1 84.25 185 HIS B O 1
ATOM 4495 N N . PHE B 1 186 ? 16.109 -17.516 -15.562 1 84.62 186 PHE B N 1
ATOM 4496 C CA . PHE B 1 186 ? 16.703 -17.422 -14.227 1 84.62 186 PHE B CA 1
ATOM 4497 C C . PHE B 1 186 ? 17.516 -18.672 -13.906 1 84.62 186 PHE B C 1
ATOM 4499 O O . PHE B 1 186 ? 17.141 -19.781 -14.266 1 84.62 186 PHE B O 1
ATOM 4506 N N . GLN B 1 187 ? 18.734 -18.375 -13.445 1 81.5 187 GLN B N 1
ATOM 4507 C CA . GLN B 1 187 ? 19.562 -19.453 -12.914 1 81.5 187 GLN B CA 1
ATOM 4508 C C . GLN B 1 187 ? 19.688 -19.344 -11.398 1 81.5 187 GLN B C 1
ATOM 4510 O O . GLN B 1 187 ? 20.453 -18.516 -10.883 1 81.5 187 GLN B O 1
ATOM 4515 N N . CYS B 1 188 ? 18.906 -20.125 -10.75 1 82 188 CYS B N 1
ATOM 4516 C CA . CYS B 1 188 ? 18.859 -20.062 -9.289 1 82 188 CYS B CA 1
ATOM 4517 C C . CYS B 1 188 ? 19.953 -20.953 -8.68 1 82 188 CYS B C 1
ATOM 4519 O O . CYS B 1 188 ? 20.234 -22.031 -9.188 1 82 188 CYS B O 1
ATOM 4521 N N . ALA B 1 189 ? 20.516 -20.484 -7.641 1 81.94 189 ALA B N 1
ATOM 4522 C CA . ALA B 1 189 ? 21.516 -21.25 -6.914 1 81.94 189 ALA B CA 1
ATOM 4523 C C . ALA B 1 189 ? 20.922 -22.531 -6.34 1 81.94 189 ALA B C 1
ATOM 4525 O O . ALA B 1 189 ? 19.719 -22.594 -6.062 1 81.94 189 ALA B O 1
ATOM 4526 N N . PRO B 1 190 ? 21.781 -23.5 -6.273 1 84 190 PRO B N 1
ATOM 4527 C CA . PRO B 1 190 ? 21.281 -24.75 -5.699 1 84 190 PRO B CA 1
ATOM 4528 C C . PRO B 1 190 ? 20.766 -24.578 -4.27 1 84 190 PRO B C 1
ATOM 4530 O O . PRO B 1 190 ? 21.266 -23.703 -3.535 1 84 190 PRO B O 1
ATOM 4533 N N . LYS B 1 191 ? 19.812 -25.391 -3.92 1 86.75 191 LYS B N 1
ATOM 4534 C CA . LYS B 1 191 ? 19.234 -25.344 -2.576 1 86.75 191 LYS B CA 1
ATOM 4535 C C . LYS B 1 191 ? 20.203 -25.938 -1.553 1 86.75 191 LYS B C 1
ATOM 4537 O O . LYS B 1 191 ? 20.984 -26.828 -1.877 1 86.75 191 LYS B O 1
ATOM 4542 N N . LEU B 1 192 ? 20.219 -25.422 -0.395 1 84.75 192 LEU B N 1
ATOM 4543 C CA . LEU B 1 192 ? 21.172 -25.828 0.63 1 84.75 192 LEU B CA 1
ATOM 4544 C C . LEU B 1 192 ? 20.531 -26.828 1.604 1 84.75 192 LEU B C 1
ATOM 4546 O O . LEU B 1 192 ? 21.234 -27.516 2.338 1 84.75 192 LEU B O 1
ATOM 4550 N N . ASN B 1 193 ? 19.359 -27.156 1.456 1 80.06 193 ASN B N 1
ATOM 4551 C CA . ASN B 1 193 ? 18.625 -28.172 2.221 1 80.06 193 ASN B CA 1
ATOM 4552 C C . ASN B 1 193 ? 19.031 -28.156 3.689 1 80.06 193 ASN B C 1
ATOM 4554 O O . ASN B 1 193 ? 19.359 -29.203 4.254 1 80.06 193 ASN B O 1
ATOM 4558 N N . GLY B 1 194 ? 19.156 -27.031 4.402 1 76.44 194 GLY B N 1
ATOM 4559 C CA . GLY B 1 194 ? 19.312 -26.969 5.848 1 76.44 194 GLY B CA 1
ATOM 4560 C C . GLY B 1 194 ? 20.734 -26.703 6.277 1 76.44 194 GLY B C 1
ATOM 4561 O O . GLY B 1 194 ? 21.047 -26.703 7.473 1 76.44 194 GLY B O 1
ATOM 4562 N N . ASP B 1 195 ? 21.672 -26.562 5.414 1 86 195 ASP B N 1
ATOM 4563 C CA . ASP B 1 195 ? 23.031 -26.203 5.77 1 86 195 ASP B CA 1
ATOM 4564 C C . ASP B 1 195 ? 23.109 -24.75 6.258 1 86 195 ASP B C 1
ATOM 4566 O O . ASP B 1 195 ? 23.156 -23.828 5.449 1 86 195 ASP B O 1
ATOM 4570 N N . SER B 1 196 ? 23.266 -24.609 7.539 1 85.94 196 SER B N 1
ATOM 4571 C CA . SER B 1 196 ? 23.219 -23.281 8.141 1 85.94 196 SER B CA 1
ATOM 4572 C C . SER B 1 196 ? 24.484 -22.5 7.836 1 85.94 196 SER B C 1
ATOM 4574 O O . SER B 1 196 ? 24.438 -21.266 7.672 1 85.94 196 SER B O 1
ATOM 4576 N N . GLN B 1 197 ? 25.609 -23.109 7.828 1 85.81 197 GLN B N 1
ATOM 4577 C CA . GLN B 1 197 ? 26.859 -22.422 7.539 1 85.81 197 GLN B CA 1
ATOM 4578 C C . GLN B 1 197 ? 26.875 -21.875 6.117 1 85.81 197 GLN B C 1
ATOM 4580 O O . GLN B 1 197 ? 27.312 -20.75 5.879 1 85.81 197 GLN B O 1
ATOM 4585 N N . ALA B 1 198 ? 26.406 -22.656 5.254 1 86.06 198 ALA B N 1
ATOM 4586 C CA . ALA B 1 198 ? 26.344 -22.203 3.861 1 86.06 198 ALA B CA 1
ATOM 4587 C C . ALA B 1 198 ? 25.359 -21.047 3.697 1 86.06 198 ALA B C 1
ATOM 4589 O O . ALA B 1 198 ? 25.594 -20.156 2.889 1 86.06 198 ALA B O 1
ATOM 4590 N N . LYS B 1 199 ? 24.391 -21.156 4.441 1 86.25 199 LYS B N 1
ATOM 4591 C CA . LYS B 1 199 ? 23.406 -20.078 4.383 1 86.25 199 LYS B CA 1
ATOM 4592 C C . LYS B 1 199 ? 24.016 -18.75 4.844 1 86.25 199 LYS B C 1
ATOM 4594 O O . LYS B 1 199 ? 23.766 -17.703 4.254 1 86.25 199 LYS B O 1
ATOM 4599 N N . VAL B 1 200 ? 24.812 -18.875 5.875 1 86.94 200 VAL B N 1
ATOM 4600 C CA . VAL B 1 200 ? 25.453 -17.672 6.402 1 86.94 200 VAL B CA 1
ATOM 4601 C C . VAL B 1 200 ? 26.438 -17.109 5.371 1 86.94 200 VAL B C 1
ATOM 4603 O O . VAL B 1 200 ? 26.531 -15.891 5.203 1 86.94 200 VAL B O 1
ATOM 4606 N N . GLN B 1 201 ? 27.125 -17.875 4.68 1 84.38 201 GLN B N 1
ATOM 4607 C CA . GLN B 1 201 ? 28.062 -17.422 3.646 1 84.38 201 GLN B CA 1
ATOM 4608 C C . GLN B 1 201 ? 27.312 -16.734 2.508 1 84.38 201 GLN B C 1
ATOM 4610 O O . GLN B 1 201 ? 27.797 -15.734 1.963 1 84.38 201 GLN B O 1
ATOM 4615 N N . ARG B 1 202 ? 26.266 -17.219 2.188 1 82 202 ARG B N 1
ATOM 4616 C CA . ARG B 1 202 ? 25.453 -16.609 1.145 1 82 202 ARG B CA 1
ATOM 4617 C C . ARG B 1 202 ? 24.984 -15.219 1.561 1 82 202 ARG B C 1
ATOM 4619 O O . ARG B 1 202 ? 24.969 -14.297 0.749 1 82 202 ARG B O 1
ATOM 4626 N N . ILE B 1 203 ? 24.625 -15.164 2.773 1 84.69 203 ILE B N 1
ATOM 4627 C CA . ILE B 1 203 ? 24.156 -13.891 3.32 1 84.69 203 ILE B CA 1
ATOM 4628 C C . ILE B 1 203 ? 25.281 -12.859 3.266 1 84.69 203 ILE B C 1
ATOM 4630 O O . ILE B 1 203 ? 25.078 -11.727 2.828 1 84.69 203 ILE B O 1
ATOM 4634 N N . LEU B 1 204 ? 26.422 -13.266 3.666 1 84.62 204 LEU B N 1
ATOM 4635 C CA . LEU B 1 204 ? 27.562 -12.367 3.666 1 84.62 204 LEU B CA 1
ATOM 4636 C C . LEU B 1 204 ? 27.938 -11.961 2.244 1 84.62 204 LEU B C 1
ATOM 4638 O O . LEU B 1 204 ? 28.312 -10.812 2 1 84.62 204 LEU B O 1
ATOM 4642 N N . ARG B 1 205 ? 27.812 -12.836 1.325 1 82.5 205 ARG B N 1
ATOM 4643 C CA . ARG B 1 205 ? 28.078 -12.531 -0.077 1 82.5 205 ARG B CA 1
ATOM 4644 C C . ARG B 1 205 ? 27.062 -11.523 -0.619 1 82.5 205 ARG B C 1
ATOM 4646 O O . ARG B 1 205 ? 27.422 -10.602 -1.352 1 82.5 205 ARG B O 1
ATOM 4653 N N . LEU B 1 206 ? 25.891 -11.734 -0.284 1 81.5 206 LEU B N 1
ATOM 4654 C CA . LEU B 1 206 ? 24.844 -10.82 -0.732 1 81.5 206 LEU B CA 1
ATOM 4655 C C . LEU B 1 206 ? 25.062 -9.422 -0.17 1 81.5 206 LEU B C 1
ATOM 4657 O O . LEU B 1 206 ? 24.891 -8.43 -0.881 1 81.5 206 LEU B O 1
ATOM 4661 N N . ILE B 1 207 ? 25.422 -9.391 1.014 1 82 207 ILE B N 1
ATOM 4662 C CA . ILE B 1 207 ? 25.656 -8.102 1.663 1 82 207 ILE B CA 1
ATOM 4663 C C . ILE B 1 207 ? 26.844 -7.41 1.016 1 82 207 ILE B C 1
ATOM 4665 O O . ILE B 1 207 ? 26.797 -6.219 0.71 1 82 207 ILE B O 1
ATOM 4669 N N . SER B 1 208 ? 27.875 -8.125 0.758 1 80.75 208 SER B N 1
ATOM 4670 C CA . SER B 1 208 ? 29.094 -7.555 0.2 1 80.75 208 SER B CA 1
ATOM 4671 C C . SER B 1 208 ? 28.875 -7.078 -1.232 1 80.75 208 SER B C 1
ATOM 4673 O O . SER B 1 208 ? 29.5 -6.102 -1.668 1 80.75 208 SER B O 1
ATOM 4675 N N . GLY B 1 209 ? 28.031 -7.656 -1.895 1 78 209 GLY B N 1
ATOM 4676 C CA . GLY B 1 209 ? 27.75 -7.277 -3.271 1 78 209 GLY B CA 1
ATOM 4677 C C . GLY B 1 209 ? 26.625 -6.277 -3.404 1 78 209 GLY B C 1
ATOM 4678 O O . GLY B 1 209 ? 26.297 -5.836 -4.508 1 78 209 GLY B O 1
ATOM 4679 N N . GLY B 1 210 ? 26 -5.945 -2.395 1 73.56 210 GLY B N 1
ATOM 4680 C CA . GLY B 1 210 ? 24.922 -4.98 -2.432 1 73.56 210 GLY B CA 1
ATOM 4681 C C . GLY B 1 210 ? 23.641 -5.547 -3.002 1 73.56 210 GLY B C 1
ATOM 4682 O O . GLY B 1 210 ? 22.766 -4.797 -3.438 1 73.56 210 GLY B O 1
ATOM 4683 N N . GLY B 1 211 ? 23.594 -6.871 -3.102 1 70.06 211 GLY B N 1
ATOM 4684 C CA . GLY B 1 211 ? 22.406 -7.504 -3.67 1 70.06 211 GLY B CA 1
ATOM 4685 C C . GLY B 1 211 ? 22.234 -7.211 -5.148 1 70.06 211 GLY B C 1
ATOM 4686 O O . GLY B 1 211 ? 21.109 -7.223 -5.652 1 70.06 211 GLY B O 1
ATOM 4687 N N . LEU B 1 212 ? 23.25 -6.82 -5.812 1 77.12 212 LEU B N 1
ATOM 4688 C CA . LEU B 1 212 ? 23.203 -6.434 -7.215 1 77.12 212 LEU B CA 1
ATOM 4689 C C . LEU B 1 212 ? 23.625 -7.59 -8.117 1 77.12 212 LEU B C 1
ATOM 4691 O O . LEU B 1 212 ? 24.5 -8.383 -7.742 1 77.12 212 LEU B O 1
ATOM 4695 N N . SER B 1 213 ? 23.016 -7.746 -9.211 1 73.44 213 SER B N 1
ATOM 4696 C CA . SER B 1 213 ? 23.359 -8.797 -10.164 1 73.44 213 SER B CA 1
ATOM 4697 C C . SER B 1 213 ? 24.688 -8.516 -10.844 1 73.44 213 SER B C 1
ATOM 4699 O O . SER B 1 213 ? 25.438 -9.438 -11.156 1 73.44 213 SER B O 1
ATOM 4701 N N . ILE B 1 214 ? 25 -7.324 -10.969 1 71.38 214 ILE B N 1
ATOM 4702 C CA . ILE B 1 214 ? 26.219 -6.949 -11.68 1 71.38 214 ILE B CA 1
ATOM 4703 C C . ILE B 1 214 ? 27.438 -7.375 -10.867 1 71.38 214 ILE B C 1
ATOM 4705 O O . ILE B 1 214 ? 28.484 -7.711 -11.438 1 71.38 214 ILE B O 1
ATOM 4709 N N . THR B 1 215 ? 27.266 -7.449 -9.625 1 71.88 215 THR B N 1
ATOM 4710 C CA . THR B 1 215 ? 28.375 -7.871 -8.789 1 71.88 215 THR B CA 1
ATOM 4711 C C . THR B 1 215 ? 28.453 -9.391 -8.711 1 71.88 215 THR B C 1
ATOM 4713 O O . THR B 1 215 ? 29.406 -9.953 -8.18 1 71.88 215 THR B O 1
ATOM 4716 N N . GLY B 1 216 ? 27.453 -10.094 -9.32 1 69.69 216 GLY B N 1
ATOM 4717 C CA . GLY B 1 216 ? 27.406 -11.547 -9.305 1 69.69 216 GLY B CA 1
ATOM 4718 C C . GLY B 1 216 ? 26.875 -12.109 -7.996 1 69.69 216 GLY B C 1
ATOM 4719 O O . GLY B 1 216 ? 26.891 -13.328 -7.793 1 69.69 216 GLY B O 1
ATOM 4720 N N . SER B 1 217 ? 26.5 -11.219 -7.203 1 64.81 217 SER B N 1
ATOM 4721 C CA . SER B 1 217 ? 26.125 -11.68 -5.871 1 64.81 217 SER B CA 1
ATOM 4722 C C . SER B 1 217 ? 24.656 -12.102 -5.824 1 64.81 217 SER B C 1
ATOM 4724 O O . SER B 1 217 ? 24.25 -12.828 -4.914 1 64.81 217 SER B O 1
ATOM 4726 N N . HIS B 1 218 ? 23.969 -11.594 -6.77 1 63.47 218 HIS B N 1
ATOM 4727 C CA . HIS B 1 218 ? 22.547 -11.898 -6.715 1 63.47 218 HIS B CA 1
ATOM 4728 C C . HIS B 1 218 ? 22.234 -13.195 -7.457 1 63.47 218 HIS B C 1
ATOM 4730 O O . HIS B 1 218 ? 21.828 -13.164 -8.617 1 63.47 218 HIS B O 1
ATOM 4736 N N . ILE B 1 219 ? 22.547 -14.312 -6.793 1 67.19 219 ILE B N 1
ATOM 4737 C CA . ILE B 1 219 ? 22.328 -15.617 -7.391 1 67.19 219 ILE B CA 1
ATOM 4738 C C . ILE B 1 219 ? 21.094 -16.266 -6.781 1 67.19 219 ILE B C 1
ATOM 4740 O O . ILE B 1 219 ? 20.688 -17.359 -7.188 1 67.19 219 ILE B O 1
ATOM 4744 N N . LEU B 1 220 ? 20.5 -15.484 -5.93 1 77.88 220 LEU B N 1
ATOM 4745 C CA . LEU B 1 220 ? 19.344 -16.062 -5.254 1 77.88 220 LEU B CA 1
ATOM 4746 C C . LEU B 1 220 ? 18.047 -15.625 -5.938 1 77.88 220 LEU B C 1
ATOM 4748 O O . LEU B 1 220 ? 17.984 -14.547 -6.527 1 77.88 220 LEU B O 1
ATOM 4752 N N . CYS B 1 221 ? 17.203 -16.609 -5.895 1 80.5 221 CYS B N 1
ATOM 4753 C CA . CYS B 1 221 ? 15.898 -16.359 -6.492 1 80.5 221 CYS B CA 1
ATOM 4754 C C . CYS B 1 221 ? 14.82 -16.266 -5.422 1 80.5 221 CYS B C 1
ATOM 4756 O O . CYS B 1 221 ? 14.953 -16.844 -4.348 1 80.5 221 CYS B O 1
ATOM 4758 N N . GLY B 1 222 ? 13.859 -15.359 -5.562 1 83.62 222 GLY B N 1
ATOM 4759 C CA . GLY B 1 222 ? 12.742 -15.305 -4.641 1 83.62 222 GLY B CA 1
ATOM 4760 C C . GLY B 1 222 ? 12.469 -13.914 -4.105 1 83.62 222 GLY B C 1
ATOM 4761 O O . GLY B 1 222 ? 11.562 -13.719 -3.293 1 83.62 222 GLY B O 1
ATOM 4762 N N . ASP B 1 223 ? 13.219 -13.039 -4.594 1 84.12 223 ASP B N 1
ATOM 4763 C CA . ASP B 1 223 ? 13.055 -11.688 -4.074 1 84.12 223 ASP B CA 1
ATOM 4764 C C . ASP B 1 223 ? 11.945 -10.945 -4.82 1 84.12 223 ASP B C 1
ATOM 4766 O O . ASP B 1 223 ? 12.18 -9.875 -5.387 1 84.12 223 ASP B O 1
ATOM 4770 N N . PHE B 1 224 ? 10.734 -11.656 -4.676 1 87.06 224 PHE B N 1
ATOM 4771 C CA . PHE B 1 224 ? 9.602 -11.078 -5.391 1 87.06 224 PHE B CA 1
ATOM 4772 C C . PHE B 1 224 ? 8.531 -10.609 -4.414 1 87.06 224 PHE B C 1
ATOM 4774 O O . PHE B 1 224 ? 8.359 -11.195 -3.342 1 87.06 224 PHE B O 1
ATOM 4781 N N . LEU B 1 225 ? 7.793 -9.461 -4.82 1 86.12 225 LEU B N 1
ATOM 4782 C CA . LEU B 1 225 ? 6.758 -8.742 -4.082 1 86.12 225 LEU B CA 1
ATOM 4783 C C . LEU B 1 225 ? 7.32 -8.156 -2.791 1 86.12 225 LEU B C 1
ATOM 4785 O O . LEU B 1 225 ? 7.211 -8.773 -1.729 1 86.12 225 LEU B O 1
ATOM 4789 N N . PHE B 1 226 ? 7.727 -7.098 -2.857 1 92.25 226 PHE B N 1
ATOM 4790 C CA . PHE B 1 226 ? 7.789 -6.234 -4.031 1 92.25 226 PHE B CA 1
ATOM 4791 C C . PHE B 1 226 ? 9.234 -5.902 -4.387 1 92.25 226 PHE B C 1
ATOM 4793 O O . PHE B 1 226 ? 10.156 -6.297 -3.676 1 92.25 226 PHE B O 1
ATOM 4800 N N . SER B 1 227 ? 9.508 -5.277 -5.43 1 94.62 227 SER B N 1
ATOM 4801 C CA . SER B 1 227 ? 10.812 -5.062 -6.043 1 94.62 227 SER B CA 1
ATOM 4802 C C . SER B 1 227 ? 11.641 -4.062 -5.242 1 94.62 227 SER B C 1
ATOM 4804 O O . SER B 1 227 ? 11.281 -2.887 -5.148 1 94.62 227 SER B O 1
ATOM 4806 N N . GLY B 1 228 ? 12.773 -4.539 -4.785 1 94.06 228 GLY B N 1
ATOM 4807 C CA . GLY B 1 228 ? 13.695 -3.658 -4.086 1 94.06 228 GLY B CA 1
ATOM 4808 C C . GLY B 1 228 ? 14.344 -2.633 -4.996 1 94.06 228 GLY B C 1
ATOM 4809 O O . GLY B 1 228 ? 14.602 -1.501 -4.578 1 94.06 228 GLY B O 1
ATOM 4810 N N . HIS B 1 229 ? 14.648 -3.014 -6.242 1 94.5 229 HIS B N 1
ATOM 4811 C CA . HIS B 1 229 ? 15.227 -2.086 -7.207 1 94.5 229 HIS B CA 1
ATOM 4812 C C . HIS B 1 229 ? 14.297 -0.91 -7.469 1 94.5 229 HIS B C 1
ATOM 4814 O O . HIS B 1 229 ? 14.742 0.237 -7.547 1 94.5 229 HIS B O 1
ATOM 4820 N N . THR B 1 230 ? 13.039 -1.224 -7.566 1 97.5 230 THR B N 1
ATOM 4821 C CA . THR B 1 230 ? 12.07 -0.156 -7.77 1 97.5 230 THR B CA 1
ATOM 4822 C C . THR B 1 230 ? 12.047 0.792 -6.574 1 97.5 230 THR B C 1
ATOM 4824 O O . THR B 1 230 ? 11.945 2.008 -6.742 1 97.5 230 THR B O 1
ATOM 4827 N N . VAL B 1 231 ? 12.156 0.204 -5.398 1 97.75 231 VAL B N 1
ATOM 4828 C CA . VAL B 1 231 ? 12.164 1.006 -4.176 1 97.75 231 VAL B CA 1
ATOM 4829 C C . VAL B 1 231 ? 13.336 1.985 -4.211 1 97.75 231 VAL B C 1
ATOM 4831 O O . VAL B 1 231 ? 13.156 3.186 -3.994 1 97.75 231 VAL B O 1
ATOM 4834 N N . ILE B 1 232 ? 14.508 1.534 -4.578 1 97.19 232 ILE B N 1
ATOM 4835 C CA . ILE B 1 232 ? 15.719 2.354 -4.555 1 97.19 232 ILE B CA 1
ATOM 4836 C C . ILE B 1 232 ? 15.633 3.42 -5.645 1 97.19 232 ILE B C 1
ATOM 4838 O O . ILE B 1 232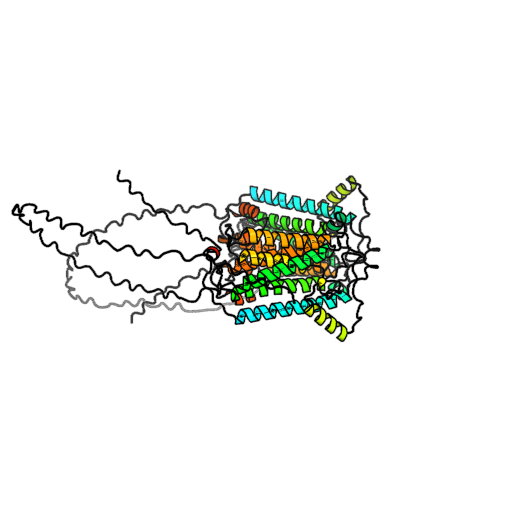 ? 15.938 4.59 -5.402 1 97.19 232 ILE B O 1
ATOM 4842 N N . LEU B 1 233 ? 15.211 3.051 -6.809 1 98.38 233 LEU B N 1
ATOM 4843 C CA . LEU B 1 233 ? 15.109 3.979 -7.93 1 98.38 233 LEU B CA 1
ATOM 4844 C C . LEU B 1 233 ? 14.109 5.09 -7.625 1 98.38 233 LEU B C 1
ATOM 4846 O O . LEU B 1 233 ? 14.383 6.262 -7.883 1 98.38 233 LEU B O 1
ATOM 4850 N N . THR B 1 234 ? 12.969 4.727 -7.02 1 98.56 234 THR B N 1
ATOM 4851 C CA . THR B 1 234 ? 11.906 5.684 -6.742 1 98.56 234 THR B CA 1
ATOM 4852 C C . THR B 1 234 ? 12.266 6.562 -5.547 1 98.56 234 THR B C 1
ATOM 4854 O O . THR B 1 234 ? 12.164 7.789 -5.617 1 98.56 234 THR B O 1
ATOM 4857 N N . LEU B 1 235 ? 12.703 5.934 -4.488 1 98.62 235 LEU B N 1
ATOM 4858 C CA . LEU B 1 235 ? 12.969 6.664 -3.256 1 98.62 235 LEU B CA 1
ATOM 4859 C C . LEU B 1 235 ? 14.109 7.664 -3.453 1 98.62 235 LEU B C 1
ATOM 4861 O O . LEU B 1 235 ? 14.016 8.805 -3 1 98.62 235 LEU B O 1
ATOM 4865 N N . THR B 1 236 ? 15.18 7.227 -4.113 1 98.31 236 THR B N 1
ATOM 4866 C CA . THR B 1 236 ? 16.312 8.109 -4.34 1 98.31 236 THR B CA 1
ATOM 4867 C C . THR B 1 236 ? 15.906 9.32 -5.172 1 98.31 236 THR B C 1
ATOM 4869 O O . THR B 1 236 ? 16.281 10.453 -4.855 1 98.31 236 THR B O 1
ATOM 4872 N N . TYR B 1 237 ? 15.156 9.117 -6.18 1 98.19 237 TYR B N 1
ATOM 4873 C CA . TYR B 1 237 ? 14.68 10.234 -6.992 1 98.19 237 TYR B CA 1
ATOM 4874 C C . TYR B 1 237 ? 13.836 11.195 -6.156 1 98.19 237 TYR B C 1
ATOM 4876 O O . TYR B 1 237 ? 13.992 12.414 -6.262 1 98.19 237 TYR B O 1
ATOM 4884 N N . LEU B 1 238 ? 12.898 10.633 -5.34 1 97.69 238 LEU B N 1
ATOM 4885 C CA . LEU B 1 238 ? 12.031 11.477 -4.535 1 97.69 238 LEU B CA 1
ATOM 4886 C C . LEU B 1 238 ? 12.844 12.344 -3.578 1 97.69 238 LEU B C 1
ATOM 4888 O O . LEU B 1 238 ? 12.531 13.523 -3.389 1 97.69 238 LEU B O 1
ATOM 4892 N N . PHE B 1 239 ? 13.852 11.797 -2.965 1 97.38 239 PHE B N 1
ATOM 4893 C CA . PHE B 1 239 ? 14.68 12.562 -2.041 1 97.38 239 PHE B CA 1
ATOM 4894 C C . PHE B 1 239 ? 15.492 13.617 -2.785 1 97.38 239 PHE B C 1
ATOM 4896 O O . PHE B 1 239 ? 15.641 14.742 -2.311 1 97.38 239 PHE B O 1
ATOM 4903 N N . ILE B 1 240 ? 16.047 13.242 -3.934 1 96.69 240 ILE B N 1
ATOM 4904 C CA . ILE B 1 240 ? 16.797 14.203 -4.734 1 96.69 240 ILE B CA 1
ATOM 4905 C C . ILE B 1 240 ? 15.898 15.375 -5.105 1 96.69 240 ILE B C 1
ATOM 4907 O O . ILE B 1 240 ? 16.297 16.531 -4.969 1 96.69 240 ILE B O 1
ATOM 4911 N N . LYS B 1 241 ? 14.766 15.078 -5.508 1 94.81 241 LYS B N 1
ATOM 4912 C CA . LYS B 1 241 ? 13.836 16.109 -5.949 1 94.81 241 LYS B CA 1
ATOM 4913 C C . LYS B 1 241 ? 13.406 17 -4.785 1 94.81 241 LYS B C 1
ATOM 4915 O O . LYS B 1 241 ? 13.328 18.219 -4.926 1 94.81 241 LYS B O 1
ATOM 4920 N N . GLU B 1 242 ? 13.148 16.422 -3.648 1 93.31 242 GLU B N 1
ATOM 4921 C CA . GLU B 1 242 ? 12.625 17.172 -2.506 1 93.31 242 GLU B CA 1
ATOM 4922 C C . GLU B 1 242 ? 13.688 18.078 -1.893 1 93.31 242 GLU B C 1
ATOM 4924 O O . GLU B 1 242 ? 13.383 19.188 -1.454 1 93.31 242 GLU B O 1
ATOM 4929 N N . TYR B 1 243 ? 14.93 17.609 -1.853 1 92.94 243 TYR B N 1
ATOM 4930 C CA . TYR B 1 243 ? 15.938 18.344 -1.094 1 92.94 243 TYR B CA 1
ATOM 4931 C C . TYR B 1 243 ? 16.969 18.984 -2.023 1 92.94 243 TYR B C 1
ATOM 4933 O O . TYR B 1 243 ? 18.141 19.062 -1.688 1 92.94 243 TYR B O 1
ATOM 4941 N N . SER B 1 244 ? 16.578 19.297 -3.182 1 90.5 244 SER B N 1
ATOM 4942 C CA . SER B 1 244 ? 17.328 20.109 -4.129 1 90.5 244 SER B CA 1
ATOM 4943 C C . SER B 1 244 ? 16.531 21.312 -4.586 1 90.5 244 SER B C 1
ATOM 4945 O O . SER B 1 244 ? 15.297 21.297 -4.57 1 90.5 244 SER B O 1
ATOM 4947 N N . PRO B 1 245 ? 17.266 22.391 -4.879 1 86.38 245 PRO B N 1
ATOM 4948 C CA . PRO B 1 245 ? 16.562 23.609 -5.277 1 86.38 245 PRO B CA 1
ATOM 4949 C C . PRO B 1 245 ? 15.703 23.422 -6.527 1 86.38 245 PRO B C 1
ATOM 4951 O O . PRO B 1 245 ? 16.094 22.688 -7.434 1 86.38 245 PRO B O 1
ATOM 4954 N N . ARG B 1 246 ? 14.594 24.094 -6.605 1 85.12 246 ARG B N 1
ATOM 4955 C CA . ARG B 1 246 ? 13.633 23.953 -7.695 1 85.12 246 ARG B CA 1
ATOM 4956 C C . ARG B 1 246 ? 14.211 24.484 -9 1 85.12 246 ARG B C 1
ATOM 4958 O O . ARG B 1 246 ? 13.82 24.047 -10.086 1 85.12 246 ARG B O 1
ATOM 4965 N N . HIS B 1 247 ? 15.148 25.391 -8.953 1 84.62 247 HIS B N 1
ATOM 4966 C CA . HIS B 1 247 ? 15.719 25.969 -10.156 1 84.62 247 HIS B CA 1
ATOM 4967 C C . HIS B 1 247 ? 16.578 24.953 -10.906 1 84.62 247 HIS B C 1
ATOM 4969 O O . HIS B 1 247 ? 16.875 25.141 -12.086 1 84.62 247 HIS B O 1
ATOM 4975 N N . PHE B 1 248 ? 16.969 23.875 -10.266 1 89.69 248 PHE B N 1
ATOM 4976 C CA . PHE B 1 248 ? 17.672 22.781 -10.914 1 89.69 248 PHE B CA 1
ATOM 4977 C C . PHE B 1 248 ? 16.703 21.844 -11.617 1 89.69 248 PHE B C 1
ATOM 4979 O O . PHE B 1 248 ? 16.766 20.625 -11.445 1 89.69 248 PHE B O 1
ATOM 4986 N N . TRP B 1 249 ? 15.812 22.438 -12.445 1 90.81 249 TRP B N 1
ATOM 4987 C CA . TRP B 1 249 ? 14.781 21.641 -13.094 1 90.81 249 TRP B CA 1
ATOM 4988 C C . TRP B 1 249 ? 15.391 20.609 -14.023 1 90.81 249 TRP B C 1
ATOM 4990 O O . TRP B 1 249 ? 14.867 19.5 -14.164 1 90.81 249 TRP B O 1
ATOM 5000 N N . TRP B 1 250 ? 16.516 20.922 -14.727 1 93.62 250 TRP B N 1
ATOM 5001 C CA . TRP B 1 250 ? 17.172 19.969 -15.617 1 93.62 250 TRP B CA 1
ATOM 5002 C C . TRP B 1 250 ? 17.703 18.766 -14.844 1 93.62 250 TRP B C 1
ATOM 5004 O O . TRP B 1 250 ? 17.609 17.625 -15.312 1 93.62 250 TRP B O 1
ATOM 5014 N N . TYR B 1 251 ? 18.266 19.031 -13.641 1 95.06 251 TYR B N 1
ATOM 5015 C CA . TYR B 1 251 ? 18.766 17.969 -12.773 1 95.06 251 TYR B CA 1
ATOM 5016 C C . TYR B 1 251 ? 17.625 17.047 -12.352 1 95.06 251 TYR B C 1
ATOM 5018 O O . TYR B 1 251 ? 17.766 15.82 -12.406 1 95.06 251 TYR B O 1
ATOM 5026 N N . HIS B 1 252 ? 16.531 17.594 -12.062 1 95.81 252 HIS B N 1
ATOM 5027 C CA . HIS B 1 252 ? 15.352 16.812 -11.688 1 95.81 252 HIS B CA 1
ATOM 5028 C C . HIS B 1 252 ? 14.844 15.977 -12.852 1 95.81 252 HIS B C 1
ATOM 5030 O O . HIS B 1 252 ? 14.477 14.812 -12.68 1 95.81 252 HIS B O 1
ATOM 5036 N N . LEU B 1 253 ? 14.859 16.594 -14.016 1 97 253 LEU B N 1
ATOM 5037 C CA . LEU B 1 253 ? 14.359 15.906 -15.203 1 97 253 LEU B CA 1
ATOM 5038 C C . LEU B 1 253 ? 15.242 14.711 -15.547 1 97 253 LEU B C 1
ATOM 5040 O O . LEU B 1 253 ? 14.734 13.625 -15.844 1 97 253 LEU B O 1
ATOM 5044 N N . ILE B 1 254 ? 16.484 14.898 -15.477 1 97.69 254 ILE B N 1
ATOM 5045 C CA . ILE B 1 254 ? 17.406 13.828 -15.805 1 97.69 254 ILE B CA 1
ATOM 5046 C C . ILE B 1 254 ? 17.266 12.688 -14.797 1 97.69 254 ILE B C 1
ATOM 5048 O O . ILE B 1 254 ? 17.203 11.516 -15.18 1 97.69 254 ILE B O 1
ATOM 5052 N N . CYS B 1 255 ? 17.203 13.031 -13.516 1 97.75 255 CYS B N 1
ATOM 5053 C CA . CYS B 1 255 ? 17.047 12.008 -12.492 1 97.75 255 CYS B CA 1
ATOM 5054 C C . CYS B 1 255 ? 15.711 11.297 -12.617 1 97.75 255 CYS B C 1
ATOM 5056 O O . CYS B 1 255 ? 15.617 10.086 -12.383 1 97.75 255 CYS B O 1
ATOM 5058 N N . TRP B 1 256 ? 14.703 12.062 -13 1 97.81 256 TRP B N 1
ATOM 5059 C CA . TRP B 1 256 ? 13.391 11.469 -13.234 1 97.81 256 TRP B CA 1
ATOM 5060 C C . TRP B 1 256 ? 13.438 10.477 -14.391 1 97.81 256 TRP B C 1
ATOM 5062 O O . TRP B 1 256 ? 12.914 9.367 -14.289 1 97.81 256 TRP B O 1
ATOM 5072 N N . CYS B 1 257 ? 14.102 10.875 -15.469 1 98.19 257 CYS B N 1
ATOM 5073 C CA . CYS B 1 257 ? 14.234 10.008 -16.641 1 98.19 257 CYS B CA 1
ATOM 5074 C C . CYS B 1 257 ? 15.031 8.758 -16.297 1 98.19 257 CYS B C 1
ATOM 5076 O O . CYS B 1 257 ? 14.672 7.656 -16.734 1 98.19 257 CYS B O 1
ATOM 5078 N N . MET B 1 258 ? 16.047 8.906 -15.523 1 98.25 258 MET B N 1
ATOM 5079 C CA . MET B 1 258 ? 16.859 7.762 -15.117 1 98.25 258 MET B CA 1
ATOM 5080 C C . MET B 1 258 ? 16.047 6.801 -14.242 1 98.25 258 MET B C 1
ATOM 5082 O O . MET B 1 258 ? 16.109 5.586 -14.422 1 98.25 258 MET B O 1
ATOM 5086 N N . SER B 1 259 ? 15.289 7.332 -13.352 1 98.44 259 SER B N 1
ATOM 5087 C CA . SER B 1 259 ? 14.461 6.504 -12.477 1 98.44 259 SER B CA 1
ATOM 5088 C C . SER B 1 259 ? 13.391 5.766 -13.266 1 98.44 259 SER B C 1
ATOM 5090 O O . SER B 1 259 ? 13.242 4.547 -13.141 1 98.44 259 SER B O 1
ATOM 5092 N N . VAL B 1 260 ? 12.703 6.48 -14.164 1 98.44 260 VAL B N 1
ATOM 5093 C CA . VAL B 1 260 ? 11.625 5.895 -14.953 1 98.44 260 VAL B CA 1
ATOM 5094 C C . VAL B 1 260 ? 12.203 4.859 -15.922 1 98.44 260 VAL B C 1
ATOM 5096 O O 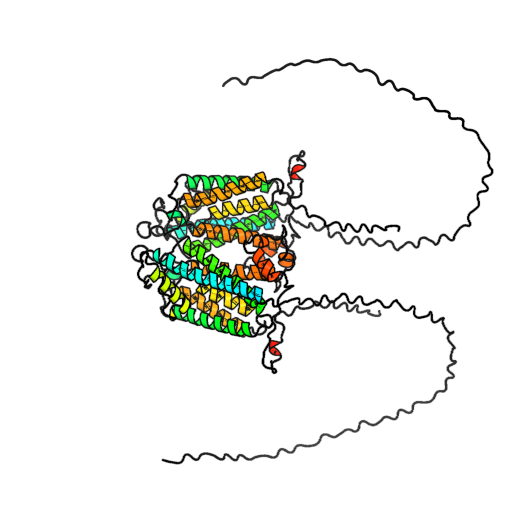. VAL B 1 260 ? 11.664 3.758 -16.047 1 98.44 260 VAL B O 1
ATOM 5099 N N . ALA B 1 261 ? 13.289 5.215 -16.562 1 98.25 261 ALA B N 1
ATOM 5100 C CA . ALA B 1 261 ? 13.938 4.273 -17.469 1 98.25 261 ALA B CA 1
ATOM 5101 C C . ALA B 1 261 ? 14.406 3.029 -16.719 1 98.25 261 ALA B C 1
ATOM 5103 O O . ALA B 1 261 ? 14.289 1.91 -17.219 1 98.25 261 ALA B O 1
ATOM 5104 N N . GLY B 1 262 ? 14.961 3.232 -15.531 1 98.25 262 GLY B N 1
ATOM 5105 C CA . GLY B 1 262 ? 15.367 2.094 -14.727 1 98.25 262 GLY B CA 1
ATOM 5106 C C . GLY B 1 262 ? 14.211 1.171 -14.375 1 98.25 262 GLY B C 1
ATOM 5107 O O . GLY B 1 262 ? 14.344 -0.053 -14.453 1 98.25 262 GLY B O 1
ATOM 5108 N N . ILE B 1 263 ? 13.094 1.728 -14.023 1 98.06 263 ILE B N 1
ATOM 5109 C CA . ILE B 1 263 ? 11.914 0.952 -13.633 1 98.06 263 ILE B CA 1
ATOM 5110 C C . ILE B 1 263 ? 11.383 0.188 -14.836 1 98.06 263 ILE B C 1
ATOM 5112 O O . ILE B 1 263 ? 11.07 -1.002 -14.742 1 98.06 263 ILE B O 1
ATOM 5116 N N . ILE B 1 264 ? 11.328 0.84 -15.984 1 97.81 264 ILE B N 1
ATOM 5117 C CA . ILE B 1 264 ? 10.852 0.195 -17.203 1 97.81 264 ILE B CA 1
ATOM 5118 C C . ILE B 1 264 ? 11.805 -0.936 -17.594 1 97.81 264 ILE B C 1
ATOM 5120 O O . ILE B 1 264 ? 11.367 -2 -18.031 1 97.81 264 ILE B O 1
ATOM 5124 N N . CYS B 1 265 ? 13.023 -0.758 -17.359 1 97.38 265 CYS B N 1
ATOM 5125 C CA . CYS B 1 265 ? 14.023 -1.755 -17.734 1 97.38 265 CYS B CA 1
ATOM 5126 C C . CYS B 1 265 ? 13.938 -2.977 -16.828 1 97.38 265 CYS B C 1
ATOM 5128 O O . CYS B 1 265 ? 14.289 -4.082 -17.234 1 97.38 265 CYS B O 1
ATOM 5130 N N . ILE B 1 266 ? 13.492 -2.803 -15.562 1 95.88 266 ILE B N 1
ATOM 5131 C CA . ILE B 1 266 ? 13.227 -3.953 -14.703 1 95.88 266 ILE B CA 1
ATOM 5132 C C . ILE B 1 266 ? 12.195 -4.863 -15.359 1 95.88 266 ILE B C 1
ATOM 5134 O O . ILE B 1 266 ? 12.359 -6.086 -15.375 1 95.88 266 ILE B O 1
ATOM 5138 N N . LEU B 1 267 ? 11.133 -4.25 -15.969 1 96.88 267 LEU B N 1
ATOM 5139 C CA . LEU B 1 267 ? 10.055 -4.992 -16.609 1 96.88 267 LEU B CA 1
ATOM 5140 C C . LEU B 1 267 ? 10.5 -5.578 -17.938 1 96.88 267 LEU B C 1
ATOM 5142 O O . LEU B 1 267 ? 10.211 -6.738 -18.234 1 96.88 267 LEU B O 1
ATOM 5146 N N . VAL B 1 268 ? 11.273 -4.82 -18.672 1 97 268 VAL B N 1
ATOM 5147 C CA . VAL B 1 268 ? 11.742 -5.266 -19.969 1 97 268 VAL B CA 1
ATOM 5148 C C . VAL B 1 268 ? 12.711 -6.434 -19.797 1 97 268 VAL B C 1
ATOM 5150 O O . VAL B 1 268 ? 12.773 -7.328 -20.656 1 97 268 VAL B O 1
ATOM 5153 N N . GLY B 1 269 ? 13.383 -6.508 -18.719 1 95 269 GLY B N 1
ATOM 5154 C CA . GLY B 1 269 ? 14.289 -7.605 -18.438 1 95 269 GLY B CA 1
ATOM 5155 C C . GLY B 1 269 ? 13.602 -8.812 -17.828 1 95 269 GLY B C 1
ATOM 5156 O O . GLY B 1 269 ? 14.227 -9.859 -17.656 1 95 269 GLY B O 1
ATOM 5157 N N . HIS B 1 270 ? 12.297 -8.711 -17.578 1 94.19 270 HIS B N 1
ATOM 5158 C CA . HIS B 1 270 ? 11.508 -9.773 -16.969 1 94.19 270 HIS B CA 1
ATOM 5159 C C . HIS B 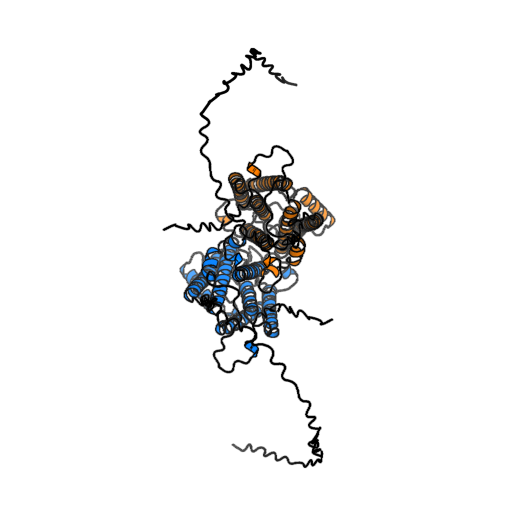1 270 ? 12.125 -10.234 -15.656 1 94.19 270 HIS B C 1
ATOM 5161 O O . HIS B 1 270 ? 12.234 -11.438 -15.406 1 94.19 270 HIS B O 1
ATOM 5167 N N . GLU B 1 271 ? 12.617 -9.25 -14.875 1 91.81 271 GLU B N 1
ATOM 5168 C CA . GLU B 1 271 ? 13.266 -9.586 -13.609 1 91.81 271 GLU B CA 1
ATOM 5169 C C . GLU B 1 271 ? 12.266 -9.562 -12.453 1 91.81 271 GLU B C 1
ATOM 5171 O O . GLU B 1 271 ? 12.469 -10.242 -11.445 1 91.81 271 GLU B O 1
ATOM 5176 N N . HIS B 1 272 ? 11.281 -8.773 -12.594 1 94.38 272 HIS B N 1
ATOM 5177 C CA . HIS B 1 272 ? 10.188 -8.688 -11.633 1 94.38 272 HIS B CA 1
ATOM 5178 C C . HIS B 1 272 ? 8.828 -8.688 -12.336 1 94.38 272 HIS B C 1
ATOM 5180 O O . HIS B 1 272 ? 8.727 -8.258 -13.484 1 94.38 272 HIS B O 1
ATOM 5186 N N . TYR B 1 273 ? 7.855 -9.281 -11.695 1 96.25 273 TYR B N 1
ATOM 5187 C CA . TYR B 1 273 ? 6.488 -9.172 -12.203 1 96.25 273 TYR B CA 1
ATOM 5188 C C . TYR B 1 273 ? 6.012 -7.727 -12.18 1 96.25 273 TYR B C 1
ATOM 5190 O O . TYR B 1 273 ? 6.488 -6.918 -11.383 1 96.25 273 TYR B O 1
ATOM 5198 N N . THR B 1 274 ? 5.102 -7.414 -13.055 1 97.38 274 THR B N 1
ATOM 5199 C CA . THR B 1 274 ? 4.562 -6.062 -13.125 1 97.38 274 THR B CA 1
ATOM 5200 C C . THR B 1 274 ? 3.93 -5.664 -11.797 1 97.38 274 THR B C 1
ATOM 5202 O O . THR B 1 274 ? 4.082 -4.527 -11.344 1 97.38 274 THR B O 1
ATOM 5205 N N . VAL B 1 275 ? 3.252 -6.598 -11.148 1 96.69 275 VAL B N 1
ATOM 5206 C CA . VAL B 1 275 ? 2.59 -6.289 -9.883 1 96.69 275 VAL B CA 1
ATOM 5207 C C . VAL B 1 275 ? 3.631 -5.926 -8.828 1 96.69 275 VAL B C 1
ATOM 5209 O O . VAL B 1 275 ? 3.375 -5.098 -7.949 1 96.69 275 VAL B O 1
ATOM 5212 N N . ASP B 1 276 ? 4.895 -6.492 -8.883 1 96.69 276 ASP B N 1
ATOM 5213 C CA . ASP B 1 276 ? 5.984 -6.16 -7.973 1 96.69 276 ASP B CA 1
ATOM 5214 C C . ASP B 1 276 ? 6.375 -4.688 -8.094 1 96.69 276 ASP B C 1
ATOM 5216 O O . ASP B 1 276 ? 6.57 -4.004 -7.09 1 96.69 276 ASP B O 1
ATOM 5220 N N . VAL B 1 277 ? 6.426 -4.355 -9.312 1 97.56 277 VAL B N 1
ATOM 5221 C CA . VAL B 1 277 ? 6.863 -2.994 -9.609 1 97.56 277 VAL B CA 1
ATOM 5222 C C . VAL B 1 277 ? 5.77 -2.004 -9.219 1 97.56 277 VAL B C 1
ATOM 5224 O O . VAL B 1 277 ? 6.051 -0.969 -8.609 1 97.56 277 VAL B O 1
ATOM 5227 N N . VAL B 1 278 ? 4.527 -2.338 -9.477 1 97.31 278 VAL B N 1
ATOM 5228 C CA . VAL B 1 278 ? 3.396 -1.46 -9.195 1 97.31 278 VAL B CA 1
ATOM 5229 C C . VAL B 1 278 ? 3.242 -1.281 -7.684 1 97.31 278 VAL B C 1
ATOM 5231 O O . VAL B 1 278 ? 3.113 -0.156 -7.195 1 97.31 278 VAL B O 1
ATOM 5234 N N . ILE B 1 279 ? 3.279 -2.33 -6.996 1 96.88 279 ILE B N 1
ATOM 5235 C CA . ILE B 1 279 ? 3.102 -2.273 -5.547 1 96.88 279 ILE B CA 1
ATOM 5236 C C . ILE B 1 279 ? 4.289 -1.559 -4.91 1 96.88 279 ILE B C 1
ATOM 5238 O O . ILE B 1 279 ? 4.121 -0.767 -3.979 1 96.88 279 ILE B O 1
ATOM 5242 N N . ALA B 1 280 ? 5.516 -1.812 -5.41 1 98 280 ALA B N 1
ATOM 5243 C CA . ALA B 1 280 ? 6.703 -1.142 -4.895 1 98 280 ALA B CA 1
ATOM 5244 C C . ALA B 1 280 ? 6.609 0.37 -5.086 1 98 280 ALA B C 1
ATOM 5246 O O . ALA B 1 280 ? 6.895 1.138 -4.164 1 98 280 ALA B O 1
ATOM 5247 N N . TYR B 1 281 ? 6.246 0.74 -6.289 1 97.94 281 TYR B N 1
ATOM 5248 C CA . TYR B 1 281 ? 6.09 2.162 -6.57 1 97.94 281 TYR B CA 1
ATOM 5249 C C . TYR B 1 281 ? 5.051 2.791 -5.648 1 97.94 281 TYR B C 1
ATOM 5251 O O . TYR B 1 281 ? 5.273 3.871 -5.094 1 97.94 281 TYR B O 1
ATOM 5259 N N . TYR B 1 282 ? 3.945 2.109 -5.504 1 97.38 282 TYR B N 1
ATOM 5260 C CA . TYR B 1 282 ? 2.84 2.617 -4.699 1 97.38 282 TYR B CA 1
ATOM 5261 C C . TYR B 1 282 ? 3.256 2.783 -3.244 1 97.38 282 TYR B C 1
ATOM 5263 O O . TYR B 1 282 ? 3.076 3.854 -2.658 1 97.38 282 TYR B O 1
ATOM 5271 N N . ILE B 1 283 ? 3.785 1.784 -2.594 1 97.38 283 ILE B N 1
ATOM 5272 C CA . ILE B 1 283 ? 4.121 1.811 -1.174 1 97.38 283 ILE B CA 1
ATOM 5273 C C . ILE B 1 283 ? 5.227 2.832 -0.923 1 97.38 283 ILE B C 1
ATOM 5275 O O . ILE B 1 283 ? 5.191 3.566 0.067 1 97.38 283 ILE B O 1
ATOM 5279 N N . THR B 1 284 ? 6.199 2.943 -1.852 1 98.19 284 THR B N 1
ATOM 5280 C CA . THR B 1 284 ? 7.324 3.852 -1.68 1 98.19 284 THR B CA 1
ATOM 5281 C C . THR B 1 284 ? 6.863 5.305 -1.734 1 98.19 284 THR B C 1
ATOM 5283 O O . THR B 1 284 ? 7.188 6.098 -0.848 1 98.19 284 THR B O 1
ATOM 5286 N N . THR B 1 285 ? 6.055 5.637 -2.68 1 97.56 285 THR B N 1
ATOM 5287 C CA . THR B 1 285 ? 5.605 7.016 -2.836 1 97.56 285 THR B CA 1
ATOM 5288 C C . THR B 1 285 ? 4.668 7.414 -1.702 1 97.56 285 THR B C 1
ATOM 5290 O O . THR B 1 285 ? 4.777 8.516 -1.156 1 97.56 285 THR B O 1
ATOM 5293 N N . ARG B 1 286 ? 3.789 6.516 -1.359 1 96.31 286 ARG B N 1
ATOM 5294 C CA . ARG B 1 286 ? 2.826 6.84 -0.312 1 96.31 286 ARG B CA 1
ATOM 5295 C C . ARG B 1 286 ? 3.52 7.023 1.033 1 96.31 286 ARG B C 1
ATOM 5297 O O . ARG B 1 286 ? 3.182 7.934 1.794 1 96.31 286 ARG B O 1
ATOM 5304 N N . LEU B 1 287 ? 4.457 6.117 1.307 1 96.94 287 LEU B N 1
ATOM 5305 C CA . LEU B 1 287 ? 5.172 6.246 2.572 1 96.94 287 LEU B CA 1
ATOM 5306 C C . LEU B 1 287 ? 5.98 7.539 2.611 1 96.94 287 LEU B C 1
ATOM 5308 O O . LEU B 1 287 ? 6.012 8.227 3.635 1 96.94 287 LEU B O 1
ATOM 5312 N N . PHE B 1 288 ? 6.637 7.898 1.479 1 97.56 288 PHE B N 1
ATOM 5313 C CA . PHE B 1 288 ? 7.398 9.141 1.389 1 97.56 288 PHE B CA 1
ATOM 5314 C C . PHE B 1 288 ? 6.492 10.344 1.605 1 97.56 288 PHE B C 1
ATOM 5316 O O . PHE B 1 288 ? 6.816 11.234 2.393 1 97.56 288 PHE B O 1
ATOM 5323 N N . TRP B 1 289 ? 5.367 10.375 0.959 1 95.69 289 TRP B N 1
ATOM 5324 C CA . TRP B 1 289 ? 4.445 11.5 1.062 1 95.69 289 TRP B CA 1
ATOM 5325 C C . TRP B 1 289 ? 3.84 11.586 2.459 1 95.69 289 TRP B C 1
ATOM 5327 O O . TRP B 1 289 ? 3.688 12.68 3.012 1 95.69 289 TRP B O 1
ATOM 5337 N N . TRP B 1 290 ? 3.496 10.375 2.938 1 94 290 TRP B N 1
ATOM 5338 C CA . TRP B 1 290 ? 2.932 10.305 4.281 1 94 290 TRP B CA 1
ATOM 5339 C C . TRP B 1 290 ? 3.908 10.867 5.312 1 94 290 TRP B C 1
ATOM 5341 O O . TRP B 1 290 ? 3.572 11.781 6.062 1 94 290 TRP B O 1
ATOM 5351 N N . TYR B 1 291 ? 5.102 10.477 5.312 1 95.31 291 TYR B N 1
ATOM 5352 C CA . TYR B 1 291 ? 6.109 10.875 6.285 1 95.31 291 TYR B CA 1
ATOM 5353 C C . TYR B 1 291 ? 6.406 12.367 6.18 1 95.31 291 TYR B C 1
ATOM 5355 O O . TYR B 1 291 ? 6.43 13.078 7.191 1 95.31 291 TYR B O 1
ATOM 5363 N N . HIS B 1 292 ? 6.594 12.875 5.016 1 94.62 292 HIS B N 1
ATOM 5364 C CA . HIS B 1 292 ? 7.004 14.258 4.832 1 94.62 292 HIS B CA 1
ATOM 5365 C C . HIS B 1 292 ? 5.852 15.219 5.109 1 94.62 292 HIS B C 1
ATOM 5367 O O . HIS B 1 292 ? 6.07 16.328 5.586 1 94.62 292 HIS B O 1
ATOM 5373 N N . THR B 1 293 ? 4.629 14.781 4.844 1 92.38 293 THR B N 1
ATOM 5374 C CA . THR B 1 293 ? 3.488 15.617 5.211 1 92.38 293 THR B CA 1
ATOM 5375 C C . THR B 1 293 ? 3.381 15.75 6.73 1 92.38 293 THR B C 1
ATOM 5377 O O . THR B 1 293 ? 3.16 16.844 7.246 1 92.38 293 THR B O 1
ATOM 5380 N N . MET B 1 294 ? 3.527 14.672 7.395 1 91.75 294 MET B N 1
ATOM 5381 C CA . MET B 1 294 ? 3.479 14.703 8.852 1 91.75 294 MET B CA 1
ATOM 5382 C C . MET B 1 294 ? 4.613 15.547 9.422 1 91.75 294 MET B C 1
ATOM 5384 O O . MET B 1 294 ? 4.434 16.234 10.422 1 91.75 294 MET B O 1
ATOM 5388 N N . ALA B 1 295 ? 5.766 15.508 8.773 1 91.94 295 ALA B N 1
ATOM 5389 C CA . ALA B 1 295 ? 6.926 16.266 9.234 1 91.94 295 ALA B CA 1
ATOM 5390 C C . ALA B 1 295 ? 6.742 17.75 9 1 91.94 295 ALA B C 1
ATOM 5392 O O . ALA B 1 295 ? 7.246 18.578 9.773 1 91.94 295 ALA B O 1
ATOM 5393 N N . ASN B 1 296 ? 6.016 18.047 7.969 1 89 296 ASN B N 1
ATOM 5394 C CA . ASN B 1 296 ? 5.859 19.453 7.59 1 89 296 ASN B CA 1
ATOM 5395 C C . ASN B 1 296 ? 4.715 20.109 8.344 1 89 296 ASN B C 1
ATOM 5397 O O . ASN B 1 296 ? 4.727 21.328 8.562 1 89 296 ASN B O 1
ATOM 5401 N N . GLU B 1 297 ? 3.705 19.359 8.672 1 87.06 297 GLU B N 1
ATOM 5402 C CA . GLU B 1 297 ? 2.527 19.906 9.336 1 87.06 297 GLU B CA 1
ATOM 5403 C C . GLU B 1 297 ? 2.598 19.719 10.844 1 87.06 297 GLU B C 1
ATOM 5405 O O . GLU B 1 297 ? 2.553 18.578 11.328 1 87.06 297 GLU B O 1
ATOM 5410 N N . LYS B 1 298 ? 2.545 20.766 11.578 1 83.06 298 LYS B N 1
ATOM 5411 C CA . LYS B 1 298 ? 2.678 20.734 13.039 1 83.06 298 LYS B CA 1
ATOM 5412 C C . LYS B 1 298 ? 1.5 20.016 13.68 1 83.06 298 LYS B C 1
ATOM 5414 O O . LYS B 1 298 ? 1.673 19.281 14.656 1 83.06 298 LYS B O 1
ATOM 5419 N N . ASN B 1 299 ? 0.368 20.172 13.078 1 84.69 299 ASN B N 1
ATOM 5420 C CA . ASN B 1 299 ? -0.829 19.562 13.656 1 84.69 299 ASN B CA 1
ATOM 5421 C C . ASN B 1 299 ? -0.789 18.031 13.555 1 84.69 299 ASN B C 1
ATOM 5423 O O . ASN B 1 299 ? -1.485 17.344 14.297 1 84.69 299 ASN B O 1
ATOM 5427 N N . LEU B 1 300 ? -0.005 17.594 12.703 1 87.5 300 LEU B N 1
ATOM 5428 C CA . LEU B 1 300 ? 0.034 16.156 12.477 1 87.5 300 LEU B CA 1
ATOM 5429 C C . LEU B 1 300 ? 1.127 15.5 13.32 1 87.5 300 LEU B C 1
ATOM 5431 O O . LEU B 1 300 ? 1.267 14.273 13.32 1 87.5 300 LEU B O 1
ATOM 5435 N N . LYS B 1 301 ? 1.854 16.297 14.039 1 85.38 301 LYS B N 1
ATOM 5436 C CA . LYS B 1 301 ? 2.863 15.773 14.953 1 85.38 301 LYS B CA 1
ATOM 5437 C C . LYS B 1 301 ? 2.266 15.5 16.328 1 85.38 301 LYS B C 1
ATOM 5439 O O . LYS B 1 301 ? 2.906 14.875 17.172 1 85.38 301 LYS B O 1
ATOM 5444 N N . ILE B 1 302 ? 0.982 15.961 16.438 1 82.12 302 ILE B N 1
ATOM 5445 C CA . ILE B 1 302 ? 0.262 15.719 17.688 1 82.12 302 ILE B CA 1
ATOM 5446 C C . ILE B 1 302 ? -0.774 14.617 17.469 1 82.12 302 ILE B C 1
ATOM 5448 O O . ILE B 1 302 ? -1.506 14.625 16.484 1 82.12 302 ILE B O 1
ATOM 5452 N N . SER B 1 303 ? -0.71 13.719 18.375 1 79.5 303 SER B N 1
ATOM 5453 C CA . SER B 1 303 ? -1.693 12.641 18.297 1 79.5 303 SER B CA 1
ATOM 5454 C C . SER B 1 303 ? -3.074 13.133 18.734 1 79.5 303 SER B C 1
ATOM 5456 O O . SER B 1 303 ? -3.242 13.641 19.828 1 79.5 303 SER B O 1
ATOM 5458 N N . SER B 1 304 ? -3.934 13.289 17.797 1 79.25 304 SER B N 1
ATOM 5459 C CA . SER B 1 304 ? -5.312 13.688 18.062 1 79.25 304 SER B CA 1
ATOM 5460 C C . SER B 1 304 ? -6.301 12.711 17.438 1 79.25 304 SER B C 1
ATOM 5462 O O . SER B 1 304 ? -5.914 11.859 16.625 1 79.25 304 SER B O 1
ATOM 5464 N N . GLN B 1 305 ? -7.512 12.742 17.844 1 76.38 305 GLN B N 1
ATOM 5465 C CA . GLN B 1 305 ? -8.562 11.867 17.312 1 76.38 305 GLN B CA 1
ATOM 5466 C C . GLN B 1 305 ? -8.852 12.18 15.852 1 76.38 305 GLN B C 1
ATOM 5468 O O . GLN B 1 305 ? -9.336 11.32 15.117 1 76.38 305 GLN B O 1
ATOM 5473 N N . THR B 1 306 ? -8.391 13.352 15.453 1 77.56 306 THR B N 1
ATOM 5474 C CA . THR B 1 306 ? -8.688 13.758 14.086 1 77.56 306 THR B CA 1
ATOM 5475 C C . THR B 1 306 ? -7.516 13.438 13.164 1 77.56 306 THR B C 1
ATOM 5477 O O . THR B 1 306 ? -7.641 13.531 11.938 1 77.56 306 THR B O 1
ATOM 5480 N N . ASN B 1 307 ? -6.402 13.102 13.844 1 86.75 307 ASN B N 1
ATOM 5481 C CA . ASN B 1 307 ? -5.219 12.734 13.062 1 86.75 307 ASN B CA 1
ATOM 5482 C C . ASN B 1 307 ? -5.117 11.227 12.875 1 86.75 307 ASN B C 1
ATOM 5484 O O . ASN B 1 307 ? -4.48 10.539 13.672 1 86.75 307 ASN B O 1
ATOM 5488 N N . PHE B 1 308 ? -5.605 10.75 11.789 1 88.62 308 PHE B N 1
ATOM 5489 C CA . PHE B 1 308 ? -5.668 9.32 11.539 1 88.62 308 PHE B CA 1
ATOM 5490 C C . PHE B 1 308 ? -4.305 8.781 11.117 1 88.62 308 PHE B C 1
ATOM 5492 O O . PHE B 1 308 ? -4.066 7.574 11.156 1 88.62 308 PHE B O 1
ATOM 5499 N N . LEU B 1 309 ? -3.463 9.695 10.75 1 86.56 309 LEU B N 1
ATOM 5500 C CA . LEU B 1 309 ? -2.133 9.258 10.344 1 86.56 309 LEU B CA 1
ATOM 5501 C C . LEU B 1 309 ? -1.32 8.797 11.547 1 86.56 309 LEU B C 1
ATOM 5503 O O . LEU B 1 309 ? -0.338 8.062 11.391 1 86.56 309 LEU B O 1
ATOM 5507 N N . SER B 1 310 ? -1.816 9.211 12.703 1 86.94 310 SER B N 1
ATOM 5508 C CA . SER B 1 310 ? -1.124 8.828 13.93 1 86.94 310 SER B CA 1
ATOM 5509 C C . SER B 1 310 ? -1.403 7.375 14.297 1 86.94 310 SER B C 1
ATOM 5511 O O . SER B 1 310 ? -0.766 6.82 15.195 1 86.94 310 SER B O 1
ATOM 5513 N N . ARG B 1 311 ? -2.254 6.742 13.562 1 88.56 311 ARG B N 1
ATOM 5514 C CA . ARG B 1 311 ? -2.605 5.355 13.852 1 88.56 311 ARG B CA 1
ATOM 5515 C C . ARG B 1 311 ? -1.613 4.391 13.203 1 88.56 311 ARG B C 1
ATOM 5517 O O . ARG B 1 311 ? -1.662 3.184 13.453 1 88.56 311 ARG B O 1
ATOM 5524 N N . ALA B 1 312 ? -0.701 4.91 12.422 1 90.62 312 ALA B N 1
ATOM 5525 C CA . ALA B 1 312 ? 0.353 4.07 11.852 1 90.62 312 ALA B CA 1
ATOM 5526 C C . ALA B 1 312 ? 1.25 3.502 12.953 1 90.62 312 ALA B C 1
ATOM 5528 O O . ALA B 1 312 ? 1.551 4.188 13.93 1 90.62 312 ALA B O 1
ATOM 5529 N N . TRP B 1 313 ? 1.705 2.287 12.812 1 92.69 313 TRP B N 1
ATOM 5530 C CA . TRP B 1 313 ? 2.488 1.624 13.844 1 92.69 313 TRP B CA 1
ATOM 5531 C C . TRP B 1 313 ? 3.809 2.352 14.078 1 92.69 313 TRP B C 1
ATOM 5533 O O . TRP B 1 313 ? 4.379 2.279 15.172 1 92.69 313 TRP B O 1
ATOM 5543 N N . TRP B 1 314 ? 4.324 3.062 13.125 1 94 314 TRP B N 1
ATOM 5544 C CA . TRP B 1 314 ? 5.625 3.715 13.25 1 94 314 TRP B CA 1
ATOM 5545 C C . TRP B 1 314 ? 5.469 5.156 13.719 1 94 314 TRP B C 1
ATOM 5547 O O . TRP B 1 314 ? 6.438 5.922 13.727 1 94 314 TRP B O 1
ATOM 5557 N N . TYR B 1 315 ? 4.273 5.582 14.195 1 93.44 315 TYR B N 1
ATOM 5558 C CA . TYR B 1 315 ? 4.02 6.953 14.625 1 93.44 315 TYR B CA 1
ATOM 5559 C C . TYR B 1 315 ? 4.859 7.312 15.844 1 93.44 315 TYR B C 1
ATOM 5561 O O . TYR B 1 315 ? 5.445 8.398 15.906 1 93.44 315 TYR B O 1
ATOM 5569 N N . PRO B 1 316 ? 4.969 6.422 16.828 1 93.12 316 PRO B N 1
ATOM 5570 C CA . PRO B 1 316 ? 5.816 6.773 17.969 1 93.12 316 PRO B CA 1
ATOM 5571 C C . PRO B 1 316 ? 7.273 6.988 17.594 1 93.12 316 PRO B C 1
ATOM 5573 O O . PRO B 1 316 ? 7.957 7.832 18.172 1 93.12 316 PRO B O 1
ATOM 5576 N N . ILE B 1 317 ? 7.789 6.25 16.656 1 94.69 317 ILE B N 1
ATOM 5577 C CA . ILE B 1 317 ? 9.156 6.402 16.172 1 94.69 317 ILE B CA 1
ATOM 5578 C C . ILE B 1 317 ? 9.289 7.723 15.422 1 94.69 317 ILE B C 1
ATOM 5580 O O . ILE B 1 317 ? 10.273 8.445 15.602 1 94.69 317 ILE B O 1
ATOM 5584 N N . PHE B 1 318 ? 8.305 7.984 14.695 1 94.56 318 PHE B N 1
ATOM 5585 C CA . PHE B 1 318 ? 8.258 9.258 13.984 1 94.56 318 PHE B CA 1
ATOM 5586 C C . PHE B 1 318 ? 8.312 10.43 14.953 1 94.56 318 PHE B C 1
ATOM 5588 O O . PHE B 1 318 ? 9.062 11.383 14.742 1 94.56 318 PHE B O 1
ATOM 5595 N N . ASN B 1 319 ? 7.512 10.32 15.984 1 92.12 319 ASN B N 1
ATOM 5596 C CA . ASN B 1 319 ? 7.484 11.391 16.984 1 92.12 319 ASN B CA 1
ATOM 5597 C C . ASN B 1 319 ? 8.828 11.531 17.688 1 92.12 319 ASN B C 1
ATOM 5599 O O . ASN B 1 319 ? 9.258 12.641 18.016 1 92.12 319 ASN B O 1
ATOM 5603 N N . PHE B 1 320 ? 9.422 10.469 17.891 1 93.81 320 PHE B N 1
ATOM 5604 C CA . PHE B 1 320 ? 10.75 10.477 18.5 1 93.81 320 PHE B CA 1
ATOM 5605 C C . PHE B 1 320 ? 11.742 11.188 17.578 1 93.81 320 PHE B C 1
ATOM 5607 O O . PHE B 1 320 ? 12.547 12.008 18.047 1 93.81 320 PHE B O 1
ATOM 5614 N N . PHE B 1 321 ? 11.727 10.992 16.328 1 94.25 321 PHE B N 1
ATOM 5615 C CA . PHE B 1 321 ? 12.68 11.555 15.375 1 94.25 321 PHE B CA 1
ATOM 5616 C C . PHE B 1 321 ? 12.367 13.016 15.086 1 94.25 321 PHE B C 1
ATOM 5618 O O . PHE B 1 321 ? 13.273 13.836 14.938 1 94.25 321 PHE B O 1
ATOM 5625 N N . GLU B 1 322 ? 11.086 13.375 15.07 1 92.69 322 GLU B N 1
ATOM 5626 C CA . GLU B 1 322 ? 10.703 14.68 14.539 1 92.69 322 GLU B CA 1
ATOM 5627 C C . GLU B 1 322 ? 10.195 15.602 15.648 1 92.69 322 GLU B C 1
ATOM 5629 O O . GLU B 1 322 ? 9.891 16.766 15.406 1 92.69 322 GLU B O 1
ATOM 5634 N N . LYS B 1 323 ? 10.133 15.227 16.844 1 86.19 323 LYS B N 1
ATOM 5635 C CA . LYS B 1 323 ? 9.539 15.977 17.938 1 86.19 323 LYS B CA 1
ATOM 5636 C C . LYS B 1 323 ? 10.141 17.375 18.031 1 86.19 323 LYS B C 1
ATOM 5638 O O . LYS B 1 323 ? 9.422 18.359 18.25 1 86.19 323 LYS B O 1
ATOM 5643 N N . ASN B 1 324 ? 11.398 17.469 17.734 1 86.38 324 ASN B N 1
ATOM 5644 C CA . ASN B 1 324 ? 12.078 18.734 17.969 1 86.38 324 ASN B CA 1
ATOM 5645 C C . ASN B 1 324 ? 12.172 19.562 16.672 1 86.38 324 ASN B C 1
ATOM 5647 O O . ASN B 1 324 ? 12.648 20.703 16.703 1 86.38 324 ASN B O 1
ATOM 5651 N N . ILE B 1 325 ? 11.828 19.016 15.648 1 87.12 325 ILE B N 1
ATOM 5652 C CA . ILE B 1 325 ? 11.922 19.703 14.367 1 87.12 325 ILE B CA 1
ATOM 5653 C C . ILE B 1 325 ? 10.648 20.516 14.125 1 87.12 325 ILE B C 1
ATOM 5655 O O . ILE B 1 325 ? 9.555 19.953 14.086 1 87.12 325 ILE B O 1
ATOM 5659 N N . GLN B 1 326 ? 10.812 21.719 14.062 1 79.56 326 GLN B N 1
ATOM 5660 C CA . GLN B 1 326 ? 9.656 22.578 13.836 1 79.56 326 GLN B CA 1
ATOM 5661 C C . GLN B 1 326 ? 9.594 23.047 12.391 1 79.56 326 GLN B C 1
ATOM 5663 O O . GLN B 1 326 ? 10.508 23.734 11.914 1 79.56 326 GLN B O 1
ATOM 5668 N N . GLY B 1 327 ? 8.656 22.656 11.695 1 75.38 327 GLY B N 1
ATOM 5669 C CA . GLY B 1 327 ? 8.43 23.141 10.344 1 75.38 327 GLY B CA 1
ATOM 5670 C C . GLY B 1 327 ? 9.117 22.312 9.281 1 75.38 327 GLY B C 1
ATOM 5671 O O . GLY B 1 327 ? 9.539 21.172 9.547 1 75.38 327 GLY B O 1
ATOM 5672 N N . SER B 1 328 ? 9.172 22.844 8.078 1 79.12 328 SER B N 1
ATOM 5673 C CA . SER B 1 328 ? 9.805 22.188 6.945 1 79.12 328 SER B CA 1
ATOM 5674 C C . SER B 1 328 ? 11.297 22.484 6.895 1 79.12 328 SER B C 1
ATOM 5676 O O . SER B 1 328 ? 11.727 23.578 7.281 1 79.12 328 SER B O 1
ATOM 5678 N N . VAL B 1 329 ? 12.078 21.531 6.555 1 82.06 329 VAL B N 1
ATOM 5679 C CA . VAL B 1 329 ? 13.531 21.703 6.465 1 82.06 329 VAL B CA 1
ATOM 5680 C C . VAL B 1 329 ? 13.883 22.438 5.176 1 82.06 329 VAL B C 1
ATOM 5682 O O . VAL B 1 329 ? 13.516 22 4.082 1 82.06 329 VAL B O 1
ATOM 5685 N N . PRO B 1 330 ? 14.516 23.562 5.328 1 76.25 330 PRO B N 1
ATOM 5686 C CA . PRO B 1 330 ? 14.891 24.297 4.125 1 76.25 330 PRO B CA 1
ATOM 5687 C C . PRO B 1 330 ? 16 23.625 3.33 1 76.25 330 PRO B C 1
ATOM 5689 O O . PRO B 1 330 ? 16.797 22.859 3.896 1 76.25 330 PRO B O 1
ATOM 5692 N N . CYS B 1 331 ? 15.93 23.75 2.025 1 76 331 CYS B N 1
ATOM 5693 C CA . CYS B 1 331 ? 16.984 23.234 1.161 1 76 331 CYS B CA 1
ATOM 5694 C C . CYS B 1 331 ? 18.203 24.156 1.157 1 76 331 CYS B C 1
ATOM 5696 O O . CYS B 1 331 ? 18.203 25.172 0.452 1 76 331 CYS B O 1
ATOM 5698 N N . CYS B 1 332 ? 19.078 24.094 2.131 1 73.12 332 CYS B N 1
ATOM 5699 C CA . CYS B 1 332 ? 20.297 24.891 2.197 1 73.12 332 CYS B CA 1
ATOM 5700 C C . CYS B 1 332 ? 21.531 24 2.082 1 73.12 332 CYS B C 1
ATOM 5702 O O . CYS B 1 332 ? 21.578 22.922 2.66 1 73.12 332 CYS B O 1
ATOM 5704 N N . PHE B 1 333 ? 22.328 24.375 1.024 1 72.19 333 PHE B N 1
ATOM 5705 C CA . PHE B 1 333 ? 23.562 23.609 0.804 1 72.19 333 PHE B CA 1
ATOM 5706 C C . PHE B 1 333 ? 24.734 24.266 1.531 1 72.19 333 PHE B C 1
ATOM 5708 O O . PHE B 1 333 ? 24.797 25.484 1.661 1 72.19 333 PHE B O 1
ATOM 5715 N N . SER B 1 334 ? 25.359 23.531 2.361 1 65.81 334 SER B N 1
ATOM 5716 C CA . SER B 1 334 ? 26.594 24 2.98 1 65.81 334 SER B CA 1
ATOM 5717 C C . SER B 1 334 ? 27.812 23.641 2.137 1 65.81 334 SER B C 1
ATOM 5719 O O . SER B 1 334 ? 28.188 22.469 2.039 1 65.81 334 SER B O 1
ATOM 5721 N N . TRP B 1 335 ? 28.016 24.438 1.086 1 57.22 335 TRP B N 1
ATOM 5722 C CA . TRP B 1 335 ? 29.172 24.172 0.252 1 57.22 335 TRP B CA 1
ATOM 5723 C C . TRP B 1 335 ? 30.469 24.406 1.032 1 57.22 335 TRP B C 1
ATOM 5725 O O . TRP B 1 335 ? 30.594 25.391 1.749 1 57.22 335 TRP B O 1
ATOM 5735 N N . PRO B 1 336 ? 31.203 23.422 1.304 1 51.38 336 PRO B N 1
ATOM 5736 C CA . PRO B 1 336 ? 32.469 23.688 1.995 1 51.38 336 PRO B CA 1
ATOM 5737 C C . PRO B 1 336 ? 33.281 24.797 1.345 1 51.38 336 PRO B C 1
ATOM 5739 O O . PRO B 1 336 ? 34.219 25.312 1.949 1 51.38 336 PRO B O 1
ATOM 5742 N N . ILE B 1 337 ? 33.406 24.922 -0.036 1 49.31 337 ILE B N 1
ATOM 5743 C CA . ILE B 1 337 ? 34.344 25.844 -0.668 1 49.31 337 ILE B CA 1
ATOM 5744 C C . ILE B 1 337 ? 33.719 27.234 -0.75 1 49.31 337 ILE B C 1
ATOM 5746 O O . ILE B 1 337 ? 32.5 27.375 -1.002 1 49.31 337 ILE B O 1
ATOM 5750 N N . SER B 1 338 ? 34.375 28.328 -0.224 1 43.69 338 SER B N 1
ATOM 5751 C CA . SER B 1 338 ? 34.062 29.75 -0.151 1 43.69 338 SER B CA 1
ATOM 5752 C C . SER B 1 338 ? 33.281 30.219 -1.373 1 43.69 338 SER B C 1
ATOM 5754 O O . SER B 1 338 ? 32.688 31.281 -1.355 1 43.69 338 SER B O 1
ATOM 5756 N N . TRP B 1 339 ? 33.625 30.016 -2.662 1 41.41 339 TRP B N 1
ATOM 5757 C CA . TRP B 1 339 ? 33.062 30.688 -3.818 1 41.41 339 TRP B CA 1
ATOM 5758 C C . TRP B 1 339 ? 31.672 30.125 -4.141 1 41.41 339 TRP B C 1
ATOM 5760 O O . TRP B 1 339 ? 31.188 30.266 -5.262 1 41.41 339 TRP B O 1
ATOM 5770 N N . PRO B 1 340 ? 30.781 29.922 -3.318 1 48.53 340 PRO B N 1
ATOM 5771 C CA . PRO B 1 340 ? 29.578 29.234 -3.766 1 48.53 340 PRO B CA 1
ATOM 5772 C C . PRO B 1 340 ? 28.719 30.094 -4.711 1 48.53 340 PRO B C 1
ATOM 5774 O O . PRO B 1 340 ? 28.562 31.297 -4.492 1 48.53 340 PRO B O 1
ATOM 5777 N N . PRO B 1 341 ? 28.641 29.781 -6.059 1 45.47 341 PRO B N 1
ATOM 5778 C CA . PRO B 1 341 ? 27.766 30.641 -6.867 1 45.47 341 PRO B CA 1
ATOM 5779 C C . PRO B 1 341 ? 26.391 30.844 -6.238 1 45.47 341 PRO B C 1
ATOM 5781 O O . PRO B 1 341 ? 25.953 30.016 -5.434 1 45.47 341 PRO B O 1
ATOM 5784 N N . SER B 1 342 ? 25.844 32.094 -6.195 1 46.47 342 SER B N 1
ATOM 5785 C CA . SER B 1 342 ? 24.547 32.594 -5.801 1 46.47 342 SER B CA 1
ATOM 5786 C C . SER B 1 342 ? 23.422 31.609 -6.094 1 46.47 342 SER B C 1
ATOM 5788 O O . SER B 1 342 ? 22.344 31.703 -5.516 1 46.47 342 SER B O 1
ATOM 5790 N N . CYS B 1 343 ? 23.766 30.844 -7.039 1 44.38 343 CYS B N 1
ATOM 5791 C CA . CYS B 1 343 ? 22.703 30.016 -7.582 1 44.38 343 CYS B CA 1
ATOM 5792 C C . CYS B 1 343 ? 22.25 28.984 -6.559 1 44.38 343 CYS B C 1
ATOM 5794 O O . CYS B 1 343 ? 21.156 28.422 -6.688 1 44.38 343 CYS B O 1
ATOM 5796 N N . PHE B 1 344 ? 23.172 28.562 -5.781 1 48.97 344 PHE B N 1
ATOM 5797 C CA . PHE B 1 344 ? 22.75 27.5 -4.867 1 48.97 344 PHE B CA 1
ATOM 5798 C C . PHE B 1 344 ? 22.125 28.094 -3.607 1 48.97 344 PHE B C 1
ATOM 5800 O O . PHE B 1 344 ? 21.734 27.375 -2.697 1 48.97 344 PHE B O 1
ATOM 5807 N N . LYS B 1 345 ? 22.25 29.422 -3.484 1 44.72 345 LYS B N 1
ATOM 5808 C CA . LYS B 1 345 ? 21.625 30.109 -2.352 1 44.72 345 LYS B CA 1
ATOM 5809 C C . LYS B 1 345 ? 20.109 30.203 -2.535 1 44.72 345 LYS B C 1
ATOM 5811 O O . LYS B 1 345 ? 19.406 30.75 -1.677 1 44.72 345 LYS B O 1
ATOM 5816 N N . SER B 1 346 ? 19.656 29.969 -3.803 1 44.41 346 SER B N 1
ATOM 5817 C CA . SER B 1 346 ? 18.234 30.234 -3.975 1 44.41 346 SER B CA 1
ATOM 5818 C C . SER B 1 346 ? 17.391 29.219 -3.215 1 44.41 346 SER B C 1
ATOM 5820 O O . SER B 1 346 ? 17.703 28.031 -3.191 1 44.41 346 SER B O 1
ATOM 5822 N N . SER B 1 347 ? 16.656 29.672 -2.303 1 47.41 347 SER B N 1
ATOM 5823 C CA . SER B 1 347 ? 15.75 28.969 -1.4 1 47.41 347 SER B CA 1
ATOM 5824 C C . SER B 1 347 ? 14.875 27.969 -2.156 1 47.41 347 SER B C 1
ATOM 5826 O O . SER B 1 347 ? 14.453 28.234 -3.285 1 47.41 347 SER B O 1
ATOM 5828 N N . CYS B 1 348 ? 15.102 26.734 -1.918 1 51.19 348 CYS B N 1
ATOM 5829 C CA . CYS B 1 348 ? 14.305 25.656 -2.475 1 51.19 348 CYS B CA 1
ATOM 5830 C C . CYS B 1 348 ? 12.836 26.047 -2.578 1 51.19 348 CYS B C 1
ATOM 5832 O O . CYS B 1 348 ? 12.109 25.531 -3.424 1 51.19 348 CYS B O 1
ATOM 5834 N N . LYS B 1 349 ? 12.141 26.578 -1.474 1 49.88 349 LYS B N 1
ATOM 5835 C CA . LYS B 1 349 ? 10.719 26.891 -1.419 1 49.88 349 LYS B CA 1
ATOM 5836 C C . LYS B 1 349 ? 10.477 28.391 -1.34 1 49.88 349 LYS B C 1
ATOM 5838 O O . LYS B 1 349 ? 11.055 29.078 -0.492 1 49.88 349 LYS B O 1
ATOM 5843 N N . LYS B 1 350 ? 10.344 29.156 -2.465 1 42.06 350 LYS B N 1
ATOM 5844 C CA . LYS B 1 350 ? 9.883 30.531 -2.324 1 42.06 350 LYS B CA 1
ATOM 5845 C C . LYS B 1 350 ? 8.586 30.594 -1.52 1 42.06 350 LYS B C 1
ATOM 5847 O O . LYS B 1 350 ? 7.566 30.031 -1.924 1 42.06 350 LYS B O 1
ATOM 5852 N N . TYR B 1 351 ? 8.609 30.75 -0.239 1 37.25 351 TYR B N 1
ATOM 5853 C CA . TYR B 1 351 ? 7.402 31.125 0.481 1 37.25 351 TYR B CA 1
ATOM 5854 C C . TYR B 1 351 ? 6.906 32.5 0.022 1 37.25 351 TYR B C 1
ATOM 5856 O O . TYR B 1 351 ? 7.66 33.469 0.041 1 37.25 351 TYR B O 1
ATOM 5864 N N . SER B 1 352 ? 6.168 32.562 -1.051 1 32.75 352 SER B N 1
ATOM 5865 C CA . SER B 1 352 ? 5.594 33.875 -1.378 1 32.75 352 SER B CA 1
ATOM 5866 C C . SER B 1 352 ? 4.973 34.531 -0.149 1 32.75 352 SER B C 1
ATOM 5868 O O . SER B 1 352 ? 4.047 33.969 0.451 1 32.75 352 SER B O 1
ATOM 5870 N N . ARG B 1 353 ? 5.676 35.281 0.636 1 32.06 353 ARG B N 1
ATOM 5871 C CA . ARG B 1 353 ? 5.078 36.219 1.595 1 32.06 353 ARG B CA 1
ATOM 5872 C C . ARG B 1 353 ? 3.955 37.031 0.952 1 32.06 353 ARG B C 1
ATOM 5874 O O . ARG B 1 353 ? 4.168 37.719 -0.052 1 32.06 353 ARG B O 1
ATOM 5881 N N . VAL B 1 354 ? 2.674 36.688 1.026 1 35.25 354 VAL B N 1
ATOM 5882 C CA . VAL B 1 354 ? 1.566 37.594 0.724 1 35.25 354 VAL B CA 1
ATOM 5883 C C . VAL B 1 354 ? 1.779 38.906 1.43 1 35.25 354 VAL B C 1
ATOM 5885 O O . VAL B 1 354 ? 1.747 39 2.66 1 35.25 354 VAL B O 1
ATOM 5888 N N . GLN B 1 355 ? 2.635 39.781 1.031 1 28.33 355 GLN B N 1
ATOM 5889 C CA . GLN B 1 355 ? 2.664 41.156 1.471 1 28.33 355 GLN B CA 1
ATOM 5890 C C . GLN B 1 355 ? 1.276 41.781 1.398 1 28.33 355 GLN B C 1
ATOM 5892 O O . GLN B 1 355 ? 0.602 41.719 0.37 1 28.33 355 GLN B O 1
ATOM 5897 N N . LYS B 1 356 ? 0.618 42.031 2.561 1 31.83 356 LYS B N 1
ATOM 5898 C CA . LYS B 1 356 ? -0.525 42.906 2.715 1 31.83 356 LYS B CA 1
ATOM 5899 C C . LYS B 1 356 ? -0.257 44.281 2.064 1 31.83 356 LYS B C 1
ATOM 5901 O O . LYS B 1 356 ? 0.642 45 2.486 1 31.83 356 LYS B O 1
ATOM 5906 N N . THR B 1 357 ? -0.352 44.438 0.733 1 30.62 357 THR B N 1
ATOM 5907 C CA . THR B 1 357 ? -0.366 45.75 0.091 1 30.62 357 THR B CA 1
ATOM 5908 C C . THR B 1 357 ? -1.478 46.625 0.666 1 30.62 357 THR B C 1
ATOM 5910 O O . THR B 1 357 ? -2.654 46.406 0.354 1 30.62 357 THR B O 1
ATOM 5913 N N . GLY B 1 358 ? -1.61 46.781 1.982 1 27.94 358 GLY B N 1
ATOM 5914 C CA . GLY B 1 358 ? -2.459 47.844 2.541 1 27.94 358 GLY B CA 1
ATOM 5915 C C . GLY B 1 358 ? -2.182 49.219 1.96 1 27.94 358 GLY B C 1
ATOM 5916 O O . GLY B 1 358 ? -1.619 50.062 2.637 1 27.94 358 GLY B O 1
ATOM 5917 N N . GLU B 1 359 ? -1.748 49.406 0.707 1 28.27 359 GLU B N 1
ATOM 5918 C CA . GLU B 1 359 ? -1.754 50.812 0.267 1 28.27 359 GLU B CA 1
ATOM 5919 C C . GLU B 1 359 ? -3.16 51.406 0.322 1 28.27 359 GLU B C 1
ATOM 5921 O O . GLU B 1 359 ? -4.055 50.938 -0.396 1 28.27 359 GLU B O 1
ATOM 5926 N N . ASP B 1 360 ? -3.67 51.781 1.519 1 27.97 360 ASP B N 1
ATOM 5927 C CA . ASP B 1 360 ? -4.738 52.781 1.653 1 27.97 360 ASP B CA 1
ATOM 5928 C C . ASP B 1 360 ? -4.457 54 0.802 1 27.97 360 ASP B C 1
ATOM 5930 O O . ASP B 1 360 ? -3.459 54.719 1.013 1 27.97 360 ASP B O 1
ATOM 5934 N N . ASN B 1 361 ? -4.562 53.938 -0.52 1 27.73 361 ASN B N 1
ATOM 5935 C CA . ASN B 1 361 ? -4.648 55.156 -1.34 1 27.73 361 ASN B CA 1
ATOM 5936 C C . ASN B 1 361 ? -5.629 56.156 -0.752 1 27.73 361 ASN B C 1
ATOM 5938 O O . ASN B 1 361 ? -6.832 55.875 -0.686 1 27.73 361 ASN B O 1
ATOM 5942 N N . GLU B 1 362 ? -5.293 56.906 0.334 1 27.77 362 GLU B N 1
ATOM 5943 C CA . GLU B 1 362 ? -5.871 58.188 0.688 1 27.77 362 GLU B CA 1
ATOM 5944 C C . GLU B 1 362 ? -6 59.094 -0.537 1 27.77 362 GLU B C 1
ATOM 5946 O O . GLU B 1 362 ? -5 59.562 -1.068 1 27.77 362 GLU B O 1
ATOM 5951 N N . LYS B 1 363 ? -6.789 58.719 -1.596 1 27.55 363 LYS B N 1
ATOM 5952 C CA . LYS B 1 363 ? -7.25 59.719 -2.557 1 27.55 363 LYS B CA 1
ATOM 5953 C C . LYS B 1 363 ? -7.879 60.938 -1.85 1 27.55 363 LYS B C 1
ATOM 5955 O O . LYS B 1 363 ? -8.797 60.75 -1.046 1 27.55 363 LYS B O 1
ATOM 5960 N N . SER B 1 364 ? -7.051 62 -1.666 1 27.2 364 SER B N 1
ATOM 5961 C CA . SER B 1 364 ? -7.344 63.406 -1.569 1 27.2 364 SER B CA 1
ATOM 5962 C C . SER B 1 364 ? -8.375 63.844 -2.607 1 27.2 364 SER B C 1
ATOM 5964 O O . SER B 1 364 ? -8.57 65.062 -2.842 1 27.2 364 SER B O 1
ATOM 5966 N N . THR B 1 365 ? -9.414 63.062 -2.867 1 23.08 365 THR B N 1
ATOM 5967 C CA . THR B 1 365 ? -10.516 63.906 -3.324 1 23.08 365 THR B CA 1
ATOM 5968 C C . THR B 1 365 ? -11.156 64.625 -2.15 1 23.08 365 THR B C 1
ATOM 5970 O O . THR B 1 365 ? -11.32 64.062 -1.068 1 23.08 365 THR B O 1
#

Sequence (730 aa):
MDTIETAKLEEHMEEQNNETANGYVRPALTVSEESKNGSNKTKALSNGLRKGAKKFPDYIQISMPTDSRNKLPLEWWKTGVAFVYAVFNLILTTVMITVVHERVPPKELSPPLPDKFFDYIDRVEWAFSVSEINGIILVGLWIIQWLFLRYKSIIGRRFFFIIGTLYLYRCITMYVTTLPVPGMHFQCAPKLNGDSQAKVQRILRLISGGGLSITGSHILCGDFLFSGHTVILTLTYLFIKEYSPRHFWWYHLICWCMSVAGIICILVGHEHYTVDVVIAYYITTRLFWWYHTMANEKNLKISSQTNFLSRAWWYPIFNFFEKNIQGSVPCCFSWPISWPPSCFKSSCKKYSRVQKTGEDNEKSTMDTIETAKLEEHMEEQNNETANGYVRPALTVSEESKNGSNKTKALSNGLRKGAKKFPDYIQISMPTDSRNKLPLEWWKTGVAFVYAVFNLILTTVMITVVHERVPPKELSPPLPDKFFDYIDRVEWAFSVSEINGIILVGLWIIQWLFLRYKSIIGRRFFFIIGTLYLYRCITMYVTTLPVPGMHFQCAPKLNGDSQAKVQRILRLISGGGLSITGSHILCGDFLFSGHTVILTLTYLFIKEYSPRHFWWYHLICWCMSVAGIICILVGHEHYTVDVVIAYYITTRLFWWYHTMANEKNLKISSQTNFLSRAWWYPIFNFFEKNIQGSVPCCFSWPISWPPSCFKSSCKKYSRVQKTGEDNEKST

Secondary structure (DSSP, 8-state):
----------------------------------------------------------------------SS---HHHHHHHHHHHHHHHHHHHHHHHHHHTTPPPTTTSPPPPBHHHHHS---TTHHHHHHHHHHHHHHHHHHHHHTBTTHHHHHHHHHHHHHHHHHHHHHHHHHBPPPPS-TT--PPPP-TT-HHHHHHHHHHHHHHTT-TTTT--------SS-HHHHHHHHHHHHHHHTS-TT-HHHHHHHHHHHHHHHHHHHHTT-S-HHHHHHHHHHHHHHHHHHHHHHH-GGGGS--TT-GGGGSTTHHHHHHHHTT--SPPP--B--SSS---GGGGS-SS----------------/----------------------------------------------------------------------SS---HHHHHHHHHHHHHHHHHHHHHHHHHHTTPPPTTTSPPPPBHHHHHS---TTHHHHHHHHHHHHHHHHHHHHHTBTTHHHHHHHHHHHHHHHHHHHHHHHHHBPPPPS-TT--PPPP-TT-HHHHHHHHHHHHHHTT-TTTT--------SS-HHHHHHHHHHHHHHHTS-TT-HHHHHHHHHHHHHHHHHHHHTT-S-HHHHHHHHHHHHHHHHHHHHHHH-GGGGS--TT-GGGGSTTHHHHHHHHTT--SPPP--B--SSS---GGGGS-SS----------------

Organism: Anolis carolinensis (NCBI:txid28377)

Foldseek 3Di:
DDDDDDDDDDDDDDDDDDDDDDPPPPDPPPPPDDDPPPPPPPPPPPPPPPPPPPPPPPPPVPVPPPCVQDLQDLPLVLLVVLQVLLVVLVLLLLLLLLVLLLVADDCVVPPADDAPLCVVAPADACLLVLLVVLLVVLVVVLVVLLVFFPSSSLLSSLLSNLNSVLSNVLSVQLNPDFHHFQDPPQQADDRPVPPPVVSVVLSVLCVVQVCGVVSVSVRGDTSAAADPSLLSLQLSLVSCLQQAAVVVVVVSVVSVCSSVSSLVSCVNNSRYGPVNNVVSNVSNVCSSVLLQVCLADPVQLDDDPVNPSCVDPCSVVSNVSRVSNYHHDWNATNDVDPPPPPVRVPISDPPPPPPPPPPPPPPPD/DDDPDPPDDDDDDDDDDPDDDPPPPPDDPPPPDDDPPPPPPPPPPPPPDPPPPPPPPPPPVPVPVPCVQDLQDLPLVLLVVLQVLLVVLVLLLLLLLLVLLLVADDCVVPPADDAPLCVVAPADACLLVLLVVLLVVLVVVLVVLLVFFPSSSLLSSVLSNLNSVLSNVLSVQLNPDFHHFQDPPQQADDRPVPPPVVSVVLSVLCVVQVCGVVSVSVRGDTSAAADPSLLSLQLSLVSCLQQAAVVVVVVSVVSVCSSVSSLVSCVNNSRYGPVNNVVSNVSNVCSSVLLQVCLADPVQLDDDPVNPSCVDPCSVVSNVSRVSNYHHDWNATNDVDPPPPPVRVPISDPPPPPPPPPPPPPPPD

pLDDT: mean 73.95, std 28.5, range [15.38, 98.62]

Radius of gyration: 39.17 Å; Cα contacts (8 Å, |Δi|>4): 820; chains: 2; bounding box: 120×127×98 Å

Nearest PDB structures (foldseek):
  8ijq-assembly1_A  TM=9.288E-01  e=1.414E-17  Homo sapiens
  6eig-assembly2_B-3  TM=1.878E-01  e=5.430E+00  Chlamydomonas reinhardtii
  8ijq-assembly1_A  TM=9.287E-01  e=1.315E-17  Homo sapiens
  7qru-assembly1_C  TM=3.158E-01  e=6.255E+00  Alkalihalophilus pseudofirmus
  1qi1-assembly1_C  TM=2.945E-01  e=7.945E+00  Streptococcus mutans